Protein AF-A0ABD3ND05-F1 (afdb_monomer_lite)

pLDDT: mean 70.82, std 23.34, range [28.52, 98.19]

Structure (mmCIF, N/CA/C/O backbone):
data_AF-A0ABD3ND05-F1
#
_entry.id   AF-A0ABD3ND05-F1
#
loop_
_atom_site.group_PDB
_atom_site.id
_atom_site.type_symbol
_atom_site.label_atom_id
_atom_site.label_alt_id
_atom_site.label_comp_id
_atom_site.label_asym_id
_atom_site.label_entity_id
_atom_site.label_seq_id
_atom_site.pdbx_PDB_ins_code
_atom_site.Cartn_x
_atom_site.Cartn_y
_atom_site.Cartn_z
_atom_site.occupancy
_atom_site.B_iso_or_equiv
_atom_site.auth_seq_id
_atom_site.auth_comp_id
_atom_site.auth_asym_id
_atom_site.auth_atom_id
_atom_site.pdbx_PDB_model_num
ATOM 1 N N . MET A 1 1 ? 11.259 -32.484 13.845 1.00 37.22 1 MET A N 1
ATOM 2 C CA . MET A 1 1 ? 11.989 -33.750 14.080 1.00 37.22 1 MET A CA 1
ATOM 3 C C . MET A 1 1 ? 11.094 -34.958 14.433 1.00 37.22 1 MET A C 1
ATOM 5 O O . MET A 1 1 ? 11.629 -35.969 14.845 1.00 37.22 1 MET A O 1
ATOM 9 N N . LEU A 1 2 ? 9.765 -34.931 14.213 1.00 30.34 2 LEU A N 1
ATOM 10 C CA . LEU A 1 2 ? 8.849 -36.066 14.495 1.00 30.34 2 LEU A CA 1
ATOM 11 C C . LEU A 1 2 ? 8.024 -36.511 13.265 1.00 30.34 2 LEU A C 1
ATOM 13 O O . LEU A 1 2 ? 6.936 -37.055 13.414 1.00 30.34 2 LEU A O 1
ATOM 17 N N . ARG A 1 3 ? 8.498 -36.229 12.044 1.00 38.88 3 ARG A N 1
ATOM 18 C CA . ARG A 1 3 ? 7.790 -36.603 10.802 1.00 38.88 3 ARG A CA 1
ATOM 19 C C . ARG A 1 3 ? 8.541 -37.573 9.887 1.00 38.88 3 ARG A C 1
ATOM 21 O O . ARG A 1 3 ? 7.907 -38.083 8.978 1.00 38.88 3 ARG A O 1
ATOM 28 N N . ASP A 1 4 ? 9.799 -37.896 10.188 1.00 43.75 4 ASP A N 1
ATOM 29 C CA . ASP A 1 4 ? 10.605 -38.836 9.399 1.00 43.75 4 ASP A CA 1
ATOM 30 C C . ASP A 1 4 ? 11.118 -39.975 10.288 1.00 43.75 4 ASP A C 1
ATOM 32 O O . ASP A 1 4 ? 12.278 -40.006 10.694 1.00 43.75 4 ASP A O 1
ATOM 36 N N . MET A 1 5 ? 10.222 -40.897 10.636 1.00 35.19 5 MET A N 1
ATOM 37 C CA . MET A 1 5 ? 10.569 -42.195 11.217 1.00 35.19 5 MET A CA 1
ATOM 38 C C . MET A 1 5 ? 9.890 -43.304 10.398 1.00 35.19 5 MET A C 1
ATOM 40 O O . MET A 1 5 ? 8.773 -43.081 9.930 1.00 35.19 5 MET A O 1
ATOM 44 N N . PRO A 1 6 ? 10.552 -44.459 10.196 1.00 45.88 6 PRO A N 1
ATOM 45 C CA . PRO A 1 6 ? 10.036 -45.554 9.373 1.00 45.88 6 PRO A CA 1
ATOM 46 C C . PRO A 1 6 ? 8.774 -46.183 9.979 1.00 45.88 6 PRO A C 1
ATOM 48 O O . PRO A 1 6 ? 8.530 -46.033 11.177 1.00 45.88 6 PRO A O 1
ATOM 51 N N . ASP A 1 7 ? 8.001 -46.863 9.123 1.00 46.38 7 ASP A N 1
ATOM 52 C CA . ASP A 1 7 ? 6.688 -47.466 9.392 1.00 46.38 7 ASP A CA 1
ATOM 53 C C . ASP A 1 7 ? 6.584 -48.064 10.807 1.00 46.38 7 ASP A C 1
ATOM 55 O O . ASP A 1 7 ? 7.233 -49.057 11.139 1.00 46.38 7 ASP A O 1
ATOM 59 N N . GLU A 1 8 ? 5.777 -47.421 11.658 1.00 61.94 8 GLU A N 1
ATOM 60 C CA . GLU A 1 8 ? 5.478 -47.914 13.002 1.00 61.94 8 GLU A CA 1
ATOM 61 C C . GLU A 1 8 ? 4.631 -49.187 12.911 1.00 61.94 8 GLU A C 1
ATOM 63 O O . GLU A 1 8 ? 3.675 -49.253 12.138 1.00 61.94 8 GLU A O 1
ATOM 68 N N . ASP A 1 9 ? 4.960 -50.186 13.731 1.00 81.06 9 ASP A N 1
ATOM 69 C CA . ASP A 1 9 ? 4.140 -51.384 13.869 1.00 81.06 9 ASP A CA 1
ATOM 70 C C . ASP A 1 9 ? 2.709 -51.032 14.336 1.00 81.06 9 ASP A C 1
ATOM 72 O O . ASP A 1 9 ? 2.467 -50.065 15.070 1.00 81.06 9 ASP A O 1
ATOM 76 N N . ASP A 1 10 ? 1.723 -51.831 13.913 1.00 82.62 10 ASP A N 1
ATOM 77 C CA . ASP A 1 10 ? 0.303 -51.613 14.242 1.00 82.62 10 ASP A CA 1
ATOM 78 C C . ASP A 1 10 ? 0.060 -51.511 15.764 1.00 82.62 10 ASP A C 1
ATOM 80 O O . ASP A 1 10 ? -0.873 -50.847 16.227 1.00 82.62 10 ASP A O 1
ATOM 84 N N . ILE A 1 11 ? 0.946 -52.121 16.558 1.00 83.75 11 ILE A N 1
ATOM 85 C CA . ILE A 1 11 ? 0.936 -52.097 18.022 1.00 83.75 11 ILE A CA 1
ATOM 86 C C . ILE A 1 11 ? 1.265 -50.696 18.553 1.00 83.75 11 ILE A C 1
ATOM 88 O O . ILE A 1 11 ? 0.578 -50.205 19.456 1.00 83.75 11 ILE A O 1
ATOM 92 N N . THR A 1 12 ? 2.275 -50.018 18.007 1.00 84.19 12 THR A N 1
ATOM 93 C CA . THR A 1 12 ? 2.640 -48.655 18.418 1.00 84.19 12 THR A CA 1
ATOM 94 C C . THR A 1 12 ? 1.541 -47.659 18.053 1.00 84.19 12 THR A C 1
ATOM 96 O O . THR A 1 12 ? 1.185 -46.796 18.869 1.00 84.19 12 THR A O 1
ATOM 99 N N . LEU A 1 13 ? 0.911 -47.828 16.886 1.00 86.88 13 LEU A N 1
ATOM 100 C CA . LEU A 1 13 ? -0.228 -47.005 16.481 1.00 86.88 13 LEU A CA 1
ATOM 101 C C . LEU A 1 13 ? -1.441 -47.210 17.406 1.00 86.88 13 LEU A C 1
ATOM 103 O O . LEU A 1 13 ? -2.086 -46.236 17.816 1.00 86.88 13 LEU A O 1
ATOM 107 N N . ALA A 1 14 ? -1.732 -48.458 17.785 1.00 89.25 14 ALA A N 1
ATOM 108 C CA . ALA A 1 14 ? -2.805 -48.790 18.719 1.00 89.25 14 ALA A CA 1
ATOM 109 C C . ALA A 1 14 ? -2.555 -48.203 20.122 1.00 89.25 14 ALA A C 1
ATOM 111 O O . ALA A 1 14 ? -3.456 -47.584 20.698 1.00 89.25 14 ALA A O 1
ATOM 112 N N . LYS A 1 15 ? -1.319 -48.287 20.638 1.00 93.56 15 LYS A N 1
ATOM 113 C CA . LYS A 1 15 ? -0.925 -47.668 21.918 1.00 93.56 15 LYS A CA 1
ATOM 114 C C . LYS A 1 15 ? -1.118 -46.151 21.907 1.00 93.56 15 LYS A C 1
ATOM 116 O O . LYS A 1 15 ? -1.681 -45.599 22.851 1.00 93.56 15 LYS A O 1
ATOM 121 N N . ARG A 1 16 ? -0.735 -45.462 20.825 1.00 89.88 16 ARG A N 1
ATOM 122 C CA . ARG A 1 16 ? -0.946 -44.006 20.691 1.00 89.88 16 ARG A CA 1
ATOM 123 C C . ARG A 1 16 ? -2.420 -43.617 20.679 1.00 89.88 16 ARG A C 1
ATOM 125 O O . ARG A 1 16 ? -2.787 -42.627 21.315 1.00 89.88 16 ARG A O 1
ATOM 132 N N . LYS A 1 17 ? -3.268 -44.377 19.977 1.00 93.56 17 LYS A N 1
ATOM 133 C CA . LYS A 1 17 ? -4.723 -44.145 19.977 1.00 93.56 17 LYS A CA 1
ATOM 134 C C . LYS A 1 17 ? -5.311 -44.321 21.380 1.00 93.56 17 LYS A C 1
ATOM 136 O O . LYS A 1 17 ? -6.064 -43.455 21.821 1.00 93.56 17 LYS A O 1
ATOM 141 N N . ALA A 1 18 ? -4.907 -45.367 22.101 1.00 94.25 18 ALA A N 1
ATOM 142 C CA . ALA A 1 18 ? -5.357 -45.618 23.470 1.00 94.25 18 ALA A CA 1
ATOM 143 C C . ALA A 1 18 ? -4.933 -44.495 24.439 1.00 94.25 18 ALA A C 1
ATOM 145 O O . ALA A 1 18 ? -5.772 -43.964 25.165 1.00 94.25 18 ALA A O 1
ATOM 146 N N . VAL A 1 19 ? -3.671 -44.045 24.388 1.00 95.00 19 VAL A N 1
ATOM 147 C CA . VAL A 1 19 ? -3.182 -42.916 25.207 1.00 95.00 19 VAL A CA 1
ATOM 148 C C . VAL A 1 19 ? -3.951 -41.628 24.903 1.00 95.00 19 VAL A C 1
ATOM 150 O O . VAL A 1 19 ? -4.345 -40.907 25.821 1.00 95.00 19 VAL A O 1
ATOM 153 N N . ARG A 1 20 ? -4.222 -41.343 23.622 1.00 92.56 20 ARG A N 1
ATOM 154 C CA . ARG A 1 20 ? -4.994 -40.158 23.223 1.00 92.56 20 ARG A CA 1
ATOM 155 C C . ARG A 1 20 ? -6.427 -40.202 23.766 1.00 92.56 20 ARG A C 1
ATOM 157 O O . ARG A 1 20 ? -6.909 -39.173 24.229 1.00 92.56 20 ARG A O 1
ATOM 164 N N . SER A 1 21 ? -7.063 -41.376 23.768 1.00 94.94 21 SER A N 1
ATOM 165 C CA . SER A 1 21 ? -8.396 -41.568 24.353 1.00 94.94 21 SER A CA 1
ATOM 166 C C . SER A 1 21 ? -8.402 -41.293 25.860 1.00 94.94 21 SER A C 1
ATOM 168 O O . SER A 1 21 ? -9.274 -40.576 26.339 1.00 94.94 21 SER A O 1
ATOM 170 N N . VAL A 1 22 ? -7.401 -41.785 26.602 1.00 96.69 22 VAL A N 1
ATOM 171 C CA . VAL A 1 22 ? -7.275 -41.538 28.052 1.00 96.69 22 VAL A CA 1
ATOM 172 C C . VAL A 1 22 ? -7.043 -40.055 28.359 1.00 96.69 22 VAL A C 1
ATOM 174 O O . VAL A 1 22 ? -7.591 -39.533 29.325 1.00 96.69 22 VAL A O 1
ATOM 177 N N . MET A 1 23 ? -6.272 -39.337 27.534 1.00 89.25 23 MET A N 1
ATOM 178 C CA . MET A 1 23 ? -6.048 -37.899 27.736 1.00 89.25 23 MET A CA 1
ATOM 179 C C . MET A 1 23 ? -7.281 -37.031 27.451 1.00 89.25 23 MET A C 1
ATOM 181 O O . MET A 1 23 ? -7.388 -35.941 28.017 1.00 89.25 23 MET A O 1
ATOM 185 N N . GLN A 1 24 ? -8.176 -37.483 26.570 1.00 91.19 24 GLN A N 1
ATOM 186 C CA . GLN A 1 24 ? -9.400 -36.766 26.195 1.00 91.19 24 GLN A CA 1
ATOM 187 C C . GLN A 1 24 ? -10.581 -37.060 27.128 1.00 91.19 24 GLN A C 1
ATOM 189 O O . GLN A 1 24 ? -11.541 -36.288 27.146 1.00 91.19 24 GLN A O 1
ATOM 194 N N . ASP A 1 25 ? -10.504 -38.132 27.917 1.00 94.44 25 ASP A N 1
ATOM 195 C CA . ASP A 1 25 ? -11.531 -38.492 28.885 1.00 94.44 25 ASP A CA 1
ATOM 196 C C . ASP A 1 25 ? -11.537 -37.516 30.074 1.00 94.44 25 ASP A C 1
ATOM 198 O O . ASP A 1 25 ? -10.642 -37.505 30.924 1.00 94.44 25 ASP A O 1
ATOM 202 N N . ARG A 1 26 ? -12.567 -36.663 30.116 1.00 92.31 26 ARG A N 1
ATOM 203 C CA . ARG A 1 26 ? -12.765 -35.655 31.168 1.00 92.31 26 ARG A CA 1
ATOM 204 C C . ARG A 1 26 ? -13.332 -36.235 32.462 1.00 92.31 26 ARG A C 1
ATOM 206 O O . ARG A 1 26 ? -13.389 -35.511 33.451 1.00 92.31 26 ARG A O 1
ATOM 213 N N . THR A 1 27 ? -13.759 -37.497 32.455 1.00 92.25 27 THR A N 1
ATOM 214 C CA . THR A 1 27 ? -14.299 -38.165 33.647 1.00 92.25 27 THR A CA 1
ATOM 215 C C . THR A 1 27 ? -13.199 -38.677 34.576 1.00 92.25 27 THR A C 1
ATOM 217 O O . THR A 1 27 ? -13.462 -38.912 35.750 1.00 92.25 27 THR A O 1
ATOM 220 N N . LEU A 1 28 ? -11.960 -38.783 34.080 1.00 93.00 28 LEU A N 1
ATOM 221 C CA . LEU A 1 28 ? -10.804 -39.247 34.843 1.00 93.00 28 LEU A CA 1
ATOM 222 C C . LEU A 1 28 ? -10.051 -38.090 35.508 1.00 93.00 28 LEU A C 1
ATOM 224 O O . LEU A 1 28 ? -9.666 -37.097 34.868 1.00 93.00 28 LEU A O 1
ATOM 228 N N . SER A 1 29 ? -9.737 -38.263 36.790 1.00 95.56 29 SER A N 1
ATOM 229 C CA . SER A 1 29 ? -8.815 -37.384 37.502 1.00 95.56 29 SER A CA 1
ATOM 230 C C . SER A 1 29 ? -7.411 -37.423 36.877 1.00 95.56 29 SER A C 1
ATOM 232 O O . SER A 1 29 ? -7.057 -38.309 36.095 1.00 95.56 29 SER A O 1
ATOM 234 N N . ALA A 1 30 ? -6.578 -36.429 37.195 1.00 90.38 30 ALA A N 1
ATOM 235 C CA . ALA A 1 30 ? -5.214 -36.368 36.665 1.00 90.38 30 ALA A CA 1
ATOM 236 C C . ALA A 1 30 ? -4.358 -37.579 37.089 1.00 90.38 30 ALA A C 1
ATOM 238 O O . ALA A 1 30 ? -3.510 -38.025 36.317 1.00 90.38 30 ALA A O 1
ATOM 239 N N . LEU A 1 31 ? -4.600 -38.118 38.289 1.00 94.25 31 LEU A N 1
ATOM 240 C CA . LEU A 1 31 ? -3.883 -39.279 38.811 1.00 94.25 31 LEU A CA 1
ATOM 241 C C . LEU A 1 31 ? -4.284 -40.557 38.058 1.00 94.25 31 LEU A C 1
ATOM 243 O O . LEU A 1 31 ? -3.417 -41.254 37.540 1.00 94.25 31 LEU A O 1
ATOM 247 N N . GLU A 1 32 ? -5.587 -40.781 37.867 1.00 95.69 32 GLU A N 1
ATOM 248 C CA . GLU A 1 32 ? -6.120 -41.932 37.119 1.00 95.69 32 GLU A CA 1
ATOM 249 C C . GLU A 1 32 ? -5.713 -41.913 35.639 1.00 95.69 32 GLU A C 1
ATOM 251 O O . GLU A 1 32 ? -5.447 -42.959 35.044 1.00 95.69 32 GLU A O 1
ATOM 256 N N . ARG A 1 33 ? -5.622 -40.723 35.021 1.00 97.44 33 ARG A N 1
ATOM 257 C CA . ARG A 1 33 ? -5.098 -40.593 33.651 1.00 97.44 33 ARG A CA 1
ATOM 258 C C . ARG A 1 33 ? -3.643 -41.039 33.566 1.00 97.44 33 ARG A C 1
ATOM 260 O O . ARG A 1 33 ? -3.286 -41.740 32.622 1.00 97.44 33 ARG A O 1
ATOM 267 N N . ASN A 1 34 ? -2.817 -40.672 34.543 1.00 93.50 34 ASN A N 1
ATOM 268 C CA . ASN A 1 34 ? -1.413 -41.073 34.564 1.00 93.50 34 ASN A CA 1
ATOM 269 C C . ASN A 1 34 ? -1.247 -42.579 34.799 1.00 93.50 34 ASN A C 1
ATOM 271 O O . ASN A 1 34 ? -0.448 -43.202 34.100 1.00 93.50 34 ASN A O 1
ATOM 275 N N . GLU A 1 35 ? -2.021 -43.172 35.710 1.00 96.81 35 GLU A N 1
ATOM 276 C CA . GLU A 1 35 ? -2.005 -44.622 35.946 1.00 96.81 35 GLU A CA 1
ATOM 277 C C . GLU A 1 35 ? -2.401 -45.399 34.687 1.00 96.81 35 GLU A C 1
ATOM 279 O O . GLU A 1 35 ? -1.636 -46.244 34.224 1.00 96.81 35 GLU A O 1
ATOM 284 N N . LYS A 1 36 ? -3.514 -45.035 34.034 1.00 96.25 36 LYS A N 1
ATOM 285 C CA . LYS A 1 36 ? -3.951 -45.693 32.791 1.00 96.25 36 LYS A CA 1
ATOM 286 C C . LYS A 1 36 ? -2.951 -45.542 31.645 1.00 96.25 36 LYS A C 1
ATOM 288 O O . LYS A 1 36 ? -2.764 -46.470 30.860 1.00 96.25 36 LYS A O 1
ATOM 293 N N . ILE A 1 37 ? -2.280 -44.394 31.536 1.00 96.50 37 ILE A N 1
ATOM 294 C CA . ILE A 1 37 ? -1.209 -44.213 30.546 1.00 96.50 37 ILE A CA 1
ATOM 295 C C . ILE A 1 37 ? -0.036 -45.152 30.854 1.00 96.50 37 ILE A C 1
ATOM 297 O O . ILE A 1 37 ? 0.479 -45.791 29.936 1.00 96.50 37 ILE A O 1
ATOM 301 N N . GLN A 1 38 ? 0.368 -45.295 32.121 1.00 95.81 38 GLN A N 1
ATOM 302 C CA . GLN A 1 38 ? 1.427 -46.238 32.496 1.00 95.81 38 GLN A CA 1
ATOM 303 C C . GLN A 1 38 ? 1.033 -47.698 32.246 1.00 95.81 38 GLN A C 1
ATOM 305 O O . GLN A 1 38 ? 1.866 -48.489 31.799 1.00 95.81 38 GLN A O 1
ATOM 310 N N . GLU A 1 39 ? -0.226 -48.069 32.459 1.00 96.25 39 GLU A N 1
ATOM 311 C CA . GLU A 1 39 ? -0.727 -49.413 32.160 1.00 96.25 39 GLU A CA 1
ATOM 312 C C . GLU A 1 39 ? -0.713 -49.732 30.654 1.00 96.25 39 GLU A C 1
ATOM 314 O O . GLU A 1 39 ? -0.305 -50.827 30.257 1.00 96.25 39 GLU A O 1
ATOM 319 N N . ILE A 1 40 ? -1.070 -48.764 29.800 1.00 96.06 40 ILE A N 1
ATOM 320 C CA . ILE A 1 40 ? -0.987 -48.897 28.334 1.00 96.06 40 ILE A CA 1
ATOM 321 C C . ILE A 1 40 ? 0.475 -49.010 27.876 1.00 96.06 40 ILE A C 1
ATOM 323 O O . ILE A 1 40 ? 0.812 -49.849 27.036 1.00 96.06 40 ILE A O 1
ATOM 327 N N . MET A 1 41 ? 1.364 -48.187 28.438 1.00 92.81 41 MET A N 1
ATOM 328 C CA . MET A 1 41 ? 2.780 -48.160 28.055 1.00 92.81 41 MET A CA 1
ATOM 329 C C . MET A 1 41 ? 3.542 -49.403 28.531 1.00 92.81 41 MET A C 1
ATOM 331 O O . MET A 1 41 ? 4.380 -49.918 27.791 1.00 92.81 41 MET A O 1
ATOM 335 N N . SER A 1 42 ? 3.211 -49.927 29.715 1.00 93.94 42 SER A N 1
ATOM 336 C CA . SER A 1 42 ? 3.789 -51.164 30.265 1.00 93.94 42 SER A CA 1
ATOM 337 C C . SER A 1 42 ? 3.242 -52.445 29.624 1.00 93.94 42 SER A C 1
ATOM 339 O O . SER A 1 42 ? 3.739 -53.528 29.920 1.00 93.94 42 SER A O 1
ATOM 341 N N . GLY A 1 43 ? 2.238 -52.341 28.741 1.00 92.81 43 GLY A N 1
ATOM 342 C CA . GLY A 1 43 ? 1.623 -53.491 28.072 1.00 92.81 43 GLY A CA 1
ATOM 343 C C . GLY A 1 43 ? 0.728 -54.339 28.980 1.00 92.81 43 GLY A C 1
ATOM 344 O O . GLY A 1 43 ? 0.342 -55.434 28.583 1.00 92.81 43 GLY A O 1
ATOM 345 N N . LYS A 1 44 ? 0.384 -53.848 30.179 1.00 91.31 44 LYS A N 1
ATOM 346 C CA . LYS A 1 44 ? -0.544 -54.525 31.101 1.00 91.31 44 LYS A CA 1
ATOM 347 C C . LYS A 1 44 ? -1.984 -54.521 30.589 1.00 91.31 44 LYS A C 1
ATOM 349 O O . LYS A 1 44 ? -2.756 -55.407 30.938 1.00 91.31 44 LYS A O 1
ATOM 354 N N . VAL A 1 45 ? -2.336 -53.547 29.751 1.00 90.50 45 VAL A N 1
ATOM 355 C CA . VAL A 1 45 ? -3.639 -53.489 29.082 1.00 90.50 45 VAL A CA 1
ATOM 356 C C . VAL A 1 45 ? -3.533 -54.190 27.733 1.00 90.50 45 VAL A C 1
ATOM 358 O O . VAL A 1 45 ? -2.882 -53.695 26.812 1.00 90.50 45 VAL A O 1
ATOM 361 N N . THR A 1 46 ? -4.206 -55.333 27.600 1.00 84.25 46 THR A N 1
ATOM 362 C CA . THR A 1 46 ? -4.465 -55.970 26.304 1.00 84.25 46 THR A CA 1
ATOM 363 C C . THR A 1 46 ? -5.356 -55.057 25.473 1.00 84.25 46 THR A C 1
ATOM 365 O O . THR A 1 46 ? -6.561 -54.968 25.700 1.00 84.25 46 THR A O 1
ATOM 368 N N . ILE A 1 47 ? -4.756 -54.352 24.515 1.00 83.25 47 ILE A N 1
ATOM 369 C CA . ILE A 1 47 ? -5.496 -53.567 23.530 1.00 83.25 47 ILE A CA 1
ATOM 370 C C . ILE A 1 47 ? -6.109 -54.569 22.544 1.00 83.25 47 ILE A C 1
ATOM 372 O O . ILE A 1 47 ? -5.351 -55.311 21.914 1.00 83.25 47 ILE A O 1
ATOM 376 N N . PRO A 1 48 ? -7.444 -54.640 22.407 1.00 66.62 48 PRO A N 1
ATOM 377 C CA . PRO A 1 48 ? -8.063 -55.535 21.444 1.00 66.62 48 PRO A CA 1
ATOM 378 C C . PRO A 1 48 ? -7.629 -55.119 20.038 1.00 66.62 48 PRO A C 1
ATOM 380 O O . PRO A 1 48 ? -8.009 -54.060 19.538 1.00 66.62 48 PRO A O 1
ATOM 383 N N . VAL A 1 49 ? -6.802 -55.951 19.405 1.00 60.94 49 VAL A N 1
ATOM 384 C CA . VAL A 1 49 ? -6.492 -55.831 17.981 1.00 60.94 49 VAL A CA 1
ATOM 385 C C . VAL A 1 49 ? -7.736 -56.318 17.252 1.00 60.94 49 VAL A C 1
ATOM 387 O O . VAL A 1 49 ? -7.957 -57.517 17.102 1.00 60.94 49 VAL A O 1
ATOM 390 N N . THR A 1 50 ? -8.617 -55.394 16.877 1.00 48.22 50 THR A N 1
ATOM 391 C CA . THR A 1 50 ? -9.765 -55.723 16.030 1.00 48.22 50 THR A CA 1
ATOM 392 C C . THR A 1 50 ? -9.254 -56.304 14.719 1.00 48.22 50 THR A C 1
ATOM 394 O O . THR A 1 50 ? -8.481 -55.649 14.018 1.00 48.22 50 THR A O 1
ATOM 397 N N . ALA A 1 51 ? -9.685 -57.529 14.407 1.00 40.53 51 ALA A N 1
ATOM 398 C CA . ALA A 1 51 ? -9.469 -58.157 13.111 1.00 40.53 51 ALA A CA 1
ATOM 399 C C . ALA A 1 51 ? -9.912 -57.203 11.985 1.00 40.53 51 ALA A C 1
ATOM 401 O O . ALA A 1 51 ? -10.883 -56.462 12.176 1.00 40.53 51 ALA A O 1
ATOM 402 N N . PRO A 1 52 ? -9.220 -57.197 10.831 1.00 36.47 52 PRO A N 1
ATOM 403 C CA . PRO A 1 52 ? -9.549 -56.307 9.730 1.00 36.47 52 PRO A CA 1
ATOM 404 C C . PRO A 1 52 ? -10.941 -56.670 9.209 1.00 36.47 52 PRO A C 1
ATOM 406 O O . PRO A 1 52 ? -11.118 -57.654 8.496 1.00 36.47 52 PRO A O 1
ATOM 409 N N . SER A 1 53 ? -11.942 -55.890 9.605 1.00 38.34 53 SER A N 1
ATOM 410 C CA . SER A 1 53 ? -13.233 -55.879 8.932 1.00 38.34 53 SER A CA 1
ATOM 411 C C . SER A 1 53 ? -13.041 -55.210 7.573 1.00 38.34 53 SER A C 1
ATOM 413 O O . SER A 1 53 ? -12.260 -54.263 7.443 1.00 38.34 53 SER A O 1
ATOM 415 N N . GLU A 1 54 ? -13.697 -55.750 6.544 1.00 41.62 54 GLU A N 1
ATOM 416 C CA . GLU A 1 54 ? -13.779 -55.149 5.212 1.00 41.62 54 GLU A CA 1
ATOM 417 C C . GLU A 1 54 ? -14.490 -53.798 5.312 1.00 41.62 54 GLU A C 1
ATOM 419 O O . GLU A 1 54 ? -15.704 -53.674 5.156 1.00 41.62 54 GLU A O 1
ATOM 424 N N . ASP A 1 55 ? -13.709 -52.777 5.635 1.00 36.16 55 ASP A N 1
ATOM 425 C CA . ASP A 1 55 ? -14.194 -51.423 5.778 1.00 36.16 55 ASP A CA 1
ATOM 426 C C . ASP A 1 55 ? -14.361 -50.825 4.382 1.00 36.16 55 ASP A C 1
ATOM 428 O O . ASP A 1 55 ? -13.396 -50.661 3.621 1.00 36.16 55 ASP A O 1
ATOM 432 N N . LYS A 1 56 ? -15.612 -50.494 4.049 1.00 41.34 56 LYS A N 1
ATOM 433 C CA . LYS A 1 56 ? -15.964 -49.583 2.961 1.00 41.34 56 LYS A CA 1
ATOM 434 C C . LYS A 1 56 ? -15.337 -48.230 3.283 1.00 41.34 56 LYS A C 1
ATOM 436 O O . LYS A 1 56 ? -15.968 -47.375 3.891 1.00 41.34 56 LYS A O 1
ATOM 441 N N . ARG A 1 57 ? -14.071 -48.050 2.912 1.00 41.50 57 ARG A N 1
ATOM 442 C CA . ARG A 1 57 ? -13.404 -46.758 3.037 1.00 41.50 57 ARG A CA 1
ATOM 443 C C . ARG A 1 57 ? -14.103 -45.784 2.104 1.00 41.50 57 ARG A C 1
ATOM 445 O O . ARG A 1 57 ? -14.116 -45.989 0.889 1.00 41.50 57 ARG A O 1
ATOM 452 N N . ASP A 1 58 ? -14.659 -44.732 2.687 1.00 44.09 58 ASP A N 1
ATOM 453 C CA . ASP A 1 58 ? -15.022 -43.545 1.933 1.00 44.09 58 ASP A CA 1
ATOM 454 C C . ASP A 1 58 ? -13.783 -43.062 1.161 1.00 44.09 58 ASP A C 1
ATOM 456 O O . ASP A 1 58 ? -12.674 -43.055 1.716 1.00 44.09 58 ASP A O 1
ATOM 460 N N . PRO A 1 59 ? -13.931 -42.727 -0.134 1.00 41.03 59 PRO A N 1
ATOM 461 C CA . PRO A 1 59 ? -12.809 -42.355 -0.977 1.00 41.03 59 PRO A CA 1
ATOM 462 C C . PRO A 1 59 ? -12.049 -41.195 -0.341 1.00 41.03 59 PRO A C 1
ATOM 464 O O . PRO A 1 59 ? -12.627 -40.182 0.058 1.00 41.03 59 PRO A O 1
ATOM 467 N N . THR A 1 60 ? -10.729 -41.343 -0.258 1.00 55.53 60 THR A N 1
ATOM 468 C CA . THR A 1 60 ? -9.843 -40.244 0.143 1.00 55.53 60 THR A CA 1
ATOM 469 C C . THR A 1 60 ? -10.095 -39.030 -0.757 1.00 55.53 60 THR A C 1
ATOM 471 O O . THR A 1 60 ? -10.473 -39.188 -1.916 1.00 55.53 60 THR A O 1
ATOM 474 N N . GLY A 1 61 ? -9.894 -37.806 -0.256 1.00 48.41 61 GLY A N 1
ATOM 475 C CA . GLY A 1 61 ? -10.259 -36.570 -0.973 1.00 48.41 61 GLY A CA 1
ATOM 476 C C . GLY A 1 61 ? -9.742 -36.463 -2.420 1.00 48.41 61 GLY A C 1
ATOM 477 O O . GLY A 1 61 ? -10.378 -35.808 -3.237 1.00 48.41 61 GLY A O 1
ATOM 478 N N . GLY A 1 62 ? -8.658 -37.165 -2.778 1.00 52.28 62 GLY A N 1
ATOM 479 C CA . GLY A 1 62 ? -8.182 -37.266 -4.164 1.00 52.28 62 GLY A CA 1
ATOM 480 C C . GLY A 1 62 ? -9.025 -38.170 -5.080 1.00 52.28 62 GLY A C 1
ATOM 481 O O . GLY A 1 62 ? -9.126 -37.909 -6.273 1.00 52.28 62 GLY A O 1
ATOM 482 N N . GLU A 1 63 ? -9.671 -39.211 -4.551 1.00 52.28 63 GLU A N 1
ATOM 483 C CA . GLU A 1 63 ? -10.563 -40.102 -5.308 1.00 52.28 63 GLU A CA 1
ATOM 484 C C . GLU A 1 63 ? -11.953 -39.496 -5.541 1.00 52.28 63 GLU A C 1
ATOM 486 O O . GLU A 1 63 ? -12.568 -39.777 -6.572 1.00 52.28 63 GLU A O 1
ATOM 491 N N . ALA A 1 64 ? -12.431 -38.647 -4.625 1.00 55.75 64 ALA A N 1
ATOM 492 C CA . ALA A 1 64 ? -13.698 -37.929 -4.771 1.00 55.75 64 ALA A CA 1
ATOM 493 C C . ALA A 1 64 ? -13.624 -36.843 -5.862 1.00 55.75 64 ALA A C 1
ATOM 495 O O . ALA A 1 64 ? -14.538 -36.729 -6.675 1.00 55.75 64 ALA A O 1
ATOM 496 N N . MET A 1 65 ? -12.500 -36.122 -5.968 1.00 46.66 65 MET A N 1
ATOM 497 C CA . MET A 1 65 ? -12.310 -35.081 -6.992 1.00 46.66 65 MET A CA 1
ATOM 498 C C . MET A 1 65 ? -12.222 -35.623 -8.429 1.00 46.66 65 MET A C 1
ATOM 500 O O . MET A 1 65 ? -12.431 -34.877 -9.380 1.00 46.66 65 MET A O 1
ATOM 504 N N . LEU A 1 66 ? -11.949 -36.919 -8.609 1.00 54.00 66 LEU A N 1
ATOM 505 C CA . LEU A 1 66 ? -11.838 -37.553 -9.929 1.00 54.00 66 LEU A CA 1
ATOM 506 C C . LEU A 1 66 ? -13.175 -38.079 -10.482 1.00 54.00 66 LEU A C 1
ATOM 508 O O . LEU A 1 66 ? -13.190 -38.574 -11.610 1.00 54.00 66 LEU A O 1
ATOM 512 N N . ARG A 1 67 ? -14.268 -38.025 -9.702 1.00 51.12 67 ARG A N 1
ATOM 513 C CA . ARG A 1 67 ? -15.609 -38.475 -10.126 1.00 51.12 67 ARG A CA 1
ATOM 514 C C . ARG A 1 67 ? -16.498 -37.354 -10.681 1.00 51.12 67 ARG A C 1
ATOM 516 O O . ARG A 1 67 ? -17.416 -37.674 -11.423 1.00 51.12 67 ARG A O 1
ATOM 523 N N . ASP A 1 68 ? -16.192 -36.089 -10.386 1.00 46.44 68 ASP A N 1
ATOM 524 C CA . ASP A 1 68 ? -17.080 -34.937 -10.638 1.00 46.44 68 ASP A CA 1
ATOM 525 C C . ASP A 1 68 ? -16.598 -33.970 -11.743 1.00 46.44 68 ASP A C 1
ATOM 527 O O . ASP A 1 68 ? -16.989 -32.804 -11.773 1.00 46.44 68 ASP A O 1
ATOM 531 N N . MET A 1 69 ? -15.766 -34.425 -12.686 1.00 39.00 69 MET A N 1
ATOM 532 C CA . MET A 1 69 ? -15.419 -33.618 -13.868 1.00 39.00 69 MET A CA 1
ATOM 533 C C . MET A 1 69 ? -16.256 -34.030 -15.090 1.00 39.00 69 MET A C 1
ATOM 535 O O . MET A 1 69 ? -16.191 -35.199 -15.477 1.00 39.00 69 MET A O 1
ATOM 539 N N . PRO A 1 70 ? -17.026 -33.112 -15.708 1.00 46.38 70 PRO A N 1
ATOM 540 C CA . PRO A 1 70 ? -17.790 -33.406 -16.916 1.00 46.38 70 PRO A CA 1
ATOM 541 C C . PRO A 1 70 ? -16.894 -33.422 -18.170 1.00 46.38 70 PRO A C 1
ATOM 543 O O . PRO A 1 70 ? -15.979 -32.611 -18.294 1.00 46.38 70 PRO A O 1
ATOM 546 N N . ASP A 1 71 ? -17.210 -34.362 -19.067 1.00 51.50 71 ASP A N 1
ATOM 547 C CA . ASP A 1 71 ? -16.754 -34.562 -20.453 1.00 51.50 71 ASP A CA 1
ATOM 548 C C . ASP A 1 71 ? -15.234 -34.498 -20.713 1.00 51.50 71 ASP A C 1
ATOM 550 O O . ASP A 1 71 ? -14.713 -33.565 -21.323 1.00 51.50 71 ASP A O 1
ATOM 554 N N . GLU A 1 72 ? -14.515 -35.549 -20.301 1.00 59.09 72 GLU A N 1
ATOM 555 C CA . GLU A 1 72 ? -13.149 -35.828 -20.769 1.00 59.09 72 GLU A CA 1
ATOM 556 C C . GLU A 1 72 ? -13.159 -36.783 -21.977 1.00 59.09 72 GLU A C 1
ATOM 558 O O . GLU A 1 72 ? -13.864 -37.792 -21.963 1.00 59.09 72 GLU A O 1
ATOM 563 N N . ASP A 1 73 ? -12.324 -36.508 -22.987 1.00 79.38 73 ASP A N 1
ATOM 564 C CA . ASP A 1 73 ? -12.085 -37.409 -24.123 1.00 79.38 73 ASP A CA 1
ATOM 565 C C . ASP A 1 73 ? -11.686 -38.825 -23.653 1.00 79.38 73 ASP A C 1
ATOM 567 O O . ASP A 1 73 ? -10.897 -38.983 -22.715 1.00 79.38 73 ASP A O 1
ATOM 571 N N . ASP A 1 74 ? -12.146 -39.870 -24.354 1.00 81.12 74 ASP A N 1
ATOM 572 C CA . ASP A 1 74 ? -11.899 -41.287 -24.015 1.00 81.12 74 ASP A CA 1
ATOM 573 C C . ASP A 1 74 ? -10.409 -41.629 -23.812 1.00 81.12 74 ASP A C 1
ATOM 575 O O . ASP A 1 74 ? -10.053 -42.506 -23.017 1.00 81.12 74 ASP A O 1
ATOM 579 N N . ILE A 1 75 ? -9.515 -40.900 -24.488 1.00 82.81 75 ILE A N 1
ATOM 580 C CA . ILE A 1 75 ? -8.056 -41.032 -24.357 1.00 82.81 75 ILE A CA 1
ATOM 581 C C . ILE A 1 75 ? -7.595 -40.644 -22.947 1.00 82.81 75 ILE A C 1
ATOM 583 O O . ILE A 1 75 ? -6.742 -41.313 -22.357 1.00 82.81 75 ILE A O 1
ATOM 587 N N . THR A 1 76 ? -8.163 -39.583 -22.382 1.00 82.00 76 THR A N 1
ATOM 588 C CA . THR A 1 76 ? -7.839 -39.091 -21.039 1.00 82.00 76 THR A CA 1
ATOM 589 C C . THR A 1 76 ? -8.337 -40.072 -19.981 1.00 82.00 76 THR A C 1
ATOM 591 O O . THR A 1 76 ? -7.592 -40.423 -19.058 1.00 82.00 76 THR A O 1
ATOM 594 N N . LEU A 1 77 ? -9.537 -40.629 -20.178 1.00 86.62 77 LEU A N 1
ATOM 595 C CA . LEU A 1 77 ? -10.081 -41.681 -19.320 1.00 86.62 77 LEU A CA 1
ATOM 596 C C . LEU A 1 77 ? -9.203 -42.945 -19.350 1.00 86.62 77 LEU A C 1
ATOM 598 O O . LEU A 1 77 ? -8.930 -43.549 -18.307 1.00 86.62 77 LEU A O 1
ATOM 602 N N . ALA A 1 78 ? -8.721 -43.332 -20.534 1.00 88.19 78 ALA A N 1
ATOM 603 C CA . ALA A 1 78 ? -7.840 -44.480 -20.719 1.00 88.19 78 ALA A CA 1
ATOM 604 C C . ALA A 1 78 ? -6.467 -44.271 -20.052 1.00 88.19 78 ALA A C 1
ATOM 606 O O . ALA A 1 78 ? -6.005 -45.149 -19.317 1.00 88.19 78 ALA A O 1
ATOM 607 N N . LYS A 1 79 ? -5.856 -43.085 -20.205 1.00 91.50 79 LYS A N 1
ATOM 608 C CA . LYS A 1 79 ? -4.610 -42.714 -19.507 1.00 91.50 79 LYS A CA 1
ATOM 609 C C . LYS A 1 79 ? -4.778 -42.763 -17.988 1.00 91.50 79 LYS A C 1
ATOM 611 O O . LYS A 1 79 ? -3.936 -43.332 -17.296 1.00 91.50 79 LYS A O 1
ATOM 616 N N . ARG A 1 80 ? -5.891 -42.249 -17.458 1.00 87.75 80 ARG A N 1
ATOM 617 C CA . ARG A 1 80 ? -6.187 -42.275 -16.015 1.00 87.75 80 ARG A CA 1
ATOM 618 C C . ARG A 1 80 ? -6.346 -43.701 -15.483 1.00 87.75 80 ARG A C 1
ATOM 620 O O . ARG A 1 80 ? -5.815 -44.015 -14.418 1.00 87.75 80 ARG A O 1
ATOM 627 N N . LYS A 1 81 ? -7.036 -44.579 -16.222 1.00 92.94 81 LYS A N 1
ATOM 628 C CA . LYS A 1 81 ? -7.156 -46.006 -15.872 1.00 92.94 81 LYS A CA 1
ATOM 629 C C . LYS A 1 81 ? -5.790 -46.701 -15.864 1.00 92.94 81 LYS A C 1
ATOM 631 O O . LYS A 1 81 ? -5.502 -47.433 -14.920 1.00 92.94 81 LYS A O 1
ATOM 636 N N . ALA A 1 82 ? -4.938 -46.422 -16.851 1.00 93.25 82 ALA A N 1
ATOM 637 C CA . ALA A 1 82 ? -3.589 -46.981 -16.923 1.00 93.25 82 ALA A CA 1
ATOM 638 C C . ALA A 1 82 ? -2.701 -46.510 -15.754 1.00 93.25 82 ALA A C 1
ATOM 640 O O . ALA A 1 82 ? -2.083 -47.338 -15.087 1.00 93.25 82 ALA A O 1
ATOM 641 N N . VAL A 1 83 ? -2.709 -45.211 -15.424 1.00 93.25 83 VAL A N 1
ATOM 642 C CA . VAL A 1 83 ? -1.978 -44.669 -14.260 1.00 93.25 83 VAL A CA 1
ATOM 643 C C . VAL A 1 83 ? -2.468 -45.300 -12.955 1.00 93.25 83 VAL A C 1
ATOM 645 O O . VAL A 1 83 ? -1.657 -45.707 -12.125 1.00 93.25 83 VAL A O 1
ATOM 648 N N . ARG A 1 84 ? -3.789 -45.452 -12.783 1.00 92.62 84 ARG A N 1
ATOM 649 C CA . ARG A 1 84 ? -4.364 -46.101 -11.595 1.00 92.62 84 ARG A CA 1
ATOM 650 C C . ARG A 1 84 ? -3.906 -47.559 -11.468 1.00 92.62 84 ARG A C 1
ATOM 652 O O . ARG A 1 84 ? -3.577 -47.979 -10.363 1.00 92.62 84 ARG A O 1
ATOM 659 N N . SER A 1 85 ? -3.819 -48.291 -12.580 1.00 94.00 85 SER A N 1
ATOM 660 C CA . SER A 1 85 ? -3.294 -49.663 -12.597 1.00 94.00 85 SER A CA 1
ATOM 661 C C . SER A 1 85 ? -1.823 -49.722 -12.174 1.00 94.00 85 SER A C 1
ATOM 663 O O . SER A 1 85 ? -1.465 -50.584 -11.379 1.00 94.00 85 SER A O 1
ATOM 665 N N . VAL A 1 86 ? -0.981 -48.790 -12.641 1.00 95.56 86 VAL A N 1
ATOM 666 C CA . VAL A 1 86 ? 0.441 -48.719 -12.247 1.00 95.56 86 VAL A CA 1
ATOM 667 C C . VAL A 1 86 ? 0.600 -48.375 -10.764 1.00 95.56 86 VAL A C 1
ATOM 669 O O . VAL A 1 86 ? 1.466 -48.928 -10.095 1.00 95.56 86 VAL A O 1
ATOM 672 N N . MET A 1 87 ? -0.245 -47.497 -10.215 1.00 88.62 87 MET A N 1
ATOM 673 C CA . MET A 1 87 ? -0.189 -47.150 -8.789 1.00 88.62 87 MET A CA 1
ATOM 674 C C . MET A 1 87 ? -0.628 -48.293 -7.865 1.00 88.62 87 MET A C 1
ATOM 676 O O . MET A 1 87 ? -0.150 -48.363 -6.732 1.00 88.62 87 MET A O 1
ATOM 680 N N . GLN A 1 88 ? -1.534 -49.158 -8.330 1.00 93.06 88 GLN A N 1
ATOM 681 C CA . GLN A 1 88 ? -2.035 -50.311 -7.574 1.00 93.06 88 GLN A CA 1
ATOM 682 C C . GLN A 1 88 ? -1.119 -51.541 -7.667 1.00 93.06 88 GLN A C 1
ATOM 684 O O . GLN A 1 88 ? -1.223 -52.435 -6.824 1.00 93.06 88 GLN A O 1
ATOM 689 N N . ASP A 1 89 ? -0.214 -51.583 -8.646 1.00 93.56 89 ASP A N 1
ATOM 690 C CA . ASP A 1 89 ? 0.739 -52.674 -8.819 1.00 93.56 89 ASP A CA 1
ATOM 691 C C . ASP A 1 89 ? 1.832 -52.631 -7.737 1.00 93.56 89 ASP A C 1
ATOM 693 O O . ASP A 1 89 ? 2.745 -51.801 -7.753 1.00 93.56 89 ASP A O 1
ATOM 697 N N . ARG A 1 90 ? 1.721 -53.548 -6.769 1.00 94.50 90 ARG A N 1
ATOM 698 C CA . ARG A 1 90 ? 2.668 -53.691 -5.653 1.00 94.50 90 ARG A CA 1
ATOM 699 C C . ARG A 1 90 ? 3.972 -54.381 -6.047 1.00 94.50 90 ARG A C 1
ATOM 701 O O . ARG A 1 90 ? 4.888 -54.411 -5.232 1.00 94.50 90 ARG A O 1
ATOM 708 N N . THR A 1 91 ? 4.054 -54.944 -7.251 1.00 92.25 91 THR A N 1
ATOM 709 C CA . THR A 1 91 ? 5.271 -55.618 -7.726 1.00 92.25 91 THR A CA 1
ATOM 710 C C . THR A 1 91 ? 6.326 -54.637 -8.234 1.00 92.25 91 THR A C 1
ATOM 712 O O . THR A 1 91 ? 7.490 -55.004 -8.343 1.00 92.25 91 THR A O 1
ATOM 715 N N . LEU A 1 92 ? 5.937 -53.383 -8.487 1.00 91.69 92 LEU A N 1
ATOM 716 C CA . LEU A 1 92 ? 6.816 -52.328 -8.981 1.00 91.69 92 LEU A CA 1
ATOM 717 C C . LEU A 1 92 ? 7.393 -51.486 -7.838 1.00 91.69 92 LEU A C 1
ATOM 719 O O . LEU A 1 92 ? 6.672 -50.994 -6.957 1.00 91.69 92 LEU A O 1
ATOM 723 N N . SER A 1 93 ? 8.696 -51.222 -7.905 1.00 94.56 93 SER A N 1
ATOM 724 C CA . SER A 1 93 ? 9.348 -50.244 -7.037 1.00 94.56 93 SER A CA 1
ATOM 725 C C . SER A 1 93 ? 8.792 -48.831 -7.272 1.00 94.56 93 SER A C 1
ATOM 727 O O . SER A 1 93 ? 8.135 -48.536 -8.273 1.00 94.56 93 SER A O 1
ATOM 729 N N . ALA A 1 94 ? 9.036 -47.917 -6.328 1.00 88.00 94 ALA A N 1
ATOM 730 C CA . ALA A 1 94 ? 8.578 -46.531 -6.456 1.00 88.00 94 ALA A CA 1
ATOM 731 C C . ALA A 1 94 ? 9.170 -45.824 -7.693 1.00 88.00 94 ALA A C 1
ATOM 733 O O . ALA A 1 94 ? 8.487 -45.019 -8.325 1.00 88.00 94 ALA A O 1
ATOM 734 N N . LEU A 1 95 ? 10.416 -46.153 -8.053 1.00 88.38 95 LEU A N 1
ATOM 735 C CA . LEU A 1 95 ? 11.094 -45.586 -9.216 1.00 88.38 95 LEU A CA 1
ATOM 736 C C . LEU A 1 95 ? 10.458 -46.086 -10.524 1.00 88.38 95 LEU A C 1
ATOM 738 O O . LEU A 1 95 ? 10.086 -45.274 -11.366 1.00 88.38 95 LEU A O 1
ATOM 742 N N . GLU A 1 96 ? 10.217 -47.395 -10.638 1.00 93.81 96 GLU A N 1
ATOM 743 C CA . GLU A 1 96 ? 9.565 -48.011 -11.807 1.00 93.81 96 GLU A CA 1
ATOM 744 C C . GLU A 1 96 ? 8.112 -47.549 -11.982 1.00 93.81 96 GLU A C 1
ATOM 746 O O . GLU A 1 96 ? 7.643 -47.366 -13.107 1.00 93.81 96 GLU A O 1
ATOM 751 N N . ARG A 1 97 ? 7.382 -47.320 -10.878 1.00 96.62 97 ARG A N 1
ATOM 752 C CA . ARG A 1 97 ? 6.032 -46.735 -10.940 1.00 96.62 97 ARG A CA 1
ATOM 753 C C . ARG A 1 97 ? 6.062 -45.330 -11.526 1.00 96.62 97 ARG A C 1
ATOM 755 O O . ARG A 1 97 ? 5.242 -45.024 -12.389 1.00 96.62 97 ARG A O 1
ATOM 762 N N . ASN A 1 98 ? 7.006 -44.493 -11.102 1.00 89.56 98 ASN A N 1
ATOM 763 C CA . ASN A 1 98 ? 7.145 -43.141 -11.641 1.00 89.56 98 ASN A CA 1
ATOM 764 C C . ASN A 1 98 ? 7.531 -43.151 -13.124 1.00 89.56 98 ASN A C 1
ATOM 766 O O . ASN A 1 98 ? 6.948 -42.396 -13.901 1.00 89.56 98 ASN A O 1
ATOM 770 N N . GLU A 1 99 ? 8.454 -44.024 -13.526 1.00 95.56 99 GLU A N 1
ATOM 771 C CA . GLU A 1 99 ? 8.872 -44.161 -14.923 1.00 95.56 99 GLU A CA 1
ATOM 772 C C . GLU A 1 99 ? 7.698 -44.590 -15.817 1.00 95.56 99 GLU A C 1
ATOM 774 O O . GLU A 1 99 ? 7.364 -43.888 -16.773 1.00 95.56 99 GLU A O 1
ATOM 779 N N . LYS A 1 100 ? 6.951 -45.636 -15.437 1.00 95.12 100 LYS A N 1
ATOM 780 C CA . LYS A 1 100 ? 5.758 -46.076 -16.185 1.00 95.12 100 LYS A CA 1
ATOM 781 C C . LYS A 1 100 ? 4.657 -45.017 -16.250 1.00 95.12 100 LYS A C 1
ATOM 783 O O . LYS A 1 100 ? 3.984 -44.889 -17.272 1.00 95.12 100 LYS A O 1
ATOM 788 N N . ILE A 1 101 ? 4.456 -44.236 -15.186 1.00 95.00 101 ILE A N 1
ATOM 789 C CA . ILE A 1 101 ? 3.499 -43.118 -15.210 1.00 95.00 101 ILE A CA 1
ATOM 790 C C . ILE A 1 101 ? 3.942 -42.064 -16.234 1.00 95.00 101 ILE A C 1
ATOM 792 O O . ILE A 1 101 ? 3.112 -41.589 -17.012 1.00 95.00 101 ILE A O 1
ATOM 796 N N . GLN A 1 102 ? 5.234 -41.729 -16.296 1.00 93.12 102 GLN A N 1
ATOM 797 C CA . GLN A 1 102 ? 5.758 -40.794 -17.297 1.00 93.12 102 GLN A CA 1
ATOM 798 C C . GLN A 1 102 ? 5.624 -41.332 -18.728 1.00 93.12 102 GLN A C 1
ATOM 800 O O . GLN A 1 102 ? 5.279 -40.573 -19.639 1.00 93.12 102 GLN A O 1
ATOM 805 N N . GLU A 1 103 ? 5.822 -42.632 -18.947 1.00 95.44 103 GLU A N 1
ATOM 806 C CA . GLU A 1 103 ? 5.615 -43.259 -20.257 1.00 95.44 103 GLU A CA 1
ATOM 807 C C . GLU A 1 103 ? 4.143 -43.211 -20.709 1.00 95.44 103 GLU A C 1
ATOM 809 O O . GLU A 1 103 ? 3.864 -42.899 -21.870 1.00 95.44 103 GLU A O 1
ATOM 814 N N . ILE A 1 104 ? 3.186 -43.444 -19.799 1.00 94.38 104 ILE A N 1
ATOM 815 C CA . ILE A 1 104 ? 1.742 -43.328 -20.087 1.00 94.38 104 ILE A CA 1
ATOM 816 C C . ILE A 1 104 ? 1.369 -41.875 -20.413 1.00 94.38 104 ILE A C 1
ATOM 818 O O . ILE A 1 104 ? 0.647 -41.608 -21.379 1.00 94.38 104 ILE A O 1
ATOM 822 N N . MET A 1 105 ? 1.874 -40.917 -19.631 1.00 87.81 105 MET A N 1
ATOM 823 C CA . MET A 1 105 ? 1.560 -39.498 -19.816 1.00 87.81 105 MET A CA 1
ATOM 824 C C . MET A 1 105 ? 2.146 -38.946 -21.120 1.00 87.81 105 MET A C 1
ATOM 826 O O . MET A 1 105 ? 1.439 -38.246 -21.852 1.00 87.81 105 MET A O 1
ATOM 830 N N . SER A 1 106 ? 3.380 -39.336 -21.456 1.00 91.00 106 SER A N 1
ATOM 831 C CA . SER A 1 106 ? 4.058 -38.975 -22.711 1.00 91.00 106 SER A CA 1
ATOM 832 C C . SER A 1 106 ? 3.520 -39.704 -23.950 1.00 91.00 106 SER A C 1
ATOM 834 O O . SER A 1 106 ? 3.915 -39.369 -25.063 1.00 91.00 106 SER A O 1
ATOM 836 N N . GLY A 1 107 ? 2.601 -40.666 -23.783 1.00 91.00 107 GLY A N 1
ATOM 837 C CA . GLY A 1 107 ? 1.996 -41.417 -24.888 1.00 91.00 107 GLY A CA 1
ATOM 838 C C . GLY A 1 107 ? 2.916 -42.468 -25.513 1.00 91.00 107 GLY A C 1
ATOM 839 O O . GLY A 1 107 ? 2.634 -42.935 -26.612 1.00 91.00 107 GLY A O 1
ATOM 840 N N . LYS A 1 108 ? 4.008 -42.841 -24.832 1.00 89.81 108 LYS A N 1
ATOM 841 C CA . LYS A 1 108 ? 4.945 -43.879 -25.289 1.00 89.81 108 LYS A CA 1
ATOM 842 C C . LYS A 1 108 ? 4.399 -45.295 -25.097 1.00 89.81 108 LYS A C 1
ATOM 844 O O . LYS A 1 108 ? 4.795 -46.198 -25.827 1.00 89.81 108 LYS A O 1
ATOM 849 N N . VAL A 1 109 ? 3.480 -45.487 -24.148 1.00 87.56 109 VAL A N 1
ATOM 850 C CA . VAL A 1 109 ? 2.796 -46.772 -23.940 1.00 87.56 109 VAL A CA 1
ATOM 851 C C . VAL A 1 109 ? 1.573 -46.860 -24.846 1.00 87.56 109 VAL A C 1
ATOM 853 O O . VAL A 1 109 ? 0.660 -46.036 -24.760 1.00 87.56 109 VAL A O 1
ATOM 856 N N . THR A 1 110 ? 1.528 -47.895 -25.682 1.00 73.88 110 THR A N 1
ATOM 857 C CA . THR A 1 110 ? 0.340 -48.265 -26.453 1.00 73.88 110 THR A CA 1
ATOM 858 C C . THR A 1 110 ? -0.736 -48.792 -25.507 1.00 73.88 110 THR A C 1
ATOM 860 O O . THR A 1 110 ? -0.709 -49.937 -25.061 1.00 73.88 110 THR A O 1
ATOM 863 N N . ILE A 1 111 ? -1.702 -47.940 -25.167 1.00 78.62 111 ILE A N 1
ATOM 864 C CA . ILE A 1 111 ? -2.877 -48.365 -24.401 1.00 78.62 111 ILE A CA 1
ATOM 865 C C . ILE A 1 111 ? -3.716 -49.279 -25.316 1.00 78.62 111 ILE A C 1
ATOM 867 O O . ILE A 1 111 ? -3.971 -48.886 -26.459 1.00 78.62 111 ILE A O 1
ATOM 871 N N . PRO A 1 112 ? -4.131 -50.485 -24.870 1.00 63.28 112 PRO A N 1
ATOM 872 C CA . PRO A 1 112 ? -4.949 -51.388 -25.672 1.00 63.28 112 PRO A CA 1
ATOM 873 C C . PRO A 1 112 ? -6.167 -50.653 -26.226 1.00 63.28 112 PRO A C 1
ATOM 875 O O . PRO A 1 112 ? -6.954 -50.076 -25.474 1.00 63.28 112 PRO A O 1
ATOM 878 N N . ASN A 1 113 ? -6.280 -50.642 -27.552 1.00 52.91 113 ASN A N 1
ATOM 879 C CA . ASN A 1 113 ? -7.306 -49.892 -28.255 1.00 52.91 113 ASN A CA 1
ATOM 880 C C . ASN A 1 113 ? -8.672 -50.490 -27.893 1.00 52.91 113 ASN A C 1
ATOM 882 O O . ASN A 1 113 ? -8.946 -51.650 -28.211 1.00 52.91 113 ASN A O 1
ATOM 886 N N . VAL A 1 114 ? -9.512 -49.734 -27.184 1.00 45.47 114 VAL A N 1
ATOM 887 C CA . VAL A 1 114 ? -10.874 -50.171 -26.866 1.00 45.47 114 VAL A CA 1
ATOM 888 C C . VAL A 1 114 ? -11.623 -50.242 -28.193 1.00 45.47 114 VAL A C 1
ATOM 890 O O . VAL A 1 114 ? -11.812 -49.226 -28.858 1.00 45.47 114 VAL A O 1
ATOM 893 N N . ALA A 1 115 ? -11.977 -51.453 -28.625 1.00 35.78 115 ALA A N 1
ATOM 894 C CA . ALA A 1 115 ? -12.659 -51.674 -29.892 1.00 35.78 115 ALA A CA 1
ATOM 895 C C . ALA A 1 115 ? -13.997 -50.918 -29.901 1.00 35.78 115 ALA A C 1
ATOM 897 O O . ALA A 1 115 ? -14.954 -51.300 -29.228 1.00 35.78 115 ALA A O 1
ATOM 898 N N . PHE A 1 116 ? -14.055 -49.832 -30.668 1.00 37.28 116 PHE A N 1
ATOM 899 C CA . PHE A 1 116 ? -15.282 -49.090 -30.910 1.00 37.28 116 PHE A CA 1
ATOM 900 C C . PHE A 1 116 ? -16.233 -49.927 -31.768 1.00 37.28 116 PHE A C 1
ATOM 902 O O . PHE A 1 116 ? -15.960 -50.199 -32.940 1.00 37.28 116 PHE A O 1
ATOM 909 N N . VAL A 1 117 ? -17.399 -50.262 -31.217 1.00 35.81 117 VAL A N 1
ATOM 910 C CA . VAL A 1 117 ? -18.578 -50.604 -32.019 1.00 35.81 117 VAL A CA 1
ATOM 911 C C . VAL A 1 117 ? -19.047 -49.308 -32.686 1.00 35.81 117 VAL A C 1
ATOM 913 O O . VAL A 1 117 ? -19.762 -48.505 -32.089 1.00 35.81 117 VAL A O 1
ATOM 916 N N . LYS A 1 118 ? -18.592 -49.064 -33.920 1.00 32.59 118 LYS A N 1
ATOM 917 C CA . LYS A 1 118 ? -19.051 -47.941 -34.749 1.00 32.59 118 LYS A CA 1
ATOM 918 C C . LYS A 1 118 ? -20.531 -48.123 -35.104 1.00 32.59 118 LYS A C 1
ATOM 920 O O . LYS A 1 118 ? -20.873 -49.023 -35.868 1.00 32.59 118 LYS A O 1
ATOM 925 N N . ARG A 1 119 ? -21.392 -47.211 -34.637 1.00 35.91 119 ARG A N 1
ATOM 926 C CA . ARG A 1 119 ? -22.538 -46.762 -35.442 1.00 35.91 119 ARG A CA 1
ATOM 927 C C . ARG A 1 119 ? -21.986 -45.827 -36.512 1.00 35.91 119 ARG A C 1
ATOM 929 O O . ARG A 1 119 ? -21.177 -44.953 -36.206 1.00 35.91 119 ARG A O 1
ATOM 936 N N . GLY A 1 120 ? -22.334 -46.114 -37.760 1.00 31.61 120 GLY A N 1
ATOM 937 C CA . GLY A 1 120 ? -21.866 -45.362 -38.913 1.00 31.61 120 GLY A CA 1
ATOM 938 C C . GLY A 1 120 ? -22.382 -43.931 -38.890 1.00 31.61 120 GLY A C 1
ATOM 939 O O . GLY A 1 120 ? -23.512 -43.697 -38.485 1.00 31.61 120 GLY A O 1
ATOM 940 N N . ASP A 1 121 ? -21.534 -43.009 -39.328 1.00 31.00 121 ASP A N 1
ATOM 941 C CA . ASP A 1 121 ? -21.891 -42.115 -40.418 1.00 31.00 121 ASP A CA 1
ATOM 942 C C . ASP A 1 121 ? -20.629 -41.552 -41.079 1.00 31.00 121 ASP A C 1
ATOM 944 O O . ASP A 1 121 ? -19.552 -41.420 -40.494 1.00 31.00 121 ASP A O 1
ATOM 948 N N . SER A 1 122 ? -20.778 -41.355 -42.378 1.00 36.53 122 SER A N 1
ATOM 949 C CA . SER A 1 122 ? -19.794 -40.974 -43.379 1.00 36.53 122 SER A CA 1
ATOM 950 C C . SER A 1 122 ? -19.563 -39.464 -43.432 1.00 36.53 122 SER A C 1
ATOM 952 O O . SER A 1 122 ? -20.545 -38.738 -43.509 1.00 36.53 122 SER A O 1
ATOM 954 N N . SER A 1 123 ? -18.304 -39.017 -43.560 1.00 33.09 123 SER A N 1
ATOM 955 C CA . SER A 1 123 ? -17.854 -38.118 -44.651 1.00 33.09 123 SER A CA 1
ATOM 956 C C . SER A 1 123 ? -16.420 -37.584 -44.448 1.00 33.09 123 SER A C 1
ATOM 958 O O . SER A 1 123 ? -16.162 -36.758 -43.582 1.00 33.09 123 SER A O 1
ATOM 960 N N . SER A 1 124 ? -15.517 -38.080 -45.300 1.00 33.00 124 SER A N 1
ATOM 961 C CA . SER A 1 124 ? -14.465 -37.389 -46.080 1.00 33.00 124 SER A CA 1
ATOM 962 C C . SER A 1 124 ? -13.547 -36.283 -45.503 1.00 33.00 124 SER A C 1
ATOM 964 O O . SER A 1 124 ? -13.995 -35.169 -45.264 1.00 33.00 124 SER A O 1
ATOM 966 N N . ALA A 1 125 ? -12.235 -36.571 -45.636 1.00 33.00 125 ALA A N 1
ATOM 967 C CA . ALA A 1 125 ? -11.139 -35.733 -46.183 1.00 33.00 125 ALA A CA 1
ATOM 968 C C . ALA A 1 125 ? -10.654 -34.510 -45.357 1.00 33.00 125 ALA A C 1
ATOM 970 O O . ALA A 1 125 ? -11.451 -33.755 -44.834 1.00 33.00 125 ALA A O 1
ATOM 971 N N . ARG A 1 126 ? -9.360 -34.164 -45.244 1.00 34.28 126 ARG A N 1
ATOM 972 C CA . ARG A 1 126 ? -8.152 -34.474 -46.033 1.00 34.28 126 ARG A CA 1
ATOM 973 C C . ARG A 1 126 ? -6.907 -34.056 -45.221 1.00 34.28 126 ARG A C 1
ATOM 975 O O . ARG A 1 126 ? -6.891 -32.963 -44.662 1.00 34.28 126 ARG A O 1
ATOM 982 N N . GLU A 1 127 ? -5.863 -34.882 -45.219 1.00 31.67 127 GLU A N 1
ATOM 983 C CA . GLU A 1 127 ? -4.511 -34.560 -44.734 1.00 31.67 127 GLU A CA 1
ATOM 984 C C . GLU A 1 127 ? -3.777 -33.561 -45.646 1.00 31.67 127 GLU A C 1
ATOM 986 O O . GLU A 1 127 ? -3.893 -33.620 -46.874 1.00 31.67 127 GLU A O 1
ATOM 991 N N . ARG A 1 128 ? -2.927 -32.718 -45.043 1.00 33.62 128 ARG A N 1
ATOM 992 C CA . ARG A 1 128 ? -1.703 -32.181 -45.659 1.00 33.62 128 ARG A CA 1
ATOM 993 C C . ARG A 1 128 ? -0.589 -32.113 -44.614 1.00 33.62 128 ARG A C 1
ATOM 995 O O . ARG A 1 128 ? -0.527 -31.181 -43.821 1.00 33.62 128 ARG A O 1
ATOM 1002 N N . THR A 1 129 ? 0.310 -33.087 -44.655 1.00 31.77 129 THR A N 1
ATOM 1003 C CA . THR A 1 129 ? 1.671 -32.995 -44.117 1.00 31.77 129 THR A CA 1
ATOM 1004 C C . THR A 1 129 ? 2.590 -32.437 -45.199 1.00 31.77 129 THR A C 1
ATOM 1006 O O . THR A 1 129 ? 2.551 -32.925 -46.325 1.00 31.77 129 THR A O 1
ATOM 1009 N N . ASN A 1 130 ? 3.453 -31.479 -44.859 1.00 37.00 130 ASN A N 1
ATOM 1010 C CA . ASN A 1 130 ? 4.678 -31.228 -45.615 1.00 37.00 130 ASN A CA 1
ATOM 1011 C C . ASN A 1 130 ? 5.849 -31.093 -44.644 1.00 37.00 130 ASN A C 1
ATOM 1013 O O . ASN A 1 130 ? 5.855 -30.243 -43.756 1.00 37.00 130 ASN A O 1
ATOM 1017 N N . ALA A 1 131 ? 6.814 -31.982 -44.845 1.00 30.77 131 ALA A N 1
ATOM 1018 C CA . ALA A 1 131 ? 8.128 -31.988 -44.242 1.00 30.77 131 ALA A CA 1
ATOM 1019 C C . ALA A 1 131 ? 9.048 -30.986 -44.960 1.00 30.77 131 ALA A C 1
ATOM 1021 O O . ALA A 1 131 ? 8.961 -30.827 -46.177 1.00 30.77 131 ALA A O 1
ATOM 1022 N N . MET A 1 132 ? 9.990 -30.392 -44.227 1.00 31.08 132 MET A N 1
ATOM 1023 C CA . MET A 1 132 ? 11.255 -29.930 -44.797 1.00 31.08 132 MET A CA 1
ATOM 1024 C C . MET A 1 132 ? 12.398 -30.308 -43.853 1.00 31.08 132 MET A C 1
ATOM 1026 O O . MET A 1 132 ? 12.425 -29.920 -42.687 1.00 31.08 132 MET A O 1
ATOM 1030 N N . GLN A 1 133 ? 13.297 -31.130 -44.390 1.00 32.06 133 GLN A N 1
ATOM 1031 C CA . GLN A 1 133 ? 14.609 -31.504 -43.865 1.00 32.06 133 GLN A CA 1
ATOM 1032 C C . GLN A 1 133 ? 15.677 -30.497 -44.335 1.00 32.06 133 GLN A C 1
ATOM 1034 O O . GLN A 1 133 ? 15.489 -29.831 -45.352 1.00 32.06 133 GLN A O 1
ATOM 1039 N N . GLY A 1 134 ? 16.825 -30.476 -43.645 1.00 30.66 134 GLY A N 1
ATOM 1040 C CA . GLY A 1 134 ? 18.087 -29.839 -44.071 1.00 30.66 134 GLY A CA 1
ATOM 1041 C C . GLY A 1 134 ? 18.809 -29.182 -42.885 1.00 30.66 134 GLY A C 1
ATOM 1042 O O . GLY A 1 134 ? 18.424 -28.086 -42.507 1.00 30.66 134 GLY A O 1
ATOM 1043 N N . ILE A 1 135 ? 19.674 -29.866 -42.111 1.00 31.44 135 ILE A N 1
ATOM 1044 C CA . ILE A 1 135 ? 21.119 -30.140 -42.358 1.00 31.44 135 ILE A CA 1
ATOM 1045 C C . ILE A 1 135 ? 21.866 -28.805 -42.626 1.00 31.44 135 ILE A C 1
ATOM 1047 O O . ILE A 1 135 ? 21.516 -28.108 -43.566 1.00 31.44 135 ILE A O 1
ATOM 1051 N N . VAL A 1 136 ? 22.817 -28.323 -41.810 1.00 33.72 136 VAL A N 1
ATOM 1052 C CA . VAL A 1 136 ? 24.236 -28.742 -41.728 1.00 33.72 136 VAL A CA 1
ATOM 1053 C C . VAL A 1 136 ? 24.888 -28.166 -40.454 1.00 33.72 136 VAL A C 1
ATOM 1055 O O . VAL A 1 136 ? 24.680 -27.008 -40.099 1.00 33.72 136 VAL A O 1
ATOM 1058 N N . ALA A 1 137 ? 25.700 -29.004 -39.807 1.00 31.22 137 ALA A N 1
ATOM 1059 C CA . ALA A 1 137 ? 26.572 -28.724 -38.670 1.00 31.22 137 ALA A CA 1
ATOM 1060 C C . ALA A 1 137 ? 27.871 -27.993 -39.069 1.00 31.22 137 ALA A C 1
ATOM 1062 O O . ALA A 1 137 ? 28.356 -28.137 -40.188 1.00 31.22 137 ALA A O 1
ATOM 1063 N N . GLY A 1 138 ? 28.486 -27.288 -38.118 1.00 32.34 138 GLY A N 1
ATOM 1064 C CA . GLY A 1 138 ? 29.824 -26.717 -38.273 1.00 32.34 138 GLY A CA 1
ATOM 1065 C C . GLY A 1 138 ? 30.382 -26.205 -36.950 1.00 32.34 138 GLY A C 1
ATOM 1066 O O . GLY A 1 138 ? 30.312 -25.016 -36.661 1.00 32.34 138 GLY A O 1
ATOM 1067 N N . GLU A 1 139 ? 30.908 -27.122 -36.139 1.00 32.69 139 GLU A N 1
ATOM 1068 C CA . GLU A 1 139 ? 31.755 -26.826 -34.983 1.00 32.69 139 GLU A CA 1
ATOM 1069 C C . GLU A 1 139 ? 33.118 -26.285 -35.434 1.00 32.69 139 GLU A C 1
ATOM 1071 O O . GLU A 1 139 ? 33.706 -26.786 -36.386 1.00 32.69 139 GLU A O 1
ATOM 1076 N N . THR A 1 140 ? 33.679 -25.329 -34.694 1.00 32.97 140 THR A N 1
ATOM 1077 C CA . THR A 1 140 ? 35.098 -25.351 -34.300 1.00 32.97 140 THR A CA 1
ATOM 1078 C C . THR A 1 140 ? 35.294 -24.465 -33.071 1.00 32.97 140 THR A C 1
ATOM 1080 O O . THR A 1 140 ? 34.698 -23.401 -32.921 1.00 32.97 140 THR A O 1
ATOM 1083 N N . ARG A 1 141 ? 36.103 -24.978 -32.148 1.00 33.50 141 ARG A N 1
ATOM 1084 C CA . ARG A 1 141 ? 36.405 -24.469 -30.805 1.00 33.50 141 ARG A CA 1
ATOM 1085 C C . ARG A 1 141 ? 37.944 -24.233 -30.725 1.00 33.50 141 ARG A C 1
ATOM 1087 O O . ARG A 1 141 ? 38.612 -24.392 -31.741 1.00 33.50 141 ARG A O 1
ATOM 1094 N N . PRO A 1 142 ? 38.537 -23.848 -29.580 1.00 52.94 142 PRO A N 1
ATOM 1095 C CA . PRO A 1 142 ? 39.086 -22.512 -29.308 1.00 52.94 142 PRO A CA 1
ATOM 1096 C C . PRO A 1 142 ? 40.612 -22.507 -29.061 1.00 52.94 142 PRO A C 1
ATOM 1098 O O . PRO A 1 142 ? 41.176 -23.572 -28.853 1.00 52.94 142 PRO A O 1
ATOM 1101 N N . LEU A 1 143 ? 41.257 -21.336 -28.919 1.00 35.31 143 LEU A N 1
ATOM 1102 C CA . LEU A 1 143 ? 42.504 -21.181 -28.135 1.00 35.31 143 LEU A CA 1
ATOM 1103 C C . LEU A 1 143 ? 42.658 -19.754 -27.532 1.00 35.31 143 LEU A C 1
ATOM 1105 O O . LEU A 1 143 ? 41.985 -18.840 -28.009 1.00 35.31 143 LEU A O 1
ATOM 1109 N N . PRO A 1 144 ? 43.470 -19.573 -26.458 1.00 49.06 144 PRO A N 1
ATOM 1110 C CA . PRO A 1 144 ? 43.232 -18.584 -25.397 1.00 49.06 144 PRO A CA 1
ATOM 1111 C C . PRO A 1 144 ? 44.397 -17.541 -25.275 1.00 49.06 144 PRO A C 1
ATOM 1113 O O . PRO A 1 144 ? 45.021 -17.267 -26.298 1.00 49.06 144 PRO A O 1
ATOM 1116 N N . PRO A 1 145 ? 44.660 -16.849 -24.135 1.00 48.06 145 PRO A N 1
ATOM 1117 C CA . PRO A 1 145 ? 44.826 -15.388 -24.080 1.00 48.06 145 PRO A CA 1
ATOM 1118 C C . PRO A 1 145 ? 46.282 -14.925 -23.829 1.00 48.06 145 PRO A C 1
ATOM 1120 O O . PRO A 1 145 ? 47.177 -15.751 -23.645 1.00 48.06 145 PRO A O 1
ATOM 1123 N N . PRO A 1 146 ? 46.518 -13.603 -23.712 1.00 39.69 146 PRO A N 1
ATOM 1124 C CA . PRO A 1 146 ? 47.559 -13.147 -22.790 1.00 39.69 146 PRO A CA 1
ATOM 1125 C C . PRO A 1 146 ? 47.144 -11.969 -21.882 1.00 39.69 146 PRO A C 1
ATOM 1127 O O . PRO A 1 146 ? 46.476 -11.022 -22.293 1.00 39.69 146 PRO A O 1
ATOM 1130 N N . THR A 1 147 ? 47.630 -12.026 -20.644 1.00 36.12 147 THR A N 1
ATOM 1131 C CA . THR A 1 147 ? 47.792 -10.952 -19.639 1.00 36.12 147 THR A CA 1
ATOM 1132 C C . THR A 1 147 ? 49.274 -10.928 -19.218 1.00 36.12 147 THR A C 1
ATOM 1134 O O . THR A 1 147 ? 49.971 -11.908 -19.480 1.00 36.12 147 THR A O 1
ATOM 1137 N N . PRO A 1 148 ? 49.754 -9.965 -18.405 1.00 51.66 148 PRO A N 1
ATOM 1138 C CA . PRO A 1 148 ? 49.628 -8.500 -18.418 1.00 51.66 148 PRO A CA 1
ATOM 1139 C C . PRO A 1 148 ? 51.049 -7.853 -18.430 1.00 51.66 148 PRO A C 1
ATOM 1141 O O . PRO A 1 148 ? 52.031 -8.544 -18.706 1.00 51.66 148 PRO A O 1
ATOM 1144 N N . PRO A 1 149 ? 51.208 -6.558 -18.087 1.00 43.69 149 PRO A N 1
ATOM 1145 C CA . PRO A 1 149 ? 52.101 -6.333 -16.944 1.00 43.69 149 PRO A CA 1
ATOM 1146 C C . PRO A 1 149 ? 51.633 -5.270 -15.939 1.00 43.69 149 PRO A C 1
ATOM 1148 O O . PRO A 1 149 ? 51.003 -4.270 -16.279 1.00 43.69 149 PRO A O 1
ATOM 1151 N N . ASP A 1 150 ? 52.020 -5.537 -14.690 1.00 32.50 150 ASP A N 1
ATOM 1152 C CA . ASP A 1 150 ? 52.102 -4.630 -13.545 1.00 32.50 150 ASP A CA 1
ATOM 1153 C C . ASP A 1 150 ? 52.980 -3.404 -13.825 1.00 32.50 150 ASP A C 1
ATOM 1155 O O . ASP A 1 150 ? 53.839 -3.465 -14.703 1.00 32.50 150 ASP A O 1
ATOM 1159 N N . ILE A 1 151 ? 52.817 -2.346 -13.009 1.00 32.03 151 ILE A N 1
ATOM 1160 C CA . ILE A 1 151 ? 53.885 -1.552 -12.354 1.00 32.03 151 ILE A CA 1
ATOM 1161 C C . ILE A 1 151 ? 53.324 -0.174 -11.899 1.00 32.03 151 ILE A C 1
ATOM 1163 O O . ILE A 1 151 ? 53.016 0.685 -12.715 1.00 32.03 151 ILE A O 1
ATOM 1167 N N . PHE A 1 152 ? 53.153 0.036 -10.585 1.00 32.69 152 PHE A N 1
ATOM 1168 C CA . PHE A 1 152 ? 53.961 0.934 -9.725 1.00 32.69 152 PHE A CA 1
ATOM 1169 C C . PHE A 1 152 ? 53.249 1.216 -8.389 1.00 32.69 152 PHE A C 1
ATOM 1171 O O . PHE A 1 152 ? 52.180 1.817 -8.324 1.00 32.69 152 PHE A O 1
ATOM 1178 N N . LYS A 1 153 ? 53.917 0.821 -7.300 1.00 31.78 153 LYS A N 1
ATOM 1179 C CA . LYS A 1 153 ? 53.737 1.380 -5.958 1.00 31.78 153 LYS A CA 1
ATOM 1180 C C . LYS A 1 153 ? 54.404 2.755 -5.913 1.00 31.78 153 LYS A C 1
ATOM 1182 O O . LYS A 1 153 ? 55.561 2.865 -6.313 1.00 31.78 153 LYS A O 1
ATOM 1187 N N . SER A 1 154 ? 53.764 3.740 -5.294 1.00 32.06 154 SER A N 1
ATOM 1188 C CA . SER A 1 154 ? 54.496 4.806 -4.613 1.00 32.06 154 SER A CA 1
ATOM 1189 C C . SER A 1 154 ? 53.851 5.140 -3.271 1.00 32.06 154 SER A C 1
ATOM 1191 O O . SER A 1 154 ? 52.639 5.152 -3.074 1.00 32.06 154 SER A O 1
ATOM 1193 N N . SER A 1 155 ? 54.760 5.274 -2.323 1.00 30.03 155 SER A N 1
ATOM 1194 C CA . SER A 1 155 ? 54.645 5.508 -0.895 1.00 30.03 155 SER A CA 1
ATOM 1195 C C . SER A 1 155 ? 54.670 6.996 -0.555 1.00 30.03 155 SER A C 1
ATOM 1197 O O . SER A 1 155 ? 55.288 7.740 -1.305 1.00 30.03 155 SER A O 1
ATOM 1199 N N . SER A 1 156 ? 54.189 7.330 0.653 1.00 33.12 156 SER A N 1
ATOM 1200 C CA . SER A 1 156 ? 54.669 8.358 1.617 1.00 33.12 156 SER A CA 1
ATOM 1201 C C . SER A 1 156 ? 53.493 9.204 2.125 1.00 33.12 156 SER A C 1
ATOM 1203 O O . SER A 1 156 ? 52.829 9.842 1.321 1.00 33.12 156 SER A O 1
ATOM 1205 N N . LYS A 1 157 ? 53.042 9.040 3.375 1.00 31.52 157 LYS A N 1
ATOM 1206 C CA . LYS A 1 157 ? 53.587 9.512 4.674 1.00 31.52 157 LYS A CA 1
ATOM 1207 C C . LYS A 1 157 ? 53.120 10.931 5.046 1.00 31.52 157 LYS A C 1
ATOM 1209 O O . LYS A 1 157 ? 53.373 11.862 4.297 1.00 31.52 157 LYS A O 1
ATOM 1214 N N . ASN A 1 158 ? 52.622 11.001 6.288 1.00 30.06 158 ASN A N 1
ATOM 1215 C CA . ASN A 1 158 ? 52.510 12.139 7.215 1.00 30.06 158 ASN A CA 1
ATOM 1216 C C . ASN A 1 158 ? 51.451 13.205 6.845 1.00 30.06 158 ASN A C 1
ATOM 1218 O O . ASN A 1 158 ? 51.206 13.456 5.679 1.00 30.06 158 ASN A O 1
ATOM 1222 N N . GLU A 1 159 ? 50.731 13.836 7.773 1.00 31.36 159 GLU A N 1
ATOM 1223 C CA . GLU A 1 159 ? 51.099 14.195 9.142 1.00 31.36 159 GLU A CA 1
ATOM 1224 C C . GLU A 1 159 ? 49.851 14.534 9.981 1.00 31.36 159 GLU A C 1
ATOM 1226 O O . GLU A 1 159 ? 48.829 14.983 9.459 1.00 31.36 159 GLU A O 1
ATOM 1231 N N . ASP A 1 160 ? 49.966 14.301 11.287 1.00 33.66 160 ASP A N 1
ATOM 1232 C CA . ASP A 1 160 ? 49.028 14.681 12.338 1.00 33.66 160 ASP A CA 1
ATOM 1233 C C . ASP A 1 160 ? 48.859 16.202 12.462 1.00 33.66 160 ASP A C 1
ATOM 1235 O O . ASP A 1 160 ? 49.845 16.939 12.455 1.00 33.66 160 ASP A O 1
ATOM 1239 N N . GLN A 1 161 ? 47.632 16.653 12.749 1.00 31.59 161 GLN A N 1
ATOM 1240 C CA . GLN A 1 161 ? 47.396 17.725 13.723 1.00 31.59 161 GLN A CA 1
ATOM 1241 C C . GLN A 1 161 ? 45.934 17.754 14.193 1.00 31.59 161 GLN A C 1
ATOM 1243 O O . GLN A 1 161 ? 44.985 17.766 13.411 1.00 31.59 161 GLN A O 1
ATOM 1248 N N . ARG A 1 162 ? 45.786 17.736 15.519 1.00 33.81 162 ARG A N 1
ATOM 1249 C CA . ARG A 1 162 ? 44.548 17.846 16.305 1.00 33.81 162 ARG A CA 1
ATOM 1250 C C . ARG A 1 162 ? 44.554 19.224 17.032 1.00 33.81 162 ARG A C 1
ATOM 1252 O O . ARG A 1 162 ? 45.515 19.968 16.864 1.00 33.81 162 ARG A O 1
ATOM 1259 N N . PRO A 1 163 ? 43.514 19.610 17.793 1.00 47.25 163 PRO A N 1
ATOM 1260 C CA . PRO A 1 163 ? 42.592 20.698 17.469 1.00 47.25 163 PRO A CA 1
ATOM 1261 C C . PRO A 1 163 ? 42.779 21.964 18.334 1.00 47.25 163 PRO A C 1
ATOM 1263 O O . PRO A 1 163 ? 43.477 21.942 19.345 1.00 47.25 163 PRO A O 1
ATOM 1266 N N . ILE A 1 164 ? 42.086 23.049 17.972 1.00 35.72 164 ILE A N 1
ATOM 1267 C CA . ILE A 1 164 ? 41.926 24.248 18.809 1.00 35.72 164 ILE A CA 1
ATOM 1268 C C . ILE A 1 164 ? 40.439 24.435 19.122 1.00 35.72 164 ILE A C 1
ATOM 1270 O O . ILE A 1 164 ? 39.635 24.689 18.227 1.00 35.72 164 ILE A O 1
ATOM 1274 N N . ASP A 1 165 ? 40.109 24.322 20.408 1.00 31.92 165 ASP A N 1
ATOM 1275 C CA . ASP A 1 165 ? 38.846 24.747 21.007 1.00 31.92 165 ASP A CA 1
ATOM 1276 C C . ASP A 1 165 ? 38.827 26.270 21.185 1.00 31.92 165 ASP A C 1
ATOM 1278 O O . ASP A 1 165 ? 39.809 26.880 21.612 1.00 31.92 165 ASP A O 1
ATOM 1282 N N . THR A 1 166 ? 37.684 26.901 20.924 1.00 33.47 166 THR A N 1
ATOM 1283 C CA . THR A 1 166 ? 37.396 28.250 21.431 1.00 33.47 166 THR A CA 1
ATOM 1284 C C . THR A 1 166 ? 35.943 28.334 21.878 1.00 33.47 166 THR A C 1
ATOM 1286 O O . THR A 1 166 ? 35.007 28.394 21.086 1.00 33.47 166 THR A O 1
ATOM 1289 N N . THR A 1 167 ? 35.766 28.324 23.195 1.00 33.88 167 THR A N 1
ATOM 1290 C CA . THR A 1 167 ? 34.519 28.604 23.904 1.00 33.88 167 THR A CA 1
ATOM 1291 C C . THR A 1 167 ? 34.322 30.109 24.055 1.00 33.88 167 THR A C 1
ATOM 1293 O O . THR A 1 167 ? 35.163 30.772 24.660 1.00 33.88 167 THR A O 1
ATOM 1296 N N . THR A 1 168 ? 33.190 30.649 23.602 1.00 33.03 168 THR A N 1
ATOM 1297 C CA . THR A 1 168 ? 32.503 31.795 24.234 1.00 33.03 168 THR A CA 1
ATOM 1298 C C . THR A 1 168 ? 31.169 32.052 23.536 1.00 33.03 168 THR A C 1
ATOM 1300 O O . THR A 1 168 ? 31.147 32.191 22.321 1.00 33.03 168 THR A O 1
ATOM 1303 N N . SER A 1 169 ? 30.067 32.162 24.292 1.00 31.45 169 SER A N 1
ATOM 1304 C CA . SER A 1 169 ? 29.112 33.282 24.166 1.00 31.45 169 SER A CA 1
ATOM 1305 C C . SER A 1 169 ? 27.821 33.068 24.975 1.00 31.45 169 SER A C 1
ATOM 1307 O O . SER A 1 169 ? 26.978 32.237 24.663 1.00 31.45 169 SER A O 1
ATOM 1309 N N . THR A 1 170 ? 27.729 33.883 26.024 1.00 33.34 170 THR A N 1
ATOM 1310 C CA . THR A 1 170 ? 26.602 34.680 26.541 1.00 33.34 170 THR A CA 1
ATOM 1311 C C . THR A 1 170 ? 25.138 34.210 26.443 1.00 33.34 170 THR A C 1
ATOM 1313 O O . THR A 1 170 ? 24.525 34.111 25.386 1.00 33.34 170 THR A O 1
ATOM 1316 N N . ASN A 1 171 ? 24.542 34.122 27.639 1.00 38.19 171 ASN A N 1
ATOM 1317 C CA . ASN A 1 171 ? 23.111 34.171 27.938 1.00 38.19 171 ASN A CA 1
ATOM 1318 C C . ASN A 1 171 ? 22.432 35.428 27.363 1.00 38.19 171 ASN A C 1
ATOM 1320 O O . ASN A 1 171 ? 22.807 36.545 27.731 1.00 38.19 171 ASN A O 1
ATOM 1324 N N . LYS A 1 172 ? 21.347 35.254 26.596 1.00 35.25 172 LYS A N 1
ATOM 1325 C CA . LYS A 1 172 ? 20.291 36.267 26.446 1.00 35.25 172 LYS A CA 1
ATOM 1326 C C . LYS A 1 172 ? 18.896 35.644 26.522 1.00 35.25 172 LYS A C 1
ATOM 1328 O O . LYS A 1 172 ? 18.623 34.577 25.988 1.00 35.25 172 LYS A O 1
ATOM 1333 N N . SER A 1 173 ? 18.055 36.361 27.254 1.00 30.41 173 SER A N 1
ATOM 1334 C CA . SER A 1 173 ? 16.684 36.096 27.679 1.00 30.41 173 SER A CA 1
ATOM 1335 C C . SER A 1 173 ? 15.667 35.946 26.543 1.00 30.41 173 SER A C 1
ATOM 1337 O O . SER A 1 173 ? 15.700 36.681 25.558 1.00 30.41 173 SER A O 1
ATOM 1339 N N . PHE A 1 174 ? 14.711 35.042 26.762 1.00 32.47 174 PHE A N 1
ATOM 1340 C CA . PHE A 1 174 ? 13.572 34.722 25.904 1.00 32.47 174 PHE A CA 1
ATOM 1341 C C . PHE A 1 174 ? 12.568 35.879 25.761 1.00 32.47 174 PHE A C 1
ATOM 1343 O O . PHE A 1 174 ? 11.927 36.275 26.733 1.00 32.47 174 PHE A O 1
ATOM 1350 N N . ALA A 1 175 ? 12.338 36.319 24.522 1.00 33.03 175 ALA A N 1
ATOM 1351 C CA . ALA A 1 175 ? 11.102 36.969 24.092 1.00 33.03 175 ALA A CA 1
ATOM 1352 C C . ALA A 1 175 ? 10.463 36.091 23.002 1.00 33.03 175 ALA A C 1
ATOM 1354 O O . ALA A 1 175 ? 11.052 35.849 21.951 1.00 33.03 175 ALA A O 1
ATOM 1355 N N . ARG A 1 176 ? 9.280 35.543 23.296 1.00 33.50 176 ARG A N 1
ATOM 1356 C CA . ARG A 1 176 ? 8.575 34.551 22.473 1.00 33.50 176 ARG A CA 1
ATOM 1357 C C . ARG A 1 176 ? 7.870 35.248 21.303 1.00 33.50 176 ARG A C 1
ATOM 1359 O O . ARG A 1 176 ? 6.757 35.738 21.462 1.00 33.50 176 ARG A O 1
ATOM 1366 N N . GLN A 1 177 ? 8.516 35.293 20.138 1.00 33.28 177 GLN A N 1
ATOM 1367 C CA . GLN A 1 177 ? 7.848 35.607 18.871 1.00 33.28 177 GLN A CA 1
ATOM 1368 C C . GLN A 1 177 ? 6.934 34.438 18.472 1.00 33.28 177 GLN A C 1
ATOM 1370 O O . GLN A 1 177 ? 7.335 33.276 18.521 1.00 33.28 177 GLN A O 1
ATOM 1375 N N . GLN A 1 178 ? 5.688 34.744 18.105 1.00 37.03 178 GLN A N 1
ATOM 1376 C CA . GLN A 1 178 ? 4.773 33.792 17.473 1.00 37.03 178 GLN A CA 1
ATOM 1377 C C . GLN A 1 178 ? 5.329 33.444 16.084 1.00 37.03 178 GLN A C 1
ATOM 1379 O O . GLN A 1 178 ? 5.445 34.330 15.238 1.00 37.03 178 GLN A O 1
ATOM 1384 N N . SER A 1 179 ? 5.725 32.186 15.858 1.00 38.22 179 SER A N 1
ATOM 1385 C CA . SER A 1 179 ? 6.258 31.756 14.564 1.00 38.22 179 SER A CA 1
ATOM 1386 C C . SER A 1 179 ? 5.126 31.488 13.567 1.00 38.22 179 SER A C 1
ATOM 1388 O O . SER A 1 179 ? 4.180 30.748 13.837 1.00 38.22 179 SER A O 1
ATOM 1390 N N . ASN A 1 180 ? 5.249 32.082 12.378 1.00 40.53 180 ASN A N 1
ATOM 1391 C CA . ASN A 1 180 ? 4.408 31.850 11.199 1.00 40.53 180 ASN A CA 1
ATOM 1392 C C . ASN A 1 180 ? 4.718 30.493 10.511 1.00 40.53 180 ASN A C 1
ATOM 1394 O O . ASN A 1 180 ? 4.601 30.359 9.294 1.00 40.53 180 ASN A O 1
ATOM 1398 N N . ASP A 1 181 ? 5.088 29.457 11.276 1.00 45.22 181 ASP A N 1
ATOM 1399 C CA . ASP A 1 181 ? 5.570 28.149 10.777 1.00 45.22 181 ASP A CA 1
ATOM 1400 C C . ASP A 1 181 ? 4.506 27.282 10.079 1.00 45.22 181 ASP A C 1
ATOM 1402 O O . ASP A 1 181 ? 4.781 26.164 9.633 1.00 45.22 181 ASP A O 1
ATOM 1406 N N . GLY A 1 182 ? 3.280 27.790 9.930 1.00 36.56 182 GLY A N 1
ATOM 1407 C CA . GLY A 1 182 ? 2.242 27.144 9.128 1.00 36.56 182 GLY A CA 1
ATOM 1408 C C . GLY A 1 182 ? 2.583 27.048 7.633 1.00 36.56 182 GLY A C 1
ATOM 1409 O O . GLY A 1 182 ? 2.049 26.173 6.955 1.00 36.56 182 GLY A O 1
ATOM 1410 N N . GLY A 1 183 ? 3.484 27.898 7.117 1.00 35.28 183 GLY A N 1
ATOM 1411 C CA . GLY A 1 183 ? 3.843 27.936 5.691 1.00 35.28 183 GLY A CA 1
ATOM 1412 C C . GLY A 1 183 ? 4.832 26.852 5.239 1.00 35.28 183 GLY A C 1
ATOM 1413 O O . GLY A 1 183 ? 4.722 26.334 4.130 1.00 35.28 183 GLY A O 1
ATOM 1414 N N . MET A 1 184 ? 5.769 26.447 6.100 1.00 33.56 184 MET A N 1
ATOM 1415 C CA . MET A 1 184 ? 6.892 25.583 5.700 1.00 33.56 184 MET A CA 1
ATOM 1416 C C . MET A 1 184 ? 6.496 24.103 5.550 1.00 33.56 184 MET A C 1
ATOM 1418 O O . MET A 1 184 ? 7.059 23.380 4.733 1.00 33.56 184 MET A O 1
ATOM 1422 N N . ARG A 1 185 ? 5.458 23.653 6.269 1.00 40.69 185 ARG A N 1
ATOM 1423 C CA . ARG A 1 185 ? 4.960 22.263 6.198 1.00 40.69 185 ARG A CA 1
ATOM 1424 C C . ARG A 1 185 ? 4.107 21.983 4.957 1.00 40.69 185 ARG A C 1
ATOM 1426 O O . ARG A 1 185 ? 4.103 20.857 4.466 1.00 40.69 185 ARG A O 1
ATOM 1433 N N . ILE A 1 186 ? 3.414 23.000 4.434 1.00 44.72 186 ILE A N 1
ATOM 1434 C CA . ILE A 1 186 ? 2.733 22.923 3.132 1.00 44.72 186 ILE A CA 1
ATOM 1435 C C . ILE A 1 186 ? 3.787 22.809 2.023 1.00 44.72 186 ILE A C 1
ATOM 1437 O O . ILE A 1 186 ? 3.661 21.948 1.159 1.00 44.72 186 ILE A O 1
ATOM 1441 N N . ALA A 1 187 ? 4.883 23.567 2.131 1.00 42.50 187 ALA A N 1
ATOM 1442 C CA . ALA A 1 187 ? 5.950 23.590 1.136 1.00 42.50 187 ALA A CA 1
ATOM 1443 C C . ALA A 1 187 ? 6.652 22.237 0.928 1.00 42.50 187 ALA A C 1
ATOM 1445 O O . ALA A 1 187 ? 7.040 21.953 -0.195 1.00 42.50 187 ALA A O 1
ATOM 1446 N N . ILE A 1 188 ? 6.791 21.379 1.946 1.00 39.12 188 ILE A N 1
ATOM 1447 C CA . ILE A 1 188 ? 7.505 20.090 1.822 1.00 39.12 188 ILE A CA 1
ATOM 1448 C C . ILE A 1 188 ? 6.611 18.982 1.263 1.00 39.12 188 ILE A C 1
ATOM 1450 O O . ILE A 1 188 ? 7.036 18.227 0.386 1.00 39.12 188 ILE A O 1
ATOM 1454 N N . ALA A 1 189 ? 5.357 18.897 1.722 1.00 41.84 189 ALA A N 1
ATOM 1455 C CA . ALA A 1 189 ? 4.370 18.033 1.081 1.00 41.84 189 ALA A CA 1
ATOM 1456 C C . ALA A 1 189 ? 4.184 18.455 -0.380 1.00 41.84 189 ALA A C 1
ATOM 1458 O O . ALA A 1 189 ? 4.144 17.588 -1.246 1.00 41.84 189 ALA A O 1
ATOM 1459 N N . ASP A 1 190 ? 4.174 19.761 -0.661 1.00 46.31 190 ASP A N 1
ATOM 1460 C CA . ASP A 1 190 ? 4.171 20.291 -2.020 1.00 46.31 190 ASP A CA 1
ATOM 1461 C C . ASP A 1 190 ? 5.487 20.042 -2.759 1.00 46.31 190 ASP A C 1
ATOM 1463 O O . ASP A 1 190 ? 5.427 19.764 -3.943 1.00 46.31 190 ASP A O 1
ATOM 1467 N N . GLN A 1 191 ? 6.657 20.033 -2.117 1.00 45.84 191 GLN A N 1
ATOM 1468 C CA . GLN A 1 191 ? 7.945 19.746 -2.766 1.00 45.84 191 GLN A CA 1
ATOM 1469 C C . GLN A 1 191 ? 8.092 18.258 -3.117 1.00 45.84 191 GLN A C 1
ATOM 1471 O O . GLN A 1 191 ? 8.589 17.913 -4.188 1.00 45.84 191 GLN A O 1
ATOM 1476 N N . TRP A 1 192 ? 7.624 17.356 -2.251 1.00 47.12 192 TRP A N 1
ATOM 1477 C CA . TRP A 1 192 ? 7.538 15.923 -2.541 1.00 47.12 192 TRP A CA 1
ATOM 1478 C C . TRP A 1 192 ? 6.459 15.623 -3.574 1.00 47.12 192 TRP A C 1
ATOM 1480 O O . TRP A 1 192 ? 6.702 14.868 -4.510 1.00 47.12 192 TRP A O 1
ATOM 1490 N N . LYS A 1 193 ? 5.293 16.262 -3.457 1.00 51.97 193 LYS A N 1
ATOM 1491 C CA . LYS A 1 193 ? 4.239 16.219 -4.469 1.00 51.97 193 LYS A CA 1
ATOM 1492 C C . LYS A 1 193 ? 4.765 16.762 -5.798 1.00 51.97 193 LYS A C 1
ATOM 1494 O O . LYS A 1 193 ? 4.586 16.096 -6.796 1.00 51.97 193 LYS A O 1
ATOM 1499 N N . GLN A 1 194 ? 5.527 17.852 -5.825 1.00 53.62 194 GLN A N 1
ATOM 1500 C CA . GLN A 1 194 ? 6.197 18.380 -7.020 1.00 53.62 194 GLN A CA 1
ATOM 1501 C C . GLN A 1 194 ? 7.271 17.427 -7.560 1.00 53.62 194 GLN A C 1
ATOM 1503 O O . GLN A 1 194 ? 7.425 17.342 -8.770 1.00 53.62 194 GLN A O 1
ATOM 1508 N N . ARG A 1 195 ? 7.984 16.680 -6.701 1.00 53.09 195 ARG A N 1
ATOM 1509 C CA . ARG A 1 195 ? 8.979 15.666 -7.108 1.00 53.09 195 ARG A CA 1
ATOM 1510 C C . ARG A 1 195 ? 8.370 14.353 -7.616 1.00 53.09 195 ARG A C 1
ATOM 1512 O O . ARG A 1 195 ? 9.004 13.674 -8.416 1.00 53.09 195 ARG A O 1
ATOM 1519 N N . MET A 1 196 ? 7.176 13.978 -7.159 1.00 47.06 196 MET A N 1
ATOM 1520 C CA . MET A 1 196 ? 6.429 12.817 -7.674 1.00 47.06 196 MET A CA 1
ATOM 1521 C C . MET A 1 196 ? 5.534 13.195 -8.867 1.00 47.06 196 MET A C 1
ATOM 1523 O O . MET A 1 196 ? 5.264 12.377 -9.732 1.00 47.06 196 MET A O 1
ATOM 1527 N N . ILE A 1 197 ? 5.138 14.462 -8.962 1.00 52.94 197 ILE A N 1
ATOM 1528 C CA . ILE A 1 197 ? 4.382 15.073 -10.065 1.00 52.94 197 ILE A CA 1
ATOM 1529 C C . ILE A 1 197 ? 5.365 15.870 -10.949 1.00 52.94 197 ILE A C 1
ATOM 1531 O O . ILE A 1 197 ? 5.037 16.932 -11.470 1.00 52.94 197 ILE A O 1
ATOM 1535 N N . VAL A 1 198 ? 6.609 15.396 -11.106 1.00 56.28 198 VAL A N 1
ATOM 1536 C CA . VAL A 1 198 ? 7.504 15.991 -12.107 1.00 56.28 198 VAL A CA 1
ATOM 1537 C C . VAL A 1 198 ? 6.929 15.628 -13.460 1.00 56.28 198 VAL A C 1
ATOM 1539 O O . VAL A 1 198 ? 6.850 14.455 -13.817 1.00 56.28 198 VAL A O 1
ATOM 1542 N N . VAL A 1 199 ? 6.512 16.653 -14.195 1.00 53.88 199 VAL A N 1
ATOM 1543 C CA . VAL A 1 199 ? 6.041 16.521 -15.567 1.00 53.88 199 VAL A CA 1
ATOM 1544 C C . VAL A 1 199 ? 7.194 15.976 -16.394 1.00 53.88 199 VAL A C 1
ATOM 1546 O O . VAL A 1 199 ? 8.145 16.691 -16.715 1.00 53.88 199 VAL A O 1
ATOM 1549 N N . HIS A 1 200 ? 7.129 14.691 -16.720 1.00 58.62 200 HIS A N 1
ATOM 1550 C CA . HIS A 1 200 ? 8.073 14.118 -17.662 1.00 58.62 200 HIS A CA 1
ATOM 1551 C C . HIS A 1 200 ? 7.670 14.529 -19.086 1.00 58.62 200 HIS A C 1
ATOM 1553 O O . HIS A 1 200 ? 6.476 14.504 -19.414 1.00 58.62 200 HIS A O 1
ATOM 1559 N N . PRO A 1 201 ? 8.634 14.913 -19.950 1.00 57.09 201 PRO A N 1
ATOM 1560 C CA . PRO A 1 201 ? 8.351 15.139 -21.361 1.00 57.09 201 PRO A CA 1
ATOM 1561 C C . PRO A 1 201 ? 7.663 13.899 -21.943 1.00 57.09 201 PRO A C 1
ATOM 1563 O O . PRO A 1 201 ? 7.959 12.774 -21.547 1.00 57.09 201 PRO A O 1
ATOM 1566 N N . ARG A 1 202 ? 6.724 14.116 -22.872 1.00 56.12 202 ARG A N 1
ATOM 1567 C CA . ARG A 1 202 ? 5.766 13.126 -23.410 1.00 56.12 202 ARG A CA 1
ATOM 1568 C C . ARG A 1 202 ? 6.354 11.832 -23.991 1.00 56.12 202 ARG A C 1
ATOM 1570 O O . ARG A 1 202 ? 5.589 11.020 -24.508 1.00 56.12 202 ARG A O 1
ATOM 1577 N N . SER A 1 203 ? 7.667 11.615 -23.975 1.00 60.81 203 SER A N 1
ATOM 1578 C CA . SER A 1 203 ? 8.220 10.364 -24.473 1.00 60.81 203 SER A CA 1
ATOM 1579 C C . SER A 1 203 ? 7.651 9.203 -23.655 1.00 60.81 203 SER A C 1
ATOM 1581 O O . SER A 1 203 ? 7.966 9.031 -22.478 1.00 60.81 203 SER A O 1
ATOM 1583 N N . HIS A 1 204 ? 6.832 8.374 -24.301 1.00 70.81 204 HIS A N 1
ATOM 1584 C CA . HIS A 1 204 ? 6.445 7.048 -23.819 1.00 70.81 204 HIS A CA 1
ATOM 1585 C C . HIS A 1 204 ? 7.608 6.054 -23.955 1.00 70.81 204 HIS A C 1
ATOM 1587 O O . HIS A 1 204 ? 7.374 4.869 -24.186 1.00 70.81 204 HIS A O 1
ATOM 1593 N N . ASP A 1 205 ? 8.842 6.538 -23.836 1.00 87.50 205 ASP A N 1
ATOM 1594 C CA . ASP A 1 205 ? 10.048 5.758 -24.029 1.00 87.50 205 ASP A CA 1
ATOM 1595 C C . ASP A 1 205 ? 10.241 4.829 -22.830 1.00 87.50 205 ASP A C 1
ATOM 1597 O O . ASP A 1 205 ? 10.536 5.259 -21.713 1.00 87.50 205 ASP A O 1
ATOM 1601 N N . ASP A 1 206 ? 10.030 3.540 -23.081 1.00 90.19 206 ASP A N 1
ATOM 1602 C CA . ASP A 1 206 ? 10.158 2.485 -22.083 1.00 90.19 206 ASP A CA 1
ATOM 1603 C C . ASP A 1 206 ? 11.565 2.459 -21.470 1.00 90.19 206 ASP A C 1
ATOM 1605 O O . ASP A 1 206 ? 11.714 2.151 -20.289 1.00 90.19 206 ASP A O 1
ATOM 1609 N N . GLN A 1 207 ? 12.593 2.828 -22.237 1.00 83.81 207 GLN A N 1
ATOM 1610 C CA . GLN A 1 207 ? 13.972 2.820 -21.770 1.00 83.81 207 GLN A CA 1
ATOM 1611 C C . GLN A 1 207 ? 14.230 3.924 -20.744 1.00 83.81 207 GLN A C 1
ATOM 1613 O O . GLN A 1 207 ? 14.809 3.658 -19.690 1.00 83.81 207 GLN A O 1
ATOM 1618 N N . LEU A 1 208 ? 13.764 5.146 -21.012 1.00 84.69 208 LEU A N 1
ATOM 1619 C CA . LEU A 1 208 ? 13.880 6.251 -20.056 1.00 84.69 208 LEU A CA 1
ATOM 1620 C C . LEU A 1 208 ? 13.099 5.961 -18.772 1.00 84.69 208 LEU A C 1
ATOM 1622 O O . LEU A 1 208 ? 13.592 6.238 -17.677 1.00 84.69 208 LEU A O 1
ATOM 1626 N N . ASP A 1 209 ? 11.920 5.348 -18.892 1.00 90.94 209 ASP A N 1
ATOM 1627 C CA . ASP A 1 209 ? 11.110 4.990 -17.730 1.00 90.94 209 ASP A CA 1
ATOM 1628 C C . ASP A 1 209 ? 11.770 3.897 -16.870 1.00 90.94 209 ASP A C 1
ATOM 1630 O O . ASP A 1 209 ? 11.726 3.970 -15.641 1.00 90.94 209 ASP A O 1
ATOM 1634 N N . ILE A 1 210 ? 12.412 2.898 -17.491 1.00 90.50 210 ILE A N 1
ATOM 1635 C CA . ILE A 1 210 ? 13.200 1.874 -16.783 1.00 90.50 210 ILE A CA 1
ATOM 1636 C C . ILE A 1 210 ? 14.380 2.511 -16.050 1.00 90.50 210 ILE A C 1
ATOM 1638 O O . ILE A 1 210 ? 14.642 2.178 -14.893 1.00 90.50 210 ILE A O 1
ATOM 1642 N N . LEU A 1 211 ? 15.092 3.434 -16.699 1.00 84.31 211 LEU A N 1
ATOM 1643 C CA . LEU A 1 211 ? 16.241 4.113 -16.100 1.00 84.31 211 LEU A CA 1
ATOM 1644 C C . LEU A 1 211 ? 15.813 4.957 -14.896 1.00 84.31 211 LEU A C 1
ATOM 1646 O O . LEU A 1 211 ? 16.445 4.882 -13.840 1.00 84.31 211 LEU A O 1
ATOM 1650 N N . LEU A 1 212 ? 14.686 5.666 -15.006 1.00 87.25 212 LEU A N 1
ATOM 1651 C CA . LEU A 1 212 ? 14.069 6.366 -13.880 1.00 87.25 212 LEU A CA 1
ATOM 1652 C C . LEU A 1 212 ? 13.697 5.395 -12.748 1.00 87.25 212 LEU A C 1
ATOM 1654 O O . LEU A 1 212 ? 14.015 5.644 -11.584 1.00 87.25 212 LEU A O 1
ATOM 1658 N N . ALA A 1 213 ? 13.061 4.265 -13.066 1.00 92.38 213 ALA A N 1
ATOM 1659 C CA . ALA A 1 213 ? 12.681 3.267 -12.068 1.00 92.38 213 ALA A CA 1
ATOM 1660 C C . ALA A 1 213 ? 13.911 2.705 -11.337 1.00 92.38 213 ALA A C 1
ATOM 1662 O O . ALA A 1 213 ? 13.913 2.552 -10.112 1.00 92.38 213 ALA A O 1
ATOM 1663 N N . HIS A 1 214 ? 14.997 2.444 -12.065 1.00 89.44 214 HIS A N 1
ATOM 1664 C CA . HIS A 1 214 ? 16.242 1.994 -11.465 1.00 89.44 214 HIS A CA 1
ATOM 1665 C C . HIS A 1 214 ? 16.938 3.073 -10.640 1.00 89.44 214 HIS A C 1
ATOM 1667 O O . HIS A 1 214 ? 17.521 2.726 -9.615 1.00 89.44 214 HIS A O 1
ATOM 1673 N N . GLN A 1 215 ? 16.854 4.349 -11.019 1.00 83.75 215 GLN A N 1
ATOM 1674 C CA . GLN A 1 215 ? 17.350 5.449 -10.193 1.00 83.75 215 GLN A CA 1
ATOM 1675 C C . GLN A 1 215 ? 16.678 5.431 -8.812 1.00 83.75 215 GLN A C 1
ATOM 1677 O O . GLN A 1 215 ? 17.366 5.516 -7.792 1.00 83.75 215 GLN A O 1
ATOM 1682 N N . TYR A 1 216 ? 15.355 5.231 -8.757 1.00 87.75 216 TYR A N 1
ATOM 1683 C CA . TYR A 1 216 ? 14.647 5.049 -7.487 1.00 87.75 216 TYR A CA 1
ATOM 1684 C C . TYR A 1 216 ? 15.117 3.798 -6.742 1.00 87.75 216 TYR A C 1
ATOM 1686 O O . TYR A 1 216 ? 15.452 3.892 -5.563 1.00 87.75 216 TYR A O 1
ATOM 1694 N N . ARG A 1 217 ? 15.217 2.644 -7.412 1.00 91.12 217 ARG A N 1
ATOM 1695 C CA . ARG A 1 217 ? 15.690 1.394 -6.786 1.00 91.12 217 ARG A CA 1
ATOM 1696 C C . ARG A 1 217 ? 17.084 1.544 -6.177 1.00 91.12 217 ARG A C 1
ATOM 1698 O O . ARG A 1 217 ? 17.304 1.123 -5.046 1.00 91.12 217 ARG A O 1
ATOM 1705 N N . LEU A 1 218 ? 18.018 2.151 -6.906 1.00 83.62 218 LEU A N 1
ATOM 1706 C CA . LEU A 1 218 ? 19.393 2.357 -6.450 1.00 83.62 218 LEU A CA 1
ATOM 1707 C C . LEU A 1 218 ? 19.493 3.412 -5.340 1.00 83.62 218 LEU A C 1
ATOM 1709 O O . LEU A 1 218 ? 20.436 3.370 -4.555 1.00 83.62 218 LEU A O 1
ATOM 1713 N N . SER A 1 219 ? 18.512 4.314 -5.226 1.00 78.50 219 SER A N 1
ATOM 1714 C CA . SER A 1 219 ? 18.420 5.253 -4.101 1.00 78.50 219 SER A CA 1
ATOM 1715 C C . SER A 1 219 ? 18.002 4.591 -2.778 1.00 78.50 219 SER A C 1
ATOM 1717 O O . SER A 1 219 ? 18.218 5.165 -1.708 1.00 78.50 219 SER A O 1
ATOM 1719 N N . LEU A 1 220 ? 17.435 3.376 -2.822 1.00 80.00 220 LEU A N 1
ATOM 1720 C CA . LEU A 1 220 ? 17.085 2.613 -1.625 1.00 80.00 220 LEU A CA 1
ATOM 1721 C C . LEU A 1 220 ? 18.360 2.087 -0.955 1.00 80.00 220 LEU A C 1
ATOM 1723 O O . LEU A 1 220 ? 19.051 1.215 -1.493 1.00 80.00 220 LEU A O 1
ATOM 1727 N N . LYS A 1 221 ? 18.643 2.604 0.247 1.00 80.56 221 LYS A N 1
ATOM 1728 C CA . LYS A 1 221 ? 19.849 2.281 1.030 1.00 80.56 221 LYS A CA 1
ATOM 1729 C C . LYS A 1 221 ? 19.936 0.811 1.433 1.00 80.56 221 LYS A C 1
ATOM 1731 O O . LYS A 1 221 ? 21.031 0.270 1.525 1.00 80.56 221 LYS A O 1
ATOM 1736 N N . THR A 1 222 ? 18.797 0.181 1.701 1.00 79.62 222 THR A N 1
ATOM 1737 C CA . THR A 1 222 ? 18.719 -1.192 2.202 1.00 79.62 222 THR A CA 1
ATOM 1738 C C . THR A 1 222 ? 17.602 -1.937 1.497 1.00 79.62 222 THR A C 1
ATOM 1740 O O . THR A 1 222 ? 16.512 -1.391 1.322 1.00 79.62 222 THR A O 1
ATOM 1743 N N . ALA A 1 223 ? 17.866 -3.185 1.121 1.00 86.62 223 ALA A N 1
ATOM 1744 C CA . ALA A 1 223 ? 16.825 -4.096 0.675 1.00 86.62 223 ALA A CA 1
ATOM 1745 C C . ALA A 1 223 ? 15.946 -4.554 1.857 1.00 86.62 223 ALA A C 1
ATOM 1747 O O . ALA A 1 223 ? 16.393 -4.483 3.010 1.00 86.62 223 ALA A O 1
ATOM 1748 N N . PRO A 1 224 ? 14.718 -5.035 1.597 1.00 88.25 224 PRO A N 1
ATOM 1749 C CA . PRO A 1 224 ? 13.904 -5.704 2.607 1.00 88.25 224 PRO A CA 1
ATOM 1750 C C . PRO A 1 224 ? 14.644 -6.874 3.262 1.00 88.25 224 PRO A C 1
ATOM 1752 O O . PRO A 1 224 ? 15.467 -7.541 2.637 1.00 88.25 224 PRO A O 1
ATOM 1755 N N . ARG A 1 225 ? 14.382 -7.096 4.554 1.00 82.44 225 ARG A N 1
ATOM 1756 C CA . ARG A 1 225 ? 15.215 -7.970 5.396 1.00 82.44 225 ARG A CA 1
ATOM 1757 C C . ARG A 1 225 ? 15.050 -9.464 5.131 1.00 82.44 225 ARG A C 1
ATOM 1759 O O . ARG A 1 225 ? 15.949 -10.204 5.512 1.00 82.44 225 ARG A O 1
ATOM 1766 N N . GLN A 1 226 ? 13.926 -9.923 4.576 1.00 87.44 226 GLN A N 1
ATOM 1767 C CA . GLN A 1 226 ? 13.731 -11.363 4.374 1.00 87.44 226 GLN A CA 1
ATOM 1768 C C . GLN A 1 226 ? 14.283 -11.813 3.032 1.00 87.44 226 GLN A C 1
ATOM 1770 O O . GLN A 1 226 ? 15.029 -12.785 2.968 1.00 87.44 226 GLN A O 1
ATOM 1775 N N . SER A 1 227 ? 13.925 -11.100 1.968 1.00 92.19 227 SER A N 1
ATOM 1776 C CA . SER A 1 227 ? 14.343 -11.429 0.611 1.00 92.19 227 SER A CA 1
ATOM 1777 C C . SER A 1 227 ? 15.730 -10.901 0.262 1.00 92.19 227 SER A C 1
ATOM 1779 O O . SER A 1 227 ? 16.356 -11.433 -0.650 1.00 92.19 227 SER A O 1
ATOM 1781 N N . PHE A 1 228 ? 16.207 -9.856 0.953 1.00 89.75 228 PHE A N 1
ATOM 1782 C CA . PHE A 1 228 ? 17.382 -9.073 0.552 1.00 89.75 228 PHE A CA 1
ATOM 1783 C C . PHE A 1 228 ? 17.283 -8.570 -0.894 1.00 89.75 228 PHE A C 1
ATOM 1785 O O . PHE A 1 228 ? 18.287 -8.425 -1.589 1.00 89.75 228 PHE A O 1
ATOM 1792 N N . PHE A 1 229 ? 16.056 -8.288 -1.339 1.00 91.25 229 PHE A N 1
ATOM 1793 C CA . PHE A 1 229 ? 15.742 -8.094 -2.742 1.00 91.25 229 PHE A CA 1
ATOM 1794 C C . PHE A 1 229 ? 14.878 -6.854 -2.969 1.00 91.25 229 PHE A C 1
ATOM 1796 O O . PHE A 1 229 ? 13.732 -6.794 -2.522 1.00 91.25 229 PHE A O 1
ATOM 1803 N N . ARG A 1 230 ? 15.407 -5.842 -3.666 1.00 93.06 230 ARG A N 1
ATOM 1804 C CA . ARG A 1 230 ? 14.650 -4.621 -3.980 1.00 93.06 230 ARG A CA 1
ATOM 1805 C C . ARG A 1 230 ? 13.859 -4.785 -5.265 1.00 93.06 230 ARG A C 1
ATOM 1807 O O . ARG A 1 230 ? 14.384 -5.173 -6.310 1.00 93.06 230 ARG A O 1
ATOM 1814 N N . VAL A 1 231 ? 12.608 -4.365 -5.199 1.00 96.25 231 VAL A N 1
ATOM 1815 C CA . VAL A 1 231 ? 11.707 -4.203 -6.333 1.00 96.25 231 VAL A CA 1
ATOM 1816 C C . VAL A 1 231 ? 11.142 -2.795 -6.262 1.00 96.25 231 VAL A C 1
ATOM 1818 O O . VAL A 1 231 ? 10.677 -2.364 -5.210 1.00 96.25 231 VAL A O 1
ATOM 1821 N N . VAL A 1 232 ? 11.168 -2.080 -7.383 1.00 96.69 232 VAL A N 1
ATOM 1822 C CA . VAL A 1 232 ? 10.520 -0.773 -7.525 1.00 96.69 232 VAL A CA 1
ATOM 1823 C C . VAL A 1 232 ? 9.512 -0.835 -8.657 1.00 96.69 232 VAL A C 1
ATOM 1825 O O . VAL A 1 232 ? 9.808 -1.358 -9.729 1.00 96.69 232 VAL A O 1
ATOM 1828 N N . ALA A 1 233 ? 8.334 -0.269 -8.415 1.00 97.94 233 ALA A N 1
ATOM 1829 C CA . ALA A 1 233 ? 7.295 -0.087 -9.412 1.00 97.94 233 ALA A CA 1
ATOM 1830 C C . ALA A 1 233 ? 7.006 1.407 -9.599 1.00 97.94 233 ALA A C 1
ATOM 1832 O O . ALA A 1 233 ? 6.685 2.108 -8.638 1.00 97.94 233 ALA A O 1
ATOM 1833 N N . LEU A 1 234 ? 7.089 1.886 -10.837 1.00 96.69 234 LEU A N 1
ATOM 1834 C CA . LEU A 1 234 ? 6.561 3.181 -11.251 1.00 96.69 234 LEU A CA 1
ATOM 1835 C C . LEU A 1 234 ? 5.200 2.985 -11.895 1.00 96.69 234 LEU A C 1
ATOM 1837 O O . LEU A 1 234 ? 5.051 2.188 -12.819 1.00 96.69 234 LEU A O 1
ATOM 1841 N N . VAL A 1 235 ? 4.214 3.742 -11.437 1.00 96.94 235 VAL A N 1
ATOM 1842 C CA . VAL A 1 235 ? 2.871 3.719 -12.012 1.00 96.94 235 VAL A CA 1
ATOM 1843 C C . VAL A 1 235 ? 2.576 5.091 -12.580 1.00 96.94 235 VAL A C 1
ATOM 1845 O O . VAL A 1 235 ? 2.442 6.057 -11.831 1.00 96.94 235 VAL A O 1
ATOM 1848 N N . PHE A 1 236 ? 2.500 5.166 -13.904 1.00 95.81 236 PHE A N 1
ATOM 1849 C CA . PHE A 1 236 ? 2.198 6.383 -14.639 1.00 95.81 236 PHE A CA 1
ATOM 1850 C C . PHE A 1 236 ? 0.700 6.519 -14.868 1.00 95.81 236 PHE A C 1
ATOM 1852 O O . PHE A 1 236 ? 0.023 5.537 -15.166 1.00 95.81 236 PHE A O 1
ATOM 1859 N N . PHE A 1 237 ? 0.183 7.737 -14.769 1.00 95.06 237 PHE A N 1
ATOM 1860 C CA . PHE A 1 237 ? -1.249 7.999 -14.862 1.00 95.06 237 PHE A CA 1
ATOM 1861 C C . PHE A 1 237 ? -1.543 9.371 -15.472 1.00 95.06 237 PHE A C 1
ATOM 1863 O O . PHE A 1 237 ? -0.672 10.243 -15.535 1.00 95.06 237 PHE A O 1
ATOM 1870 N N . SER A 1 238 ? -2.783 9.550 -15.926 1.00 93.94 238 SER A N 1
ATOM 1871 C CA . SER A 1 238 ? -3.320 10.835 -16.376 1.00 93.94 238 SER A CA 1
ATOM 1872 C C . SER A 1 238 ? -4.331 11.390 -15.369 1.00 93.94 238 SER A C 1
ATOM 1874 O O . SER A 1 238 ? -4.923 10.651 -14.572 1.00 93.94 238 SER A O 1
ATOM 1876 N N . ARG A 1 239 ? -4.504 12.715 -15.378 1.00 93.62 239 ARG A N 1
ATOM 1877 C CA . ARG A 1 239 ? -5.399 13.442 -14.467 1.00 93.62 239 ARG A CA 1
ATOM 1878 C C . ARG A 1 239 ? -6.428 14.262 -15.240 1.00 93.62 239 ARG A C 1
ATOM 1880 O O . ARG A 1 239 ? -6.155 14.672 -16.369 1.00 93.62 239 ARG A O 1
ATOM 1887 N N . VAL A 1 240 ? -7.579 14.528 -14.625 1.00 93.12 240 VAL A N 1
ATOM 1888 C CA . VAL A 1 240 ? -8.591 15.468 -15.137 1.00 93.12 240 VAL A CA 1
ATOM 1889 C C . VAL A 1 240 ? -8.688 16.673 -14.208 1.00 93.12 240 VAL A C 1
ATOM 1891 O O . VAL A 1 240 ? -9.314 16.596 -13.158 1.00 93.12 240 VAL A O 1
ATOM 1894 N N . VAL A 1 241 ? -8.113 17.802 -14.612 1.00 91.38 241 VAL A N 1
ATOM 1895 C CA . VAL A 1 241 ? -8.201 19.058 -13.852 1.00 91.38 241 VAL A CA 1
ATOM 1896 C C . VAL A 1 241 ? -9.186 19.967 -14.576 1.00 91.38 241 VAL A C 1
ATOM 1898 O O . VAL A 1 241 ? -9.041 20.184 -15.777 1.00 91.38 241 VAL A O 1
ATOM 1901 N N . ASP A 1 242 ? -10.215 20.435 -13.869 1.00 92.62 242 ASP A N 1
ATOM 1902 C CA . ASP A 1 242 ? -11.282 21.293 -14.410 1.00 92.62 242 ASP A CA 1
ATOM 1903 C C . ASP A 1 242 ? -11.989 20.702 -15.645 1.00 92.62 242 ASP A C 1
ATOM 1905 O O . ASP A 1 242 ? -12.327 21.393 -16.603 1.00 92.62 242 ASP A O 1
ATOM 1909 N N . GLY A 1 243 ? -12.184 19.378 -15.647 1.00 92.12 243 GLY A N 1
ATOM 1910 C CA . GLY A 1 243 ? -12.809 18.651 -16.759 1.00 92.12 243 GLY A CA 1
ATOM 1911 C C . GLY A 1 243 ? -11.898 18.438 -17.974 1.00 92.12 243 GLY A C 1
ATOM 1912 O O . GLY A 1 243 ? -12.299 17.760 -18.920 1.00 92.12 243 GLY A O 1
ATOM 1913 N N . ILE A 1 244 ? -10.666 18.953 -17.950 1.00 93.69 244 ILE A N 1
ATOM 1914 C CA . ILE A 1 244 ? -9.695 18.822 -19.036 1.00 93.69 244 ILE A CA 1
ATOM 1915 C C . ILE A 1 244 ? -8.671 17.748 -18.673 1.00 93.69 244 ILE A C 1
ATOM 1917 O O . ILE A 1 244 ? -8.053 17.769 -17.606 1.00 93.69 244 ILE A O 1
ATOM 1921 N N . ILE A 1 245 ? -8.475 16.796 -19.588 1.00 91.75 245 ILE A N 1
ATOM 1922 C CA . ILE A 1 245 ? -7.428 15.783 -19.454 1.00 91.75 245 ILE A CA 1
ATOM 1923 C C . ILE A 1 245 ? -6.084 16.489 -19.575 1.00 91.75 245 ILE A C 1
ATOM 1925 O O . ILE A 1 245 ? -5.746 17.034 -20.629 1.00 91.75 245 ILE A O 1
ATOM 1929 N N . GLN A 1 246 ? -5.314 16.457 -18.497 1.00 89.12 246 GLN A N 1
ATOM 1930 C CA . GLN A 1 246 ? -3.971 17.002 -18.504 1.00 89.12 246 GLN A CA 1
ATOM 1931 C C . GLN A 1 246 ? -3.088 16.133 -19.390 1.00 89.12 246 GLN A C 1
ATOM 1933 O O . GLN A 1 246 ? -3.071 14.907 -19.279 1.00 89.12 246 GLN A O 1
ATOM 1938 N N . SER A 1 247 ? -2.365 16.783 -20.299 1.00 80.06 247 SER A N 1
ATOM 1939 C CA . SER A 1 247 ? -1.485 16.082 -21.237 1.00 80.06 247 SER A CA 1
ATOM 1940 C C . SER A 1 247 ? -0.100 15.770 -20.666 1.00 80.06 247 SER A C 1
ATOM 1942 O O . SER A 1 247 ? 0.739 15.171 -21.342 1.00 80.06 247 SER A O 1
ATOM 1944 N N . GLU A 1 248 ? 0.129 16.217 -19.434 1.00 84.88 248 GLU A N 1
ATOM 1945 C CA . GLU A 1 248 ? 1.302 15.930 -18.628 1.00 84.88 248 GLU A CA 1
ATOM 1946 C C . GLU A 1 248 ? 1.269 14.488 -18.123 1.00 84.88 248 GLU A C 1
ATOM 1948 O O . GLU A 1 248 ? 0.210 13.916 -17.854 1.00 84.88 248 GLU A O 1
ATOM 1953 N N . ARG A 1 249 ? 2.457 13.901 -17.987 1.00 84.19 249 ARG A N 1
ATOM 1954 C CA . ARG A 1 249 ? 2.626 12.545 -17.483 1.00 84.19 249 ARG A CA 1
ATOM 1955 C C . ARG A 1 249 ? 3.040 12.606 -16.019 1.00 84.19 249 ARG A C 1
ATOM 1957 O O . ARG A 1 249 ? 4.082 13.175 -15.703 1.00 84.19 249 ARG A O 1
ATOM 1964 N N . TYR A 1 250 ? 2.238 11.993 -15.158 1.00 92.00 250 TYR A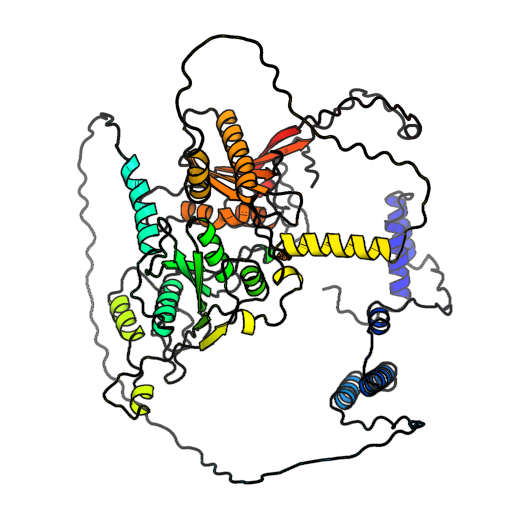 N 1
ATOM 1965 C CA . TYR A 1 250 ? 2.492 11.903 -13.723 1.00 92.00 250 TYR A CA 1
ATOM 1966 C C . TYR A 1 250 ? 2.827 10.465 -13.333 1.00 92.00 250 TYR A C 1
ATOM 1968 O O . TYR A 1 250 ? 2.388 9.533 -14.014 1.00 92.00 250 TYR A O 1
ATOM 1976 N N . HIS A 1 251 ? 3.567 10.265 -12.239 1.00 94.56 251 HIS A N 1
ATOM 1977 C CA . HIS A 1 251 ? 3.847 8.930 -11.709 1.00 94.56 251 HIS A CA 1
ATOM 1978 C C . HIS A 1 251 ? 3.831 8.862 -10.185 1.00 94.56 251 HIS A C 1
ATOM 1980 O O . HIS A 1 251 ? 4.011 9.846 -9.478 1.00 94.56 251 HIS A O 1
ATOM 1986 N N . VAL A 1 252 ? 3.612 7.661 -9.664 1.00 93.94 252 VAL A N 1
ATOM 1987 C CA . VAL A 1 252 ? 3.872 7.315 -8.262 1.00 93.94 252 VAL A CA 1
ATOM 1988 C C . VAL A 1 252 ? 4.884 6.179 -8.201 1.00 93.94 252 VAL A C 1
ATOM 1990 O O . VAL A 1 252 ? 5.022 5.409 -9.153 1.00 93.94 252 VAL A O 1
ATOM 1993 N N . VAL A 1 253 ? 5.603 6.085 -7.085 1.00 94.75 253 VAL A N 1
ATOM 1994 C CA . VAL A 1 253 ? 6.716 5.145 -6.893 1.00 94.75 253 VAL A CA 1
ATOM 1995 C C . VAL A 1 253 ? 6.391 4.226 -5.729 1.00 94.75 253 VAL A C 1
ATOM 1997 O O . VAL A 1 253 ? 6.196 4.710 -4.620 1.00 94.75 253 VAL A O 1
ATOM 2000 N N . GLY A 1 254 ? 6.380 2.917 -5.940 1.00 95.06 254 GLY A N 1
ATOM 2001 C CA . GLY A 1 254 ? 6.273 1.919 -4.877 1.00 95.06 254 GLY A CA 1
ATOM 2002 C C . GLY A 1 254 ? 7.530 1.068 -4.769 1.00 95.06 254 GLY A C 1
ATOM 2003 O O . GLY A 1 254 ? 8.218 0.842 -5.761 1.00 95.06 254 GLY A O 1
ATOM 2004 N N . THR A 1 255 ? 7.815 0.582 -3.564 1.00 95.62 255 THR A N 1
ATOM 2005 C CA . THR A 1 255 ? 8.878 -0.390 -3.272 1.00 95.62 255 THR A CA 1
ATOM 2006 C C . THR A 1 255 ? 8.290 -1.557 -2.491 1.00 95.62 255 THR A C 1
ATOM 2008 O O . THR A 1 255 ? 7.297 -1.367 -1.784 1.00 95.62 255 THR A O 1
ATOM 2011 N N . ASN A 1 256 ? 8.858 -2.756 -2.631 1.00 95.38 256 ASN A N 1
ATOM 2012 C CA . ASN A 1 256 ? 8.458 -3.879 -1.786 1.00 95.38 256 ASN A CA 1
ATOM 2013 C C . ASN A 1 256 ? 8.901 -3.657 -0.335 1.00 95.38 256 ASN A C 1
ATOM 2015 O O . ASN A 1 256 ? 9.923 -3.014 -0.081 1.00 95.38 256 ASN A O 1
ATOM 2019 N N . ASP A 1 257 ? 8.118 -4.194 0.598 1.00 91.38 257 ASP A N 1
ATOM 2020 C CA . ASP A 1 257 ? 8.425 -4.189 2.023 1.00 91.38 257 ASP A CA 1
ATOM 2021 C C . ASP A 1 257 ? 7.925 -5.474 2.700 1.00 91.38 257 ASP A C 1
ATOM 2023 O O . ASP A 1 257 ? 6.882 -6.024 2.335 1.00 91.38 257 ASP A O 1
ATOM 2027 N N . GLU A 1 258 ? 8.693 -5.965 3.671 1.00 90.88 258 GLU A N 1
ATOM 2028 C CA . GLU A 1 258 ? 8.556 -7.309 4.244 1.00 90.88 258 GLU A CA 1
ATOM 2029 C C . GLU A 1 258 ? 8.664 -7.251 5.779 1.00 90.88 258 GLU A C 1
ATOM 2031 O O . GLU A 1 258 ? 9.774 -7.237 6.327 1.00 90.88 258 GLU A O 1
ATOM 2036 N N . PRO A 1 259 ? 7.535 -7.198 6.512 1.00 82.50 259 PRO A N 1
ATOM 2037 C CA . PRO A 1 259 ? 7.526 -7.476 7.948 1.00 82.50 259 PRO A CA 1
ATOM 2038 C C . PRO A 1 259 ? 7.774 -8.974 8.183 1.00 82.50 259 PRO A C 1
ATOM 2040 O O . PRO A 1 259 ? 7.535 -9.770 7.283 1.00 82.50 259 PRO A O 1
ATOM 2043 N N . HIS A 1 260 ? 8.228 -9.387 9.371 1.00 76.06 260 HIS A N 1
ATOM 2044 C CA . HIS A 1 260 ? 8.579 -10.780 9.716 1.00 76.06 260 HIS A CA 1
ATOM 2045 C C . HIS A 1 260 ? 7.442 -11.764 9.406 1.00 76.06 260 HIS A C 1
ATOM 2047 O O . HIS A 1 260 ? 7.690 -12.886 8.966 1.00 76.06 260 HIS A O 1
ATOM 2053 N N . SER A 1 261 ? 6.186 -11.340 9.563 1.00 77.81 261 SER A N 1
ATOM 2054 C CA . SER A 1 261 ? 5.043 -12.086 9.038 1.00 77.81 261 SER A CA 1
ATOM 2055 C C . SER A 1 261 ? 4.894 -11.882 7.529 1.00 77.81 261 SER A C 1
ATOM 2057 O O . SER A 1 261 ? 4.461 -10.821 7.078 1.00 77.81 261 SER A O 1
ATOM 2059 N N . ILE A 1 262 ? 5.158 -12.932 6.741 1.00 79.69 262 ILE A N 1
ATOM 2060 C CA . ILE A 1 262 ? 5.057 -12.888 5.271 1.00 79.69 262 ILE A CA 1
ATOM 2061 C C . ILE A 1 262 ? 3.685 -12.402 4.781 1.00 79.69 262 ILE A C 1
ATOM 2063 O O . ILE A 1 262 ? 3.596 -11.713 3.769 1.00 79.69 262 ILE A O 1
ATOM 2067 N N . GLY A 1 263 ? 2.618 -12.680 5.538 1.00 77.69 263 GLY A N 1
ATOM 2068 C CA . GLY A 1 263 ? 1.269 -12.218 5.217 1.00 77.69 263 GLY A CA 1
ATOM 2069 C C . GLY A 1 263 ? 1.122 -10.695 5.223 1.00 77.69 263 GLY A C 1
ATOM 2070 O O . GLY A 1 263 ? 0.248 -10.185 4.537 1.00 77.69 263 GLY A O 1
ATOM 2071 N N . GLY A 1 264 ? 1.965 -9.968 5.962 1.00 78.69 264 GLY A N 1
ATOM 2072 C CA . GLY A 1 264 ? 2.006 -8.503 5.957 1.00 78.69 264 GLY A CA 1
ATOM 2073 C C . GLY A 1 264 ? 2.910 -7.910 4.875 1.00 78.69 264 GLY A C 1
ATOM 2074 O O . GLY A 1 264 ? 3.053 -6.692 4.815 1.00 78.69 264 GLY A O 1
ATOM 2075 N N . SER A 1 265 ? 3.546 -8.739 4.041 1.00 89.12 265 SER A N 1
ATOM 2076 C CA . SER A 1 265 ? 4.432 -8.250 2.984 1.00 89.12 265 SER A CA 1
ATOM 2077 C C . SER A 1 265 ? 3.640 -7.579 1.869 1.00 89.12 265 SER A C 1
ATOM 2079 O O . SER A 1 265 ? 2.608 -8.078 1.398 1.00 89.12 265 SER A O 1
ATOM 2081 N N . ILE A 1 266 ? 4.162 -6.451 1.400 1.00 91.38 266 ILE A N 1
ATOM 2082 C CA . ILE A 1 266 ? 3.596 -5.685 0.300 1.00 91.38 266 ILE A CA 1
ATOM 2083 C C . ILE A 1 266 ? 4.581 -5.645 -0.863 1.00 91.38 266 ILE A C 1
ATOM 2085 O O . ILE A 1 266 ? 5.771 -5.389 -0.707 1.00 91.38 266 ILE A O 1
ATOM 2089 N N . CYS A 1 267 ? 4.071 -5.918 -2.058 1.00 96.19 267 CYS A N 1
ATOM 2090 C CA . CYS A 1 267 ? 4.859 -5.860 -3.282 1.00 96.19 267 CYS A CA 1
ATOM 2091 C C . CYS A 1 267 ? 4.939 -4.411 -3.783 1.00 96.19 267 CYS A C 1
ATOM 2093 O O . CYS A 1 267 ? 4.054 -3.600 -3.489 1.00 96.19 267 CYS A O 1
ATOM 2095 N N . ALA A 1 268 ? 5.960 -4.091 -4.576 1.00 96.50 268 ALA A N 1
ATOM 2096 C CA . ALA A 1 268 ? 6.205 -2.732 -5.055 1.00 96.50 268 ALA A CA 1
ATOM 2097 C C . ALA A 1 268 ? 5.018 -2.146 -5.836 1.00 96.50 268 ALA A C 1
ATOM 2099 O O . ALA A 1 268 ? 4.670 -0.980 -5.668 1.00 96.50 268 ALA A O 1
ATOM 2100 N N . GLU A 1 269 ? 4.351 -2.969 -6.638 1.00 97.44 269 GLU A N 1
ATOM 2101 C CA . GLU A 1 269 ? 3.196 -2.613 -7.459 1.00 97.44 269 GLU A CA 1
ATOM 2102 C C . GLU A 1 269 ? 2.015 -2.200 -6.580 1.00 97.44 269 GLU A C 1
ATOM 2104 O O . GLU A 1 269 ? 1.439 -1.130 -6.770 1.00 97.44 269 GLU A O 1
ATOM 2109 N N . ARG A 1 270 ? 1.694 -3.008 -5.559 1.00 94.06 270 ARG A N 1
ATOM 2110 C CA . ARG A 1 270 ? 0.629 -2.691 -4.596 1.00 94.06 270 ARG A CA 1
ATOM 2111 C C . ARG A 1 270 ? 0.968 -1.419 -3.818 1.00 94.06 270 ARG A C 1
ATOM 2113 O O . ARG A 1 270 ? 0.111 -0.548 -3.691 1.00 94.06 270 ARG A O 1
ATOM 2120 N N . ALA A 1 271 ? 2.218 -1.261 -3.381 1.00 92.94 271 ALA A N 1
ATOM 2121 C CA . ALA A 1 271 ? 2.675 -0.057 -2.688 1.00 92.94 271 ALA A CA 1
ATOM 2122 C C . ALA A 1 271 ? 2.567 1.215 -3.557 1.00 92.94 271 ALA A C 1
ATOM 2124 O O . ALA A 1 271 ? 2.214 2.280 -3.045 1.00 92.94 271 ALA A O 1
ATOM 2125 N N . ALA A 1 272 ? 2.830 1.118 -4.865 1.00 94.81 272 ALA A N 1
ATOM 2126 C CA . ALA A 1 272 ? 2.669 2.226 -5.807 1.00 94.81 272 ALA A CA 1
ATOM 2127 C C . ALA A 1 272 ? 1.186 2.564 -6.008 1.00 94.81 272 ALA A C 1
ATOM 2129 O O . ALA A 1 272 ? 0.766 3.703 -5.815 1.00 94.81 272 ALA A O 1
ATOM 2130 N N . LEU A 1 273 ? 0.367 1.557 -6.321 1.00 93.12 273 LEU A N 1
ATOM 2131 C CA . LEU A 1 273 ? -1.067 1.721 -6.572 1.00 93.12 273 LEU A CA 1
ATOM 2132 C C . LEU A 1 273 ? -1.811 2.289 -5.362 1.00 93.12 273 LEU A C 1
ATOM 2134 O O . LEU A 1 273 ? -2.720 3.101 -5.515 1.00 93.12 273 LEU A O 1
ATOM 2138 N N . MET A 1 274 ? -1.402 1.925 -4.145 1.00 87.81 274 MET A N 1
ATOM 2139 C CA . MET A 1 274 ? -1.976 2.481 -2.921 1.00 87.81 274 MET A CA 1
ATOM 2140 C C . MET A 1 274 ? -1.823 3.999 -2.819 1.00 87.81 274 MET A C 1
ATOM 2142 O O . MET A 1 274 ? -2.682 4.637 -2.211 1.00 87.81 274 MET A O 1
ATOM 2146 N N . GLN A 1 275 ? -0.778 4.590 -3.397 1.00 85.62 275 GLN A N 1
ATOM 2147 C CA . GLN A 1 275 ? -0.553 6.037 -3.337 1.00 85.62 275 GLN A CA 1
ATOM 2148 C C . GLN A 1 275 ? -1.512 6.818 -4.232 1.00 85.62 275 GLN A C 1
ATOM 2150 O O . GLN A 1 275 ? -1.829 7.966 -3.927 1.00 85.62 275 GLN A O 1
ATOM 2155 N N . LEU A 1 276 ? -2.043 6.188 -5.282 1.00 88.06 276 LEU A N 1
ATOM 2156 C CA . LEU A 1 276 ? -2.988 6.823 -6.200 1.00 88.06 276 LEU A CA 1
ATOM 2157 C C . LEU A 1 276 ? -4.289 7.256 -5.519 1.00 88.06 276 LEU A C 1
ATOM 2159 O O . LEU A 1 276 ? -4.960 8.156 -6.010 1.00 88.06 276 LEU A O 1
ATOM 2163 N N . ARG A 1 277 ? -4.619 6.699 -4.344 1.00 79.69 277 ARG A N 1
ATOM 2164 C CA . ARG A 1 277 ? -5.784 7.129 -3.550 1.00 79.69 277 ARG A CA 1
ATOM 2165 C C . ARG A 1 277 ? -5.751 8.616 -3.195 1.00 79.69 277 ARG A C 1
ATOM 2167 O O . ARG A 1 277 ? -6.784 9.210 -2.918 1.00 79.69 277 ARG A O 1
ATOM 2174 N N . PHE A 1 278 ? -4.546 9.173 -3.103 1.00 78.56 278 PHE A N 1
ATOM 2175 C CA . PHE A 1 278 ? -4.315 10.547 -2.682 1.00 78.56 278 PHE A CA 1
ATOM 2176 C C . PHE A 1 278 ? -4.436 11.526 -3.857 1.00 78.56 278 PHE A C 1
ATOM 2178 O O . PHE A 1 278 ? -4.163 12.717 -3.700 1.00 78.56 278 PHE A O 1
ATOM 2185 N N . ILE A 1 279 ? -4.833 11.021 -5.030 1.00 85.06 279 ILE A N 1
ATOM 2186 C CA . ILE A 1 279 ? -4.941 11.745 -6.290 1.00 85.06 279 ILE A CA 1
ATOM 2187 C C . ILE A 1 279 ? -6.421 11.742 -6.700 1.00 85.06 279 ILE A C 1
ATOM 2189 O O . ILE A 1 279 ? -6.880 10.812 -7.362 1.00 85.06 279 ILE A O 1
ATOM 2193 N N . PRO A 1 280 ? -7.200 12.743 -6.261 1.00 81.31 280 PRO A N 1
ATOM 2194 C CA . PRO A 1 280 ? -8.659 12.746 -6.413 1.00 81.31 280 PRO A CA 1
ATOM 2195 C C . PRO A 1 280 ? -9.122 12.904 -7.863 1.00 81.31 280 PRO A C 1
ATOM 2197 O O . PRO A 1 280 ? -10.239 12.537 -8.199 1.00 81.31 280 PRO A O 1
ATOM 2200 N N . ASP A 1 281 ? -8.259 13.436 -8.718 1.00 89.31 281 ASP A N 1
ATOM 2201 C CA . ASP A 1 281 ? -8.482 13.688 -10.135 1.00 89.31 281 ASP A CA 1
ATOM 2202 C C . ASP A 1 281 ? -7.790 12.654 -11.038 1.00 89.31 281 ASP A C 1
ATOM 2204 O O . ASP A 1 281 ? -7.540 12.918 -12.214 1.00 89.31 281 ASP A O 1
ATOM 2208 N N . LEU A 1 282 ? -7.455 11.479 -10.497 1.00 92.81 282 LEU A N 1
ATOM 2209 C CA . LEU A 1 282 ? -6.950 10.343 -11.264 1.00 92.81 282 LEU A CA 1
ATOM 2210 C C . LEU A 1 282 ? -7.982 9.908 -12.313 1.00 92.81 282 LEU A C 1
ATOM 2212 O O . LEU A 1 282 ? -9.102 9.534 -11.966 1.00 92.81 282 LEU A O 1
ATOM 2216 N N . LYS A 1 283 ? -7.581 9.887 -13.587 1.00 93.44 283 LYS A N 1
ATOM 2217 C CA . LYS A 1 283 ? -8.418 9.370 -14.674 1.00 93.44 283 LYS A CA 1
ATOM 2218 C C . LYS A 1 283 ? -8.169 7.886 -14.919 1.00 93.44 283 LYS A C 1
ATOM 2220 O O . LYS A 1 283 ? -9.064 7.061 -14.778 1.00 93.44 283 LYS A O 1
ATOM 2225 N N . GLU A 1 284 ? -6.945 7.569 -15.321 1.00 94.19 284 GLU A N 1
ATOM 2226 C CA . GLU A 1 284 ? -6.536 6.242 -15.774 1.00 94.19 284 GLU A CA 1
ATOM 2227 C C . GLU A 1 284 ? -5.025 6.069 -15.601 1.00 94.19 284 GLU A C 1
ATOM 2229 O O . GLU A 1 284 ? -4.248 7.027 -15.676 1.00 94.19 284 GLU A O 1
ATOM 2234 N N . ILE A 1 285 ? -4.612 4.827 -15.386 1.00 95.56 285 ILE A N 1
ATOM 2235 C CA . ILE A 1 285 ? -3.220 4.397 -15.383 1.00 95.56 285 ILE A CA 1
ATOM 2236 C C . ILE A 1 285 ? -2.808 4.122 -16.826 1.00 95.56 285 ILE A C 1
ATOM 2238 O O . ILE A 1 285 ? -3.457 3.359 -17.536 1.00 95.56 285 ILE A O 1
ATOM 2242 N N . THR A 1 286 ? -1.711 4.737 -17.258 1.00 95.75 286 THR A N 1
ATOM 2243 C CA . THR A 1 286 ? -1.257 4.715 -18.655 1.00 95.75 286 THR A CA 1
ATOM 2244 C C . THR A 1 286 ? -0.065 3.793 -18.888 1.00 95.75 286 THR A C 1
ATOM 2246 O O . THR A 1 286 ? 0.158 3.372 -20.021 1.00 95.75 286 THR A O 1
ATOM 2249 N N . LYS A 1 287 ? 0.720 3.483 -17.848 1.00 96.69 287 LYS A N 1
ATOM 2250 C CA . LYS A 1 287 ? 1.854 2.547 -17.910 1.00 96.69 287 LYS A CA 1
ATOM 2251 C C . LYS A 1 287 ? 2.260 2.103 -16.505 1.00 96.69 287 LYS A C 1
ATOM 2253 O O . LYS A 1 287 ? 2.253 2.914 -15.582 1.00 96.69 287 LYS A O 1
ATOM 2258 N N . VAL A 1 288 ? 2.697 0.857 -16.357 1.00 97.38 288 VAL A N 1
ATOM 2259 C CA . VAL A 1 288 ? 3.382 0.367 -15.150 1.00 97.38 288 VAL A CA 1
ATOM 2260 C C . VAL A 1 288 ? 4.791 -0.069 -15.532 1.00 97.38 288 VAL A C 1
ATOM 2262 O O . VAL A 1 288 ? 4.973 -0.740 -16.542 1.00 97.38 288 VAL A O 1
ATOM 2265 N N . VAL A 1 289 ? 5.796 0.309 -14.750 1.00 97.44 289 VAL A N 1
ATOM 2266 C CA . VAL A 1 289 ? 7.195 -0.071 -14.977 1.00 97.44 289 VAL A CA 1
ATOM 2267 C C . VAL A 1 289 ? 7.734 -0.725 -13.722 1.00 97.44 289 VAL A C 1
ATOM 2269 O O . VAL A 1 289 ? 7.657 -0.133 -12.652 1.00 97.44 289 VAL A O 1
ATOM 2272 N N . ILE A 1 290 ? 8.263 -1.937 -13.840 1.00 97.88 290 ILE A N 1
ATOM 2273 C CA . ILE A 1 290 ? 8.760 -2.727 -12.712 1.00 97.88 290 ILE A CA 1
ATOM 2274 C C . ILE A 1 290 ? 10.231 -3.024 -12.953 1.00 97.88 290 ILE A C 1
ATOM 2276 O O . ILE A 1 290 ? 10.607 -3.523 -14.012 1.00 97.88 290 ILE A O 1
ATOM 2280 N N . VAL A 1 291 ? 11.060 -2.728 -11.960 1.00 96.25 291 VAL A N 1
ATOM 2281 C CA . VAL A 1 291 ? 12.490 -3.028 -11.976 1.00 96.25 291 VAL A CA 1
ATOM 2282 C C . VAL A 1 291 ? 12.915 -3.683 -10.677 1.00 96.25 291 VAL A C 1
ATOM 2284 O O . VAL A 1 291 ? 12.275 -3.527 -9.636 1.00 96.25 291 VAL A O 1
ATOM 2287 N N . THR A 1 292 ? 14.031 -4.395 -10.729 1.00 94.81 292 THR A N 1
ATOM 2288 C CA . THR A 1 292 ? 14.466 -5.242 -9.628 1.00 94.81 292 THR A CA 1
ATOM 2289 C C . THR A 1 292 ? 15.994 -5.317 -9.510 1.00 94.81 292 THR A C 1
ATOM 2291 O O . THR A 1 292 ? 16.714 -4.760 -10.344 1.00 94.81 292 THR A O 1
ATOM 2294 N N . ASP A 1 293 ? 16.481 -5.907 -8.416 1.00 87.88 293 ASP A N 1
ATOM 2295 C CA . ASP A 1 293 ? 17.877 -6.293 -8.216 1.00 87.88 293 ASP A CA 1
ATOM 2296 C C . ASP A 1 293 ? 18.301 -7.489 -9.082 1.00 87.88 293 ASP A C 1
ATOM 2298 O O . ASP A 1 293 ? 19.490 -7.606 -9.369 1.00 87.88 293 ASP A O 1
ATOM 2302 N N . GLU A 1 294 ? 17.364 -8.331 -9.531 1.00 87.38 294 GLU A N 1
ATOM 2303 C CA . GLU A 1 294 ? 17.680 -9.488 -10.381 1.00 87.38 294 GLU A CA 1
ATOM 2304 C C . GLU A 1 294 ? 18.207 -9.068 -11.758 1.00 87.38 294 GLU A C 1
ATOM 2306 O O . GLU A 1 294 ? 17.857 -8.005 -12.288 1.00 87.38 294 GLU A O 1
ATOM 2311 N N . VAL A 1 295 ? 19.075 -9.900 -12.342 1.00 81.31 295 VAL A N 1
ATOM 2312 C CA . VAL A 1 295 ? 19.613 -9.706 -13.698 1.00 81.31 295 VAL A CA 1
ATOM 2313 C C . VAL A 1 295 ? 18.472 -9.676 -14.708 1.00 81.31 295 VAL A C 1
ATOM 2315 O O . VAL A 1 295 ? 18.391 -8.775 -15.550 1.00 81.31 295 VAL A O 1
ATOM 2318 N N . ASP A 1 296 ? 17.567 -10.637 -14.567 1.00 85.44 296 ASP A N 1
ATOM 2319 C CA . ASP A 1 296 ? 16.386 -10.783 -15.390 1.00 85.44 296 ASP A CA 1
ATOM 2320 C C . ASP A 1 296 ? 15.195 -9.985 -14.866 1.00 85.44 296 ASP A C 1
ATOM 2322 O O . ASP A 1 296 ? 15.040 -9.688 -13.681 1.00 85.44 296 ASP A O 1
ATOM 2326 N N . ALA A 1 297 ? 14.319 -9.638 -15.802 1.00 91.00 297 ALA A N 1
ATOM 2327 C CA . ALA A 1 297 ? 13.084 -8.954 -15.493 1.00 91.00 297 ALA A CA 1
ATOM 2328 C C . ALA A 1 297 ? 12.114 -9.911 -14.785 1.00 91.00 297 ALA A C 1
ATOM 2330 O O . ALA A 1 297 ? 11.877 -11.028 -15.248 1.00 91.00 297 ALA A O 1
ATOM 2331 N N . ILE A 1 298 ? 11.508 -9.455 -13.689 1.00 94.31 298 ILE A N 1
ATOM 2332 C CA . ILE A 1 298 ? 10.545 -10.247 -12.919 1.00 94.31 298 ILE A CA 1
ATOM 2333 C C . ILE A 1 298 ? 9.128 -9.788 -13.228 1.00 94.31 298 ILE A C 1
ATOM 2335 O O . ILE A 1 298 ? 8.809 -8.602 -13.190 1.00 94.31 298 ILE A O 1
ATOM 2339 N N . SER A 1 299 ? 8.260 -10.756 -13.515 1.00 96.56 299 SER A N 1
ATOM 2340 C CA . SER A 1 299 ? 6.834 -10.503 -13.688 1.00 96.56 299 SER A CA 1
ATOM 2341 C C . SER A 1 299 ? 6.143 -10.266 -12.338 1.00 96.56 299 SER A C 1
ATOM 2343 O O . SER A 1 299 ? 6.483 -10.960 -11.376 1.00 96.56 299 SER A O 1
ATOM 2345 N N . PRO A 1 300 ? 5.124 -9.392 -12.265 1.00 97.12 300 PRO A N 1
ATOM 2346 C CA . PRO A 1 300 ? 4.379 -9.151 -11.032 1.00 97.12 300 PRO A CA 1
ATOM 2347 C C . PRO A 1 300 ? 3.789 -10.449 -10.469 1.00 97.12 300 PRO A C 1
ATOM 2349 O O . PRO A 1 300 ? 3.368 -11.331 -11.225 1.00 97.12 300 PRO A O 1
ATOM 2352 N N . GLY A 1 301 ? 3.728 -10.578 -9.143 1.00 95.06 301 GLY A N 1
ATOM 2353 C CA . GLY A 1 301 ? 3.116 -11.741 -8.489 1.00 95.06 301 GLY A CA 1
ATOM 2354 C C . GLY A 1 301 ? 1.614 -11.854 -8.784 1.00 95.06 301 GLY A C 1
ATOM 2355 O O . GLY A 1 301 ? 0.982 -10.875 -9.183 1.00 95.06 301 GLY A O 1
ATOM 2356 N N . VAL A 1 302 ? 1.012 -13.031 -8.568 1.00 91.44 302 VAL A N 1
ATOM 2357 C CA . VAL A 1 302 ? -0.426 -13.246 -8.844 1.00 91.44 302 VAL A CA 1
ATOM 2358 C C . VAL A 1 302 ? -1.317 -12.262 -8.075 1.00 91.44 302 VAL A C 1
ATOM 2360 O O . VAL A 1 302 ? -2.192 -11.649 -8.676 1.00 91.44 302 VAL A O 1
ATOM 2363 N N . LEU A 1 303 ? -1.002 -11.998 -6.800 1.00 89.50 303 LEU A N 1
ATOM 2364 C CA . LEU A 1 303 ? -1.730 -11.032 -5.967 1.00 89.50 303 LEU A CA 1
ATOM 2365 C C . LEU A 1 303 ? -1.638 -9.598 -6.518 1.00 89.50 303 LEU A C 1
ATOM 2367 O O . LEU A 1 303 ? -2.581 -8.823 -6.407 1.00 89.50 303 LEU A O 1
ATOM 2371 N N . CYS A 1 304 ? -0.511 -9.224 -7.136 1.00 94.69 304 CYS A N 1
ATOM 2372 C CA . CYS A 1 304 ? -0.369 -7.920 -7.787 1.00 94.69 304 CYS A CA 1
ATOM 2373 C C . CYS A 1 304 ? -1.207 -7.840 -9.061 1.00 94.69 304 CYS A C 1
ATOM 2375 O O . CYS A 1 304 ? -1.847 -6.821 -9.297 1.00 94.69 304 CYS A O 1
ATOM 2377 N N . ARG A 1 305 ? -1.204 -8.901 -9.881 1.00 94.12 305 ARG A N 1
ATOM 2378 C CA . ARG A 1 305 ? -2.006 -8.974 -11.115 1.00 94.12 305 ARG A CA 1
ATOM 2379 C C . ARG A 1 305 ? -3.488 -8.872 -10.811 1.00 94.12 305 ARG A C 1
ATOM 2381 O O . ARG A 1 305 ? -4.196 -8.120 -11.469 1.00 94.12 305 ARG A O 1
ATOM 2388 N N . GLU A 1 306 ? -3.929 -9.585 -9.790 1.00 87.94 306 GLU A N 1
ATOM 2389 C CA . GLU A 1 306 ? -5.316 -9.574 -9.364 1.00 87.94 306 GLU A CA 1
ATOM 2390 C C . GLU A 1 306 ? -5.719 -8.218 -8.770 1.00 87.94 306 GLU A C 1
ATOM 2392 O O . GLU A 1 306 ? -6.723 -7.641 -9.181 1.00 87.94 306 GLU A O 1
ATOM 2397 N N . TYR A 1 307 ? -4.886 -7.646 -7.892 1.00 88.69 307 TYR A N 1
ATOM 2398 C CA . TYR A 1 307 ? -5.120 -6.305 -7.358 1.00 88.69 307 TYR A CA 1
ATOM 2399 C C . TYR A 1 307 ? -5.138 -5.239 -8.462 1.00 88.69 307 TYR A C 1
ATOM 2401 O O . TYR A 1 307 ? -5.934 -4.311 -8.394 1.00 88.69 307 TYR A O 1
ATOM 2409 N N . MET A 1 308 ? -4.293 -5.359 -9.494 1.00 91.88 308 MET A N 1
ATOM 2410 C CA . MET A 1 308 ? -4.345 -4.480 -10.667 1.00 91.88 308 MET A CA 1
ATOM 2411 C C . MET A 1 308 ? -5.650 -4.665 -11.448 1.00 91.88 308 MET A C 1
ATOM 2413 O O . MET A 1 308 ? -6.299 -3.681 -11.789 1.00 91.88 308 MET A O 1
ATOM 2417 N N . ALA A 1 309 ? -6.060 -5.911 -11.686 1.00 88.56 309 ALA A N 1
ATOM 2418 C CA . ALA A 1 309 ? -7.296 -6.230 -12.393 1.00 88.56 309 ALA A CA 1
ATOM 2419 C C . ALA A 1 309 ? -8.554 -5.741 -11.658 1.00 88.56 309 ALA A C 1
ATOM 2421 O O . ALA A 1 309 ? -9.555 -5.439 -12.300 1.00 88.56 309 ALA A O 1
ATOM 2422 N N . SER A 1 310 ? -8.506 -5.613 -10.328 1.00 81.81 310 SER A N 1
ATOM 2423 C CA . SER A 1 310 ? -9.632 -5.105 -9.543 1.00 81.81 310 SER A CA 1
ATOM 2424 C C . SER A 1 310 ? -9.782 -3.576 -9.578 1.00 81.81 310 SER A C 1
ATOM 2426 O O . SER A 1 310 ? -10.737 -3.054 -9.002 1.00 81.81 310 SER A O 1
ATOM 2428 N N . GLN A 1 311 ? -8.841 -2.831 -10.172 1.00 83.62 311 GLN A N 1
ATOM 2429 C CA . GLN A 1 311 ? -8.896 -1.368 -10.240 1.00 83.62 311 GLN A CA 1
ATOM 2430 C C . GLN A 1 311 ? -9.500 -0.898 -11.565 1.00 83.62 311 GLN A C 1
ATOM 2432 O O . GLN A 1 311 ? -8.908 -1.059 -12.628 1.00 83.62 311 GLN A O 1
ATOM 2437 N N . ASN A 1 312 ? -10.632 -0.195 -11.498 1.00 83.44 312 ASN A N 1
ATOM 2438 C CA . ASN A 1 312 ? -11.311 0.339 -12.689 1.00 83.44 312 ASN A CA 1
ATOM 2439 C C . ASN A 1 312 ? -10.474 1.362 -13.475 1.00 83.44 312 ASN A C 1
ATOM 2441 O O . ASN A 1 312 ? -10.730 1.591 -14.652 1.00 83.44 312 ASN A O 1
ATOM 2445 N N . CYS A 1 313 ? -9.495 2.000 -12.830 1.00 89.19 313 CYS A N 1
ATOM 2446 C CA . CYS A 1 313 ? -8.603 2.955 -13.480 1.00 89.19 313 CYS A CA 1
ATOM 2447 C C . CYS A 1 313 ? -7.457 2.284 -14.254 1.00 89.19 313 CYS A C 1
ATOM 2449 O O . CYS A 1 313 ? -6.627 3.002 -14.803 1.00 89.19 313 CYS A O 1
ATOM 2451 N N . ILE A 1 314 ? -7.380 0.948 -14.299 1.00 92.88 314 ILE A N 1
ATOM 2452 C CA . ILE A 1 314 ? -6.322 0.201 -14.990 1.00 92.88 314 ILE A CA 1
ATOM 2453 C C . ILE A 1 314 ? -6.903 -0.494 -16.223 1.00 92.88 314 ILE A C 1
ATOM 2455 O O . ILE A 1 314 ? -7.586 -1.510 -16.091 1.00 92.88 314 ILE A O 1
ATOM 2459 N N . PRO A 1 315 ? -6.625 0.014 -17.436 1.00 92.88 315 PRO A N 1
ATOM 2460 C CA . PRO A 1 315 ? -6.998 -0.678 -18.661 1.00 92.88 315 PRO A CA 1
ATOM 2461 C C . PRO A 1 315 ? -6.324 -2.054 -18.758 1.00 92.88 315 PRO A C 1
ATOM 2463 O O . PRO A 1 315 ? -5.166 -2.225 -18.382 1.00 92.88 315 PRO A O 1
ATOM 2466 N N . TRP A 1 316 ? -7.015 -3.051 -19.311 1.00 91.56 316 TRP A N 1
ATOM 2467 C CA . TRP A 1 316 ? -6.450 -4.398 -19.501 1.00 91.56 316 TRP A CA 1
ATOM 2468 C C . TRP A 1 316 ? -5.260 -4.427 -20.466 1.00 91.56 316 TRP A C 1
ATOM 2470 O O . TRP A 1 316 ? -4.394 -5.295 -20.375 1.00 91.56 316 TRP A O 1
ATOM 2480 N N . ASP A 1 317 ? -5.240 -3.492 -21.404 1.00 95.75 317 ASP A N 1
ATOM 2481 C CA . ASP A 1 317 ? -4.190 -3.252 -22.386 1.00 95.75 317 ASP A CA 1
ATOM 2482 C C . ASP A 1 317 ? -3.117 -2.273 -21.885 1.00 95.75 317 ASP A C 1
ATOM 2484 O O . ASP A 1 317 ? -2.232 -1.896 -22.656 1.00 95.75 317 ASP A O 1
ATOM 2488 N N . VAL A 1 318 ? -3.149 -1.888 -20.598 1.00 95.69 318 VAL A N 1
ATOM 2489 C CA . VAL A 1 318 ? -2.112 -1.035 -20.013 1.00 95.69 318 VAL A CA 1
ATOM 2490 C C . VAL A 1 318 ? -0.735 -1.676 -20.235 1.00 95.69 318 VAL A C 1
ATOM 2492 O O . VAL A 1 318 ? -0.541 -2.850 -19.897 1.00 95.69 318 VAL A O 1
ATOM 2495 N N . PRO A 1 319 ? 0.240 -0.947 -20.803 1.00 97.31 319 PRO A N 1
ATOM 2496 C CA . PRO A 1 319 ? 1.588 -1.462 -20.958 1.00 97.31 319 PRO A CA 1
ATOM 2497 C C . PRO A 1 319 ? 2.249 -1.625 -19.586 1.00 97.31 319 PRO A C 1
ATOM 2499 O O . PRO A 1 319 ? 2.356 -0.677 -18.805 1.00 97.31 319 PRO A O 1
ATOM 2502 N N . ILE A 1 320 ? 2.722 -2.837 -19.324 1.00 97.62 320 ILE A N 1
ATOM 2503 C CA . ILE A 1 320 ? 3.539 -3.221 -18.181 1.00 97.62 320 ILE A CA 1
ATOM 2504 C C . ILE A 1 320 ? 4.939 -3.524 -18.714 1.00 97.62 320 ILE A C 1
ATOM 2506 O O . ILE A 1 320 ? 5.157 -4.482 -19.458 1.00 97.62 320 ILE A O 1
ATOM 2510 N N . VAL A 1 321 ? 5.889 -2.670 -18.356 1.00 97.19 321 VAL A N 1
ATOM 2511 C CA . VAL A 1 321 ? 7.283 -2.746 -18.788 1.00 97.19 321 VAL A CA 1
ATOM 2512 C C . VAL A 1 321 ? 8.111 -3.337 -17.657 1.00 97.19 321 VAL A C 1
ATOM 2514 O O . VAL A 1 321 ? 8.170 -2.782 -16.562 1.00 97.19 321 VAL A O 1
ATOM 2517 N N . LEU A 1 322 ? 8.763 -4.461 -17.918 1.00 96.69 322 LEU A N 1
ATOM 2518 C CA . LEU A 1 322 ? 9.619 -5.151 -16.963 1.00 96.69 322 LEU A CA 1
ATOM 2519 C C . LEU A 1 322 ? 11.079 -4.885 -17.350 1.00 96.69 322 LEU A C 1
ATOM 2521 O O . LEU A 1 322 ? 11.518 -5.310 -18.420 1.00 96.69 322 LEU A O 1
ATOM 2525 N N . GLY A 1 323 ? 11.812 -4.146 -16.519 1.00 93.69 323 GLY A N 1
ATOM 2526 C CA . GLY A 1 323 ? 13.211 -3.783 -16.759 1.00 93.69 323 GLY A CA 1
ATOM 2527 C C . GLY A 1 323 ? 14.199 -4.777 -16.146 1.00 93.69 323 GLY A C 1
ATOM 2528 O O . GLY A 1 323 ? 13.969 -5.301 -15.055 1.00 93.69 323 GLY A O 1
ATOM 2529 N N . ARG A 1 324 ? 15.306 -5.017 -16.857 1.00 89.06 324 ARG A N 1
ATOM 2530 C CA . ARG A 1 324 ? 16.452 -5.830 -16.417 1.00 89.06 324 ARG A CA 1
ATOM 2531 C C . ARG A 1 324 ? 17.486 -4.964 -15.712 1.00 89.06 324 ARG A C 1
ATOM 2533 O O . ARG A 1 324 ? 17.723 -3.837 -16.134 1.00 89.06 324 ARG A O 1
ATOM 2540 N N . SER A 1 325 ? 18.194 -5.513 -14.725 1.00 84.75 325 SER A N 1
ATOM 2541 C CA . SER A 1 325 ? 19.298 -4.789 -14.073 1.00 84.75 325 SER A CA 1
ATOM 2542 C C . SER A 1 325 ? 20.628 -4.852 -14.837 1.00 84.75 325 SER A C 1
ATOM 2544 O O . SER A 1 325 ? 21.575 -4.147 -14.471 1.00 84.75 325 SER A O 1
ATOM 2546 N N . VAL A 1 326 ? 20.708 -5.664 -15.900 1.00 77.25 326 VAL A N 1
ATOM 2547 C CA . VAL A 1 326 ? 21.912 -5.872 -16.716 1.00 77.25 326 VAL A CA 1
ATOM 2548 C C . VAL A 1 326 ? 21.594 -5.776 -18.204 1.00 77.25 326 VAL A C 1
ATOM 2550 O O . VAL A 1 326 ? 20.593 -6.304 -18.682 1.00 77.25 326 VAL A O 1
ATOM 2553 N N . CYS A 1 327 ? 22.486 -5.132 -18.955 1.00 72.81 327 CYS A N 1
ATOM 2554 C CA . CYS A 1 327 ? 22.422 -5.092 -20.408 1.00 72.81 327 CYS A CA 1
ATOM 2555 C C . CYS A 1 327 ? 22.799 -6.454 -21.007 1.00 72.81 327 CYS A C 1
ATOM 2557 O O . CYS A 1 327 ? 23.925 -6.927 -20.831 1.00 72.81 327 CYS A O 1
ATOM 2559 N N . SER A 1 328 ? 21.895 -7.036 -21.795 1.00 68.38 328 SER A N 1
ATOM 2560 C CA . SER A 1 328 ? 22.056 -8.362 -22.416 1.00 68.38 328 SER A CA 1
ATOM 2561 C C . SER A 1 328 ? 23.277 -8.483 -23.342 1.00 68.38 328 SER A C 1
ATOM 2563 O O . SER A 1 328 ? 23.866 -9.554 -23.461 1.00 68.38 328 SER A O 1
ATOM 2565 N N . LYS A 1 329 ? 23.690 -7.386 -23.990 1.00 69.44 329 LYS A N 1
ATOM 2566 C CA . LYS A 1 329 ? 24.761 -7.396 -25.002 1.00 69.44 329 LYS A CA 1
ATOM 2567 C C . LYS A 1 329 ? 26.172 -7.342 -24.419 1.00 69.44 329 LYS A C 1
ATOM 2569 O O . LYS A 1 329 ? 27.103 -7.987 -24.909 1.00 69.44 329 LYS A O 1
ATOM 2574 N N . CYS A 1 330 ? 26.366 -6.509 -23.403 1.00 69.69 330 CYS A N 1
ATOM 2575 C CA . CYS A 1 330 ? 27.695 -6.219 -22.860 1.00 69.69 330 CYS A CA 1
ATOM 2576 C C . CYS A 1 330 ? 27.860 -6.604 -21.389 1.00 69.69 330 CYS A C 1
ATOM 2578 O O . CYS A 1 330 ? 28.961 -6.454 -20.872 1.00 69.69 330 CYS A O 1
ATOM 2580 N N . GLY A 1 331 ? 26.802 -7.071 -20.716 1.00 68.38 331 GLY A N 1
ATOM 2581 C CA . GLY A 1 331 ? 26.848 -7.446 -19.302 1.00 68.38 331 GLY A CA 1
ATOM 2582 C C . GLY A 1 331 ? 26.991 -6.261 -18.342 1.00 68.38 331 GLY A C 1
ATOM 2583 O O . GLY A 1 331 ? 27.317 -6.462 -17.174 1.00 68.38 331 GLY A O 1
ATOM 2584 N N . LEU A 1 332 ? 26.780 -5.026 -18.816 1.00 68.88 332 LEU A N 1
ATOM 2585 C CA . LEU A 1 332 ? 26.875 -3.840 -17.965 1.00 68.88 332 LEU A CA 1
ATOM 2586 C C . LEU A 1 332 ? 25.674 -3.803 -17.024 1.00 68.88 332 LEU A C 1
ATOM 2588 O O . LEU A 1 332 ? 24.534 -3.833 -17.486 1.00 68.88 332 LEU A O 1
ATOM 2592 N N . THR A 1 333 ? 25.929 -3.718 -15.721 1.00 69.06 333 THR A N 1
ATOM 2593 C CA . THR A 1 333 ? 24.866 -3.532 -14.734 1.00 69.06 333 THR A CA 1
ATOM 2594 C C . THR A 1 333 ? 24.516 -2.052 -14.611 1.00 69.06 333 THR A C 1
ATOM 2596 O O . THR A 1 333 ? 25.362 -1.166 -14.742 1.00 69.06 333 THR A O 1
ATOM 2599 N N . VAL A 1 334 ? 23.263 -1.781 -14.272 1.00 67.75 334 VAL A N 1
ATOM 2600 C CA . VAL A 1 334 ? 22.751 -0.433 -14.003 1.00 67.75 334 VAL A CA 1
ATOM 2601 C C . VAL A 1 334 ? 23.442 0.208 -12.777 1.00 67.75 334 VAL A C 1
ATOM 2603 O O . VAL A 1 334 ? 23.438 1.418 -12.616 1.00 67.75 334 VAL A O 1
ATOM 2606 N N . SER A 1 335 ? 24.109 -0.556 -11.905 1.00 62.97 335 SER A N 1
ATOM 2607 C CA . SER A 1 335 ? 24.907 0.020 -10.806 1.00 62.97 335 SER A CA 1
ATOM 2608 C C . SER A 1 335 ? 26.318 0.457 -11.225 1.00 62.97 335 SER A C 1
ATOM 2610 O O . SER A 1 335 ? 27.069 0.954 -10.385 1.00 62.97 335 SER A O 1
ATOM 2612 N N . GLY A 1 336 ? 26.705 0.251 -12.490 1.00 55.03 336 GLY A N 1
ATOM 2613 C CA . GLY A 1 336 ? 28.056 0.519 -12.988 1.00 55.03 336 GLY A CA 1
ATOM 2614 C C . GLY A 1 336 ? 29.113 -0.489 -12.511 1.00 55.03 336 GLY A C 1
ATOM 2615 O O . GLY A 1 336 ? 30.296 -0.296 -12.777 1.00 55.03 336 GLY A O 1
ATOM 2616 N N . ARG A 1 337 ? 28.722 -1.569 -11.813 1.00 52.72 337 ARG A N 1
ATOM 2617 C CA . ARG A 1 337 ? 29.636 -2.643 -11.374 1.00 52.72 337 ARG A CA 1
ATOM 2618 C C . ARG A 1 337 ? 29.539 -3.874 -12.281 1.00 52.72 337 ARG A C 1
ATOM 2620 O O . ARG A 1 337 ? 28.530 -4.086 -12.947 1.00 52.72 337 ARG A O 1
ATOM 2627 N N . ALA A 1 338 ? 30.570 -4.713 -12.309 1.00 44.59 338 ALA A N 1
ATOM 2628 C CA . ALA A 1 338 ? 30.478 -6.025 -12.951 1.00 44.59 338 ALA A CA 1
ATOM 2629 C C . ALA A 1 338 ? 29.515 -6.942 -12.165 1.00 44.59 338 ALA A C 1
ATOM 2631 O O . ALA A 1 338 ? 29.440 -6.869 -10.937 1.00 44.59 338 ALA A O 1
ATOM 2632 N N . CYS A 1 339 ? 28.770 -7.791 -12.876 1.00 36.66 339 CYS A N 1
ATOM 2633 C CA . CYS A 1 339 ? 27.840 -8.778 -12.320 1.00 36.66 339 CYS A CA 1
ATOM 2634 C C . CYS A 1 339 ? 28.584 -9.835 -11.472 1.00 36.66 339 CYS A C 1
ATOM 2636 O O . CYS A 1 339 ? 28.934 -10.876 -12.014 1.00 36.66 339 CYS A O 1
ATOM 2638 N N . SER A 1 340 ? 28.860 -9.555 -10.185 1.00 38.03 340 SER A N 1
ATOM 2639 C CA . SER A 1 340 ? 29.310 -10.534 -9.159 1.00 38.03 340 SER A CA 1
ATOM 2640 C C . SER A 1 340 ? 29.754 -9.930 -7.807 1.00 38.03 340 SER A C 1
ATOM 2642 O O . SER A 1 340 ? 30.198 -10.674 -6.935 1.00 38.03 340 SER A O 1
ATOM 2644 N N . ASP A 1 341 ? 29.702 -8.610 -7.598 1.00 40.69 341 ASP A N 1
ATOM 2645 C CA . ASP A 1 341 ? 30.268 -7.999 -6.384 1.00 40.69 341 ASP A CA 1
ATOM 2646 C C . ASP A 1 341 ? 29.258 -7.942 -5.218 1.00 40.69 341 ASP A C 1
ATOM 2648 O O . ASP A 1 341 ? 28.304 -7.163 -5.226 1.00 40.69 341 ASP A O 1
ATOM 2652 N N . VAL A 1 342 ? 29.486 -8.780 -4.202 1.00 43.06 342 VAL A N 1
ATOM 2653 C CA . VAL A 1 342 ? 28.599 -9.031 -3.045 1.00 43.06 342 VAL A CA 1
ATOM 2654 C C . VAL A 1 342 ? 28.492 -7.832 -2.082 1.00 43.06 342 VAL A C 1
ATOM 2656 O O . VAL A 1 342 ? 27.624 -7.803 -1.216 1.00 43.06 342 VAL A O 1
ATOM 2659 N N . ASN A 1 343 ? 29.341 -6.811 -2.246 1.00 44.53 343 ASN A N 1
ATOM 2660 C CA . ASN A 1 343 ? 29.450 -5.647 -1.355 1.00 44.53 343 ASN A CA 1
ATOM 2661 C C . ASN A 1 343 ? 28.813 -4.367 -1.938 1.00 44.53 343 ASN A C 1
ATOM 2663 O O . ASN A 1 343 ? 29.326 -3.255 -1.773 1.00 44.53 343 ASN A O 1
ATOM 2667 N N . GLY A 1 344 ? 27.700 -4.505 -2.658 1.00 42.97 344 GLY A N 1
ATOM 2668 C CA . GLY A 1 344 ? 26.985 -3.413 -3.326 1.00 42.97 344 GLY A CA 1
ATOM 2669 C C . GLY A 1 344 ? 26.221 -2.458 -2.396 1.00 42.97 344 GLY A C 1
ATOM 2670 O O . GLY A 1 344 ? 25.037 -2.229 -2.617 1.00 42.97 344 GLY A O 1
ATOM 2671 N N . CYS A 1 345 ? 26.866 -1.879 -1.378 1.00 38.38 345 CYS A N 1
ATOM 2672 C CA . CYS A 1 345 ? 26.298 -0.782 -0.588 1.00 38.38 345 CYS A CA 1
ATOM 2673 C C . CYS A 1 345 ? 26.822 0.567 -1.111 1.00 38.38 345 CYS A C 1
ATOM 2675 O O . CYS A 1 345 ? 28.032 0.789 -1.185 1.00 38.38 345 CYS A O 1
ATOM 2677 N N . PHE A 1 346 ? 25.913 1.464 -1.506 1.00 45.53 346 PHE A N 1
ATOM 2678 C CA . PHE A 1 346 ? 26.242 2.829 -1.924 1.00 45.53 346 PHE A CA 1
ATOM 2679 C C . PHE A 1 346 ? 26.536 3.692 -0.691 1.00 45.53 346 PHE A C 1
ATOM 2681 O O . PHE A 1 346 ? 25.631 3.991 0.086 1.00 45.53 346 PHE A O 1
ATOM 2688 N N . ASP A 1 347 ? 27.782 4.143 -0.530 1.00 42.38 347 ASP A N 1
ATOM 2689 C CA . ASP A 1 347 ? 28.087 5.255 0.372 1.00 42.38 347 ASP A CA 1
ATOM 2690 C C . ASP A 1 347 ? 27.716 6.575 -0.321 1.00 42.38 347 ASP A C 1
ATOM 2692 O O . ASP A 1 347 ? 28.372 7.038 -1.260 1.00 42.38 347 ASP A O 1
ATOM 2696 N N . THR A 1 348 ? 26.609 7.165 0.127 1.00 41.47 348 THR A N 1
ATOM 2697 C CA . THR A 1 348 ? 26.051 8.413 -0.405 1.00 41.47 348 THR A CA 1
ATOM 2698 C C . THR A 1 348 ? 26.836 9.659 0.002 1.00 41.47 348 THR A C 1
ATOM 2700 O O . THR A 1 348 ? 26.562 10.733 -0.522 1.00 41.47 348 THR A O 1
ATOM 2703 N N . THR A 1 349 ? 27.798 9.565 0.924 1.00 43.25 349 THR A N 1
ATOM 2704 C CA . THR A 1 349 ? 28.404 10.764 1.529 1.00 43.25 349 THR A CA 1
ATOM 2705 C C . THR A 1 349 ? 29.610 11.345 0.777 1.00 43.25 349 THR A C 1
ATOM 2707 O O . THR A 1 349 ? 30.122 12.379 1.196 1.00 43.25 349 THR A O 1
ATOM 2710 N N . L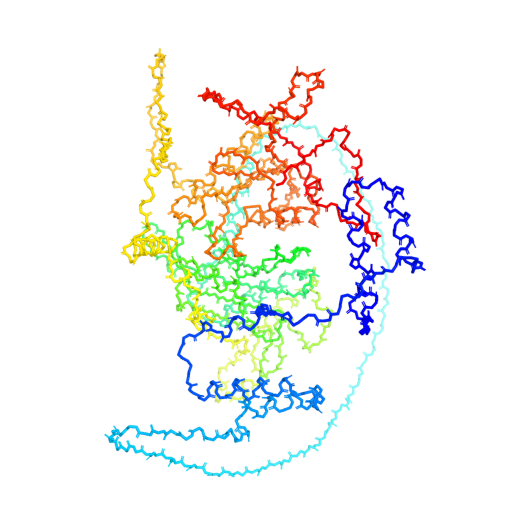YS A 1 350 ? 30.054 10.763 -0.355 1.00 46.06 350 LYS A N 1
ATOM 2711 C CA . LYS A 1 350 ? 31.308 11.195 -1.029 1.00 46.06 350 LYS A CA 1
ATOM 2712 C C . LYS A 1 350 ? 31.295 11.430 -2.552 1.00 46.06 350 LYS A C 1
ATOM 2714 O O . LYS A 1 350 ? 32.344 11.746 -3.105 1.00 46.06 350 LYS A O 1
ATOM 2719 N N . ASN A 1 351 ? 30.195 11.264 -3.286 1.00 50.16 351 ASN A N 1
ATOM 2720 C CA . ASN A 1 351 ? 30.357 10.700 -4.634 1.00 50.16 351 ASN A CA 1
ATOM 2721 C C . ASN A 1 351 ? 30.108 11.636 -5.846 1.00 50.16 351 ASN A C 1
ATOM 2723 O O . ASN A 1 351 ? 29.037 11.607 -6.450 1.00 50.16 351 ASN A O 1
ATOM 2727 N N . ILE A 1 352 ? 31.145 12.371 -6.289 1.00 55.16 352 ILE A N 1
ATOM 2728 C CA . ILE A 1 352 ? 31.259 12.898 -7.676 1.00 55.16 352 ILE A CA 1
ATOM 2729 C C . ILE A 1 352 ? 31.045 11.764 -8.698 1.00 55.16 352 ILE A C 1
ATOM 2731 O O . ILE A 1 352 ? 30.419 11.979 -9.734 1.00 55.16 352 ILE A O 1
ATOM 2735 N N . ALA A 1 353 ? 31.423 10.526 -8.356 1.00 48.22 353 ALA A N 1
ATOM 2736 C CA . ALA A 1 353 ? 31.203 9.376 -9.218 1.00 48.22 353 ALA A CA 1
ATOM 2737 C C . ALA A 1 353 ? 29.734 8.943 -9.321 1.00 48.22 353 ALA A C 1
ATOM 2739 O O . ALA A 1 353 ? 29.436 8.161 -10.199 1.00 48.22 353 ALA A O 1
ATOM 2740 N N . LEU A 1 354 ? 28.779 9.444 -8.523 1.00 46.19 354 LEU A N 1
ATOM 2741 C CA . LEU A 1 354 ? 27.346 9.215 -8.802 1.00 46.19 354 LEU A CA 1
ATOM 2742 C C . LEU A 1 354 ? 26.888 10.018 -10.028 1.00 46.19 354 LEU A C 1
ATOM 2744 O O . LEU A 1 354 ? 25.993 9.596 -10.754 1.00 46.19 354 LEU A O 1
ATOM 2748 N N . ARG A 1 355 ? 27.541 11.158 -10.285 1.00 49.84 355 ARG A N 1
ATOM 2749 C CA . ARG A 1 355 ? 27.348 11.957 -11.498 1.00 49.84 355 ARG A CA 1
ATOM 2750 C C . ARG A 1 355 ? 27.981 11.265 -12.709 1.00 49.84 355 ARG A C 1
ATOM 2752 O O . ARG A 1 355 ? 27.331 11.195 -13.748 1.00 49.84 355 ARG A O 1
ATOM 2759 N N . ASP A 1 356 ? 29.169 10.680 -12.543 1.00 51.72 356 ASP A N 1
ATOM 2760 C CA . ASP A 1 356 ? 29.831 9.883 -13.588 1.00 51.72 356 ASP A CA 1
ATOM 2761 C C . ASP A 1 356 ? 29.153 8.526 -13.811 1.00 51.72 356 ASP A C 1
ATOM 2763 O O . ASP A 1 356 ? 29.027 8.091 -14.946 1.00 51.72 356 ASP A O 1
ATOM 2767 N N . VAL A 1 357 ? 28.642 7.878 -12.762 1.00 50.75 357 VAL A N 1
ATOM 2768 C CA . VAL A 1 357 ? 27.852 6.642 -12.844 1.00 50.75 357 VAL A CA 1
ATOM 2769 C C . VAL A 1 357 ? 26.504 6.931 -13.475 1.00 50.75 357 VAL A C 1
ATOM 2771 O O . VAL A 1 357 ? 26.093 6.132 -14.292 1.00 50.75 357 VAL A O 1
ATOM 2774 N N . ASN A 1 358 ? 25.851 8.071 -13.213 1.00 48.94 358 ASN A N 1
ATOM 2775 C CA . ASN A 1 358 ? 24.699 8.493 -14.015 1.00 48.94 358 ASN A CA 1
ATOM 2776 C C . ASN A 1 358 ? 25.107 8.703 -15.481 1.00 48.94 358 ASN A C 1
ATOM 2778 O O . ASN A 1 358 ? 24.450 8.173 -16.367 1.00 48.94 358 ASN A O 1
ATOM 2782 N N . ALA A 1 359 ? 26.219 9.387 -15.764 1.00 51.66 359 ALA A N 1
ATOM 2783 C CA . ALA A 1 359 ? 26.709 9.539 -17.137 1.00 51.66 359 ALA A CA 1
ATOM 2784 C C . ALA A 1 359 ? 27.056 8.190 -17.812 1.00 51.66 359 ALA A C 1
ATOM 2786 O O . ALA A 1 359 ? 26.880 8.053 -19.020 1.00 51.66 359 ALA A O 1
ATOM 2787 N N . GLN A 1 360 ? 27.490 7.186 -17.040 1.00 50.66 360 GLN A N 1
ATOM 2788 C CA . GLN A 1 360 ? 27.812 5.831 -17.506 1.00 50.66 360 GLN A CA 1
ATOM 2789 C C . GLN A 1 360 ? 26.605 4.876 -17.539 1.00 50.66 360 GLN A C 1
ATOM 2791 O O . GLN A 1 360 ? 26.561 3.963 -18.354 1.00 50.66 360 GLN A O 1
ATOM 2796 N N . LEU A 1 361 ? 25.593 5.100 -16.705 1.00 53.00 361 LEU A N 1
ATOM 2797 C CA . LEU A 1 361 ? 24.274 4.458 -16.731 1.00 53.00 361 LEU A CA 1
ATOM 2798 C C . LEU A 1 361 ? 23.571 4.733 -18.061 1.00 53.00 361 LEU A C 1
ATOM 2800 O O . LEU A 1 361 ? 22.929 3.851 -18.628 1.00 53.00 361 LEU A O 1
ATOM 2804 N N . PHE A 1 362 ? 23.748 5.958 -18.561 1.00 49.91 362 PHE A N 1
ATOM 2805 C CA . PHE A 1 362 ? 23.331 6.400 -19.889 1.00 49.91 362 PHE A CA 1
ATOM 2806 C C . PHE A 1 362 ? 24.433 6.218 -20.950 1.00 49.91 362 PHE A C 1
ATOM 2808 O O . PHE A 1 362 ? 24.318 6.777 -22.043 1.00 49.91 362 PHE A O 1
ATOM 2815 N N . ALA A 1 363 ? 25.504 5.461 -20.660 1.00 51.66 363 ALA A N 1
ATOM 2816 C CA . ALA A 1 363 ? 26.538 5.191 -21.652 1.00 51.66 363 ALA A CA 1
ATOM 2817 C C . ALA A 1 363 ? 25.976 4.412 -22.840 1.00 51.66 363 ALA A C 1
ATOM 2819 O O . ALA A 1 363 ? 24.935 3.751 -22.807 1.00 51.66 363 ALA A O 1
ATOM 2820 N N . THR A 1 364 ? 26.710 4.509 -23.932 1.00 55.56 364 THR A N 1
ATOM 2821 C CA . THR A 1 364 ? 26.375 3.878 -25.191 1.00 55.56 364 THR A CA 1
ATOM 2822 C C . THR A 1 364 ? 26.951 2.463 -25.170 1.00 55.56 364 THR A C 1
ATOM 2824 O O . THR A 1 364 ? 28.101 2.236 -24.788 1.00 55.56 364 THR A O 1
ATOM 2827 N N . CYS A 1 365 ? 26.147 1.471 -25.548 1.00 61.44 365 CYS A N 1
ATOM 2828 C CA . CYS A 1 365 ? 26.602 0.092 -25.611 1.00 61.44 365 CYS A CA 1
ATOM 2829 C C . CYS A 1 365 ? 27.626 -0.034 -26.742 1.00 61.44 365 CYS A C 1
ATOM 2831 O O . CYS A 1 365 ? 27.250 -0.126 -27.907 1.00 61.44 365 CYS A O 1
ATOM 2833 N N . SER A 1 366 ? 28.919 -0.063 -26.413 1.00 61.00 366 SER A N 1
ATOM 2834 C CA . SER A 1 366 ? 30.004 -0.162 -27.401 1.00 61.00 366 SER A CA 1
ATOM 2835 C C . SER A 1 366 ? 29.892 -1.413 -28.281 1.00 61.00 366 SER A C 1
ATOM 2837 O O . SER A 1 366 ? 30.131 -1.347 -29.485 1.00 61.00 366 SER A O 1
ATOM 2839 N N . ARG A 1 367 ? 29.442 -2.543 -27.712 1.00 61.41 367 ARG A N 1
ATOM 2840 C CA . ARG A 1 367 ? 29.128 -3.769 -28.471 1.00 61.41 367 ARG A CA 1
ATOM 2841 C C . ARG A 1 367 ? 27.907 -3.610 -29.372 1.00 61.41 367 ARG A C 1
ATOM 2843 O O . ARG A 1 367 ? 27.974 -3.960 -30.544 1.00 61.41 367 ARG A O 1
ATOM 2850 N N . GLY A 1 368 ? 26.820 -3.032 -28.859 1.00 59.22 368 GLY A N 1
ATOM 2851 C CA . GLY A 1 368 ? 25.633 -2.739 -29.664 1.00 59.22 368 GLY A CA 1
ATOM 2852 C C . GLY A 1 368 ? 25.940 -1.790 -30.825 1.00 59.22 368 GLY A C 1
ATOM 2853 O O . GLY A 1 368 ? 25.421 -1.976 -31.921 1.00 59.22 368 GLY A O 1
ATOM 2854 N N . HIS A 1 369 ? 26.847 -0.837 -30.610 1.00 57.31 369 HIS A N 1
ATOM 2855 C CA . HIS A 1 369 ? 27.289 0.120 -31.614 1.00 57.31 369 HIS A CA 1
ATOM 2856 C C . HIS A 1 369 ? 28.143 -0.556 -32.693 1.00 57.31 369 HIS A C 1
ATOM 2858 O O . HIS A 1 369 ? 28.085 -0.165 -33.856 1.00 57.31 369 HIS A O 1
ATOM 2864 N N . ALA A 1 370 ? 28.934 -1.570 -32.333 1.00 64.56 370 ALA A N 1
ATOM 2865 C CA . ALA A 1 370 ? 29.700 -2.356 -33.297 1.00 64.56 370 ALA A CA 1
ATOM 2866 C C . ALA A 1 370 ? 28.799 -3.250 -34.173 1.00 64.56 370 ALA A C 1
ATOM 2868 O O . ALA A 1 370 ? 29.102 -3.460 -35.345 1.00 64.56 370 ALA A O 1
ATOM 2869 N N . GLU A 1 371 ? 27.691 -3.752 -33.621 1.00 64.06 371 GLU A N 1
ATOM 2870 C CA . GLU A 1 371 ? 26.700 -4.579 -34.332 1.00 64.06 371 GLU A CA 1
ATOM 2871 C C . GLU A 1 371 ? 25.701 -3.751 -35.161 1.00 64.06 371 GLU A C 1
ATOM 2873 O O . GLU A 1 371 ? 25.168 -4.221 -36.169 1.00 64.06 371 GLU A O 1
ATOM 2878 N N . SER A 1 372 ? 25.434 -2.515 -34.737 1.00 59.59 372 SER A N 1
ATOM 2879 C CA . SER A 1 372 ? 24.598 -1.547 -35.441 1.00 59.59 372 SER A CA 1
ATOM 2880 C C . SER A 1 372 ? 25.228 -1.176 -36.786 1.00 59.59 372 SER A C 1
ATOM 2882 O O . SER A 1 372 ? 26.316 -0.607 -36.844 1.00 59.59 372 SER A O 1
ATOM 2884 N N . LYS A 1 373 ? 24.520 -1.424 -37.898 1.00 60.19 373 LYS A N 1
ATOM 2885 C CA . LYS A 1 373 ? 24.940 -0.952 -39.235 1.00 60.19 373 LYS A CA 1
ATOM 2886 C C . LYS A 1 373 ? 24.988 0.580 -39.346 1.00 60.19 373 LYS A C 1
ATOM 2888 O O . LYS A 1 373 ? 25.563 1.099 -40.298 1.00 60.19 373 LYS A O 1
ATOM 2893 N N . HIS A 1 374 ? 24.408 1.293 -38.384 1.00 57.00 374 HIS A N 1
ATOM 2894 C CA . HIS A 1 374 ? 24.419 2.745 -38.307 1.00 57.00 374 HIS A CA 1
ATOM 2895 C C . HIS A 1 374 ? 25.404 3.184 -37.221 1.00 57.00 374 HIS A C 1
ATOM 2897 O O . HIS A 1 374 ? 25.064 3.207 -36.040 1.00 57.00 374 HIS A O 1
ATOM 2903 N N . LYS A 1 375 ? 26.633 3.524 -37.631 1.00 59.19 375 LYS A N 1
ATOM 2904 C CA . LYS A 1 375 ? 27.682 4.050 -36.737 1.00 59.19 375 LYS A CA 1
ATOM 2905 C C . LYS A 1 375 ? 27.383 5.455 -36.206 1.00 59.19 375 LYS A C 1
ATOM 2907 O O . LYS A 1 375 ? 28.064 5.905 -35.296 1.00 59.19 375 LYS A O 1
ATOM 2912 N N . ASP A 1 376 ? 26.388 6.129 -36.772 1.00 60.59 376 ASP A N 1
ATOM 2913 C CA . ASP A 1 376 ? 26.072 7.521 -36.443 1.00 60.59 376 ASP A CA 1
ATOM 2914 C C . ASP A 1 376 ? 25.135 7.646 -35.232 1.00 60.59 376 ASP A C 1
ATOM 2916 O O . ASP A 1 376 ? 24.938 8.743 -34.714 1.00 60.59 376 ASP A O 1
ATOM 2920 N N . TYR A 1 377 ? 24.580 6.525 -34.753 1.00 46.88 377 TYR A N 1
ATOM 2921 C CA . TYR A 1 377 ? 23.712 6.490 -33.582 1.00 46.88 377 TYR A CA 1
ATOM 2922 C C . TYR A 1 377 ? 24.302 5.589 -32.508 1.00 46.88 377 TYR A C 1
ATOM 2924 O O . TYR A 1 377 ? 24.523 4.392 -32.705 1.00 46.88 377 TYR A O 1
ATOM 2932 N N . SER A 1 378 ? 24.503 6.160 -31.327 1.00 54.41 378 SER A N 1
ATOM 2933 C CA . SER A 1 378 ? 24.771 5.386 -30.133 1.00 54.41 378 SER A CA 1
ATOM 2934 C C . SER A 1 378 ? 23.607 4.445 -29.843 1.00 54.41 378 SER A C 1
ATOM 2936 O O . SER A 1 378 ? 22.505 4.892 -29.544 1.00 54.41 378 SER A O 1
ATOM 2938 N N . THR A 1 379 ? 23.837 3.132 -29.881 1.00 55.91 379 THR A N 1
ATOM 2939 C CA . THR A 1 379 ? 22.862 2.188 -29.323 1.00 55.91 379 THR A CA 1
ATOM 2940 C C . THR A 1 379 ? 22.931 2.284 -27.803 1.00 55.91 379 THR A C 1
ATOM 2942 O O . THR A 1 379 ? 23.978 1.946 -27.236 1.00 55.91 379 THR A O 1
ATOM 2945 N N . PRO A 1 380 ? 21.878 2.739 -27.117 1.00 63.31 380 PRO A N 1
ATOM 2946 C CA . PRO A 1 380 ? 21.871 2.743 -25.665 1.00 63.31 380 PRO A CA 1
ATOM 2947 C C . PRO A 1 380 ? 21.840 1.297 -25.142 1.00 63.31 380 PRO A C 1
ATOM 2949 O O . PRO A 1 380 ? 21.488 0.361 -25.866 1.00 63.31 380 PRO A O 1
ATOM 2952 N N . HIS A 1 381 ? 22.264 1.089 -23.897 1.00 66.50 381 HIS A N 1
ATOM 2953 C CA . HIS A 1 381 ? 22.207 -0.234 -23.277 1.00 66.50 381 HIS A CA 1
ATOM 2954 C C . HIS A 1 381 ? 20.770 -0.763 -23.237 1.00 66.50 381 HIS A C 1
ATOM 2956 O O . HIS A 1 381 ? 19.872 -0.113 -22.704 1.00 66.50 381 HIS A O 1
ATOM 2962 N N . ASP A 1 382 ? 20.562 -1.959 -23.789 1.00 74.44 382 ASP A N 1
ATOM 2963 C CA . ASP A 1 382 ? 19.262 -2.623 -23.761 1.00 74.44 382 ASP A CA 1
ATOM 2964 C C . ASP A 1 382 ? 18.988 -3.203 -22.366 1.00 74.44 382 ASP A C 1
ATOM 2966 O O . ASP A 1 382 ? 19.384 -4.327 -22.045 1.00 74.44 382 ASP A O 1
ATOM 2970 N N . PHE A 1 383 ? 18.368 -2.379 -21.524 1.00 79.50 383 PHE A N 1
ATOM 2971 C CA . PHE A 1 383 ? 17.819 -2.755 -20.219 1.00 79.50 383 PHE A CA 1
ATOM 2972 C C . PHE A 1 383 ? 16.335 -3.131 -20.307 1.00 79.50 383 PHE A C 1
ATOM 2974 O O . PHE A 1 383 ? 15.714 -3.453 -19.290 1.00 79.50 383 PHE A O 1
ATOM 2981 N N . LEU A 1 384 ? 15.749 -3.088 -21.509 1.00 81.31 384 LEU A N 1
ATOM 2982 C CA . LEU A 1 384 ? 14.375 -3.502 -21.715 1.00 81.31 384 LEU A CA 1
ATOM 2983 C C . LEU A 1 384 ? 14.320 -5.022 -21.540 1.00 81.31 384 LEU A C 1
ATOM 2985 O O . LEU A 1 384 ? 14.995 -5.788 -22.227 1.00 81.31 384 LEU A O 1
ATOM 2989 N N . GLY A 1 385 ? 13.556 -5.468 -20.549 1.00 83.81 385 GLY A N 1
ATOM 2990 C CA . GLY A 1 385 ? 13.294 -6.885 -20.362 1.00 83.81 385 GLY A CA 1
ATOM 2991 C C . GLY A 1 385 ? 12.173 -7.313 -21.283 1.00 83.81 385 GLY A C 1
ATOM 2992 O O . GLY A 1 385 ? 12.406 -7.832 -22.371 1.00 83.81 385 GLY A O 1
ATOM 2993 N N . VAL A 1 386 ? 10.944 -7.088 -20.829 1.00 92.50 386 VAL A N 1
ATOM 2994 C CA . VAL A 1 386 ? 9.739 -7.489 -21.553 1.00 92.50 386 VAL A CA 1
ATOM 2995 C C . VAL A 1 386 ? 8.695 -6.391 -21.435 1.00 92.50 386 VAL A C 1
ATOM 2997 O O . VAL A 1 386 ? 8.467 -5.853 -20.353 1.00 92.50 386 VAL A O 1
ATOM 3000 N N . ARG A 1 387 ? 8.033 -6.083 -22.549 1.00 95.06 387 ARG A N 1
ATOM 3001 C CA . ARG A 1 387 ? 6.809 -5.287 -22.566 1.00 95.06 387 ARG A CA 1
ATOM 3002 C C . ARG A 1 387 ? 5.627 -6.224 -22.763 1.00 95.06 387 ARG A C 1
ATOM 3004 O O . ARG A 1 387 ? 5.569 -6.946 -23.751 1.00 95.06 387 ARG A O 1
ATOM 3011 N N . VAL A 1 388 ? 4.702 -6.195 -21.819 1.00 97.00 388 VAL A N 1
ATOM 3012 C CA . VAL A 1 388 ? 3.480 -7.008 -21.797 1.00 97.00 388 VAL A CA 1
ATOM 3013 C C . VAL A 1 388 ? 2.302 -6.128 -21.405 1.00 97.00 388 VAL A C 1
ATOM 3015 O O . VAL A 1 388 ? 2.489 -4.977 -21.021 1.00 97.00 388 VAL A O 1
ATOM 3018 N N . THR A 1 389 ? 1.086 -6.645 -21.487 1.00 97.25 389 THR A N 1
ATOM 3019 C CA . THR A 1 389 ? -0.102 -6.000 -20.920 1.00 97.25 389 THR A CA 1
ATOM 3020 C C . THR A 1 389 ? -0.606 -6.750 -19.691 1.00 97.25 389 THR A C 1
ATOM 3022 O O . THR A 1 389 ? -0.210 -7.892 -19.431 1.00 97.25 389 THR A O 1
ATOM 3025 N N . LEU A 1 390 ? -1.511 -6.134 -18.923 1.00 95.25 390 LEU A N 1
ATOM 3026 C CA . LEU A 1 390 ? -2.195 -6.842 -17.836 1.00 95.25 390 LEU A CA 1
ATOM 3027 C C . LEU A 1 390 ? -2.966 -8.060 -18.368 1.00 95.25 390 LEU A C 1
ATOM 3029 O O . LEU A 1 390 ? -2.964 -9.112 -17.733 1.00 95.25 390 LEU A O 1
ATOM 3033 N N . ARG A 1 391 ? -3.553 -7.944 -19.565 1.00 94.62 391 ARG A N 1
ATOM 3034 C CA . ARG A 1 391 ? -4.213 -9.044 -20.278 1.00 94.62 391 ARG A CA 1
ATOM 3035 C C . ARG A 1 391 ? -3.260 -10.197 -20.589 1.00 94.62 391 ARG A C 1
ATOM 3037 O O . ARG A 1 391 ? -3.646 -11.344 -20.392 1.00 94.62 391 ARG A O 1
ATOM 3044 N N . ASP A 1 392 ? -2.038 -9.914 -21.037 1.00 96.12 392 ASP A N 1
ATOM 3045 C CA . ASP A 1 392 ? -1.051 -10.960 -21.348 1.00 96.12 392 ASP A CA 1
ATOM 3046 C C . ASP A 1 392 ? -0.575 -11.676 -20.081 1.00 96.12 392 ASP A C 1
ATOM 3048 O O . ASP A 1 392 ? -0.402 -12.894 -20.062 1.00 96.12 392 ASP A O 1
ATOM 3052 N N . LEU A 1 393 ? -0.382 -10.918 -18.997 1.00 95.12 393 LEU A N 1
ATOM 3053 C CA . LEU A 1 393 ? 0.059 -11.459 -17.714 1.00 95.12 393 LEU A CA 1
ATOM 3054 C C . LEU A 1 393 ? -1.052 -12.193 -16.960 1.00 95.12 393 LEU A C 1
ATOM 3056 O O . LEU A 1 393 ? -0.757 -13.057 -16.131 1.00 95.12 393 LEU A O 1
ATOM 3060 N N . PHE A 1 394 ? -2.311 -11.843 -17.192 1.00 94.50 394 PHE A N 1
ATOM 3061 C CA . PHE A 1 394 ? -3.445 -12.384 -16.454 1.00 94.50 394 PHE A CA 1
ATOM 3062 C C . PHE A 1 394 ? -4.629 -12.660 -17.399 1.00 94.50 394 PHE A C 1
ATOM 3064 O O . PHE A 1 394 ? -5.675 -12.022 -17.289 1.00 94.50 394 PHE A O 1
ATOM 3071 N N . PRO A 1 395 ? -4.478 -13.607 -18.352 1.00 89.75 395 PRO A N 1
ATOM 3072 C CA . PRO A 1 395 ? -5.452 -13.832 -19.428 1.00 89.75 395 PRO A CA 1
ATOM 3073 C C . PRO A 1 395 ? -6.774 -14.431 -18.931 1.00 89.75 395 PRO A C 1
ATOM 3075 O O . PRO A 1 395 ? -7.849 -14.148 -19.473 1.00 89.75 395 PRO A O 1
ATOM 3078 N N . TYR A 1 396 ? -6.702 -15.221 -17.859 1.00 85.38 396 TYR A N 1
ATOM 3079 C CA . TYR A 1 396 ? -7.836 -15.863 -17.199 1.00 85.38 396 TYR A CA 1
ATOM 3080 C C . TYR A 1 396 ? -7.940 -15.349 -15.762 1.00 85.38 396 TYR A C 1
ATOM 3082 O O . TYR A 1 396 ? -7.655 -16.091 -14.822 1.00 85.38 396 TYR A O 1
ATOM 3090 N N . PRO A 1 397 ? -8.282 -14.062 -15.582 1.00 81.44 397 PRO A N 1
ATOM 3091 C CA . PRO A 1 397 ? -8.494 -13.525 -14.252 1.00 81.44 397 PRO A CA 1
ATOM 3092 C C . PRO A 1 397 ? -9.639 -14.280 -13.576 1.00 81.44 397 PRO A C 1
ATOM 3094 O O . PRO A 1 397 ? -10.502 -14.847 -14.260 1.00 81.44 397 PRO A O 1
ATOM 3097 N N . SER A 1 398 ? -9.665 -14.280 -12.243 1.00 77.75 398 SER A N 1
ATOM 3098 C CA . SER A 1 398 ? -10.789 -14.868 -11.519 1.00 77.75 398 SER A CA 1
ATOM 3099 C C . SER A 1 398 ? -12.107 -14.256 -12.000 1.00 77.75 398 SER A C 1
ATOM 3101 O O . SER A 1 398 ? -12.150 -13.123 -12.490 1.00 77.75 398 SER A O 1
ATOM 3103 N N . VAL A 1 399 ? -13.199 -15.019 -11.888 1.00 69.50 399 VAL A N 1
ATOM 3104 C CA . VAL A 1 399 ? -14.535 -14.557 -12.310 1.00 69.50 399 VAL A CA 1
ATOM 3105 C C . VAL A 1 399 ? -14.851 -13.205 -11.672 1.00 69.50 399 VAL A C 1
ATOM 3107 O O . VAL A 1 399 ? -15.425 -12.333 -12.314 1.00 69.50 399 VAL A O 1
ATOM 3110 N N . TYR A 1 400 ? -14.382 -13.007 -10.442 1.00 64.69 400 TYR A N 1
ATOM 3111 C CA . TYR A 1 400 ? -14.530 -11.761 -9.720 1.00 64.69 400 TYR A CA 1
ATOM 3112 C C . TYR A 1 400 ? -13.725 -10.619 -10.339 1.00 64.69 400 TYR A C 1
ATOM 3114 O O . TYR A 1 400 ? -14.268 -9.540 -10.495 1.00 64.69 400 TYR A O 1
ATOM 3122 N N . ALA A 1 401 ? -12.489 -10.835 -10.784 1.00 65.31 401 ALA A N 1
ATOM 3123 C CA . ALA A 1 401 ? -11.656 -9.783 -11.372 1.00 65.31 401 ALA A CA 1
ATOM 3124 C C . ALA A 1 401 ? -12.159 -9.232 -12.729 1.00 65.31 401 ALA A C 1
ATOM 3126 O O . ALA A 1 401 ? -11.687 -8.188 -13.169 1.00 65.31 401 ALA A O 1
ATOM 3127 N N . ARG A 1 402 ? -13.127 -9.880 -13.399 1.00 66.44 402 ARG A N 1
ATOM 3128 C CA . ARG A 1 402 ? -13.814 -9.312 -14.587 1.00 66.44 402 ARG A CA 1
ATOM 3129 C C . ARG A 1 402 ? -15.092 -8.555 -14.256 1.00 66.44 402 ARG A C 1
ATOM 3131 O O . ARG A 1 402 ? -15.755 -8.060 -15.162 1.00 66.44 402 ARG A O 1
ATOM 3138 N N . MET A 1 403 ? -15.458 -8.531 -12.986 1.00 67.38 403 MET A N 1
ATOM 3139 C CA . MET A 1 403 ? -16.699 -7.967 -12.510 1.00 67.38 403 MET A CA 1
ATOM 3140 C C . MET A 1 403 ? -16.352 -6.866 -11.526 1.00 67.38 403 MET A C 1
ATOM 3142 O O . MET A 1 403 ? -15.632 -7.065 -10.553 1.00 67.38 403 MET A O 1
ATOM 3146 N N . THR A 1 404 ? -16.912 -5.686 -11.730 1.00 65.31 404 THR A N 1
ATOM 3147 C CA . THR A 1 404 ? -17.020 -4.730 -10.635 1.00 65.31 404 THR A CA 1
ATOM 3148 C C . THR A 1 404 ? -17.699 -5.413 -9.444 1.00 65.31 404 THR A C 1
ATOM 3150 O O . THR A 1 404 ? -18.498 -6.337 -9.615 1.00 65.31 404 THR A O 1
ATOM 3153 N N . ALA A 1 405 ? -17.454 -4.938 -8.221 1.00 57.94 405 ALA A N 1
ATOM 3154 C CA . ALA A 1 405 ? -18.162 -5.465 -7.050 1.00 57.94 405 ALA A CA 1
ATOM 3155 C C . ALA A 1 405 ? -19.698 -5.449 -7.243 1.00 57.94 405 ALA A C 1
ATOM 3157 O O . ALA A 1 405 ? -20.388 -6.368 -6.810 1.00 57.94 405 ALA A O 1
ATOM 3158 N N . ASN A 1 406 ? -20.221 -4.465 -7.992 1.00 59.69 406 ASN A N 1
ATOM 3159 C CA . ASN A 1 406 ? -21.622 -4.401 -8.417 1.00 59.69 406 ASN A CA 1
ATOM 3160 C C . ASN A 1 406 ? -22.028 -5.551 -9.344 1.00 59.69 406 ASN A C 1
ATOM 3162 O O . ASN A 1 406 ? -23.083 -6.147 -9.146 1.00 59.69 406 ASN A O 1
ATOM 3166 N N . GLU A 1 407 ? -21.234 -5.839 -10.371 1.00 73.06 407 GLU A N 1
ATOM 3167 C CA . GLU A 1 407 ? -21.505 -6.936 -11.300 1.00 73.06 407 GLU A CA 1
ATOM 3168 C C . GLU A 1 407 ? -21.404 -8.282 -10.592 1.00 73.06 407 GLU A C 1
ATOM 3170 O O . GLU A 1 407 ? -22.274 -9.120 -10.797 1.00 73.06 407 GLU A O 1
ATOM 3175 N N . ALA A 1 408 ? -20.421 -8.469 -9.709 1.00 66.94 408 ALA A N 1
ATOM 3176 C CA . ALA A 1 408 ? -20.271 -9.687 -8.921 1.00 66.94 408 ALA A CA 1
ATOM 3177 C C . ALA A 1 408 ? -21.464 -9.893 -7.969 1.00 66.94 408 ALA A C 1
ATOM 3179 O O . ALA A 1 408 ? -22.023 -10.989 -7.913 1.00 66.94 408 ALA A O 1
ATOM 3180 N N . LEU A 1 409 ? -21.907 -8.833 -7.277 1.00 62.75 409 LEU A N 1
ATOM 3181 C CA . LEU A 1 409 ? -23.115 -8.859 -6.443 1.00 62.75 409 LEU A CA 1
ATOM 3182 C C . LEU A 1 409 ? -24.359 -9.180 -7.273 1.00 62.75 409 LEU A C 1
ATOM 3184 O O . LEU A 1 409 ? -25.101 -10.097 -6.931 1.00 62.75 409 LEU A O 1
ATOM 3188 N N . LYS A 1 410 ? -24.563 -8.477 -8.392 1.00 74.12 410 LYS A N 1
ATOM 3189 C CA . LYS A 1 410 ? -25.698 -8.706 -9.294 1.00 74.12 410 LYS A CA 1
ATOM 3190 C C . LYS A 1 410 ? -25.687 -10.123 -9.862 1.00 74.12 410 LYS A C 1
ATOM 3192 O O . LYS A 1 410 ? -26.726 -10.766 -9.921 1.00 74.12 410 LYS A O 1
ATOM 3197 N N . PHE A 1 411 ? -24.518 -10.637 -10.227 1.00 79.38 411 PHE A N 1
ATOM 3198 C CA . PHE A 1 411 ? -24.345 -12.015 -10.665 1.00 79.38 411 PHE A CA 1
ATOM 3199 C C . PHE A 1 411 ? -24.716 -13.008 -9.567 1.00 79.38 411 PHE A C 1
ATOM 3201 O O . PHE A 1 411 ? -25.425 -13.970 -9.847 1.00 79.38 411 PHE A O 1
ATOM 3208 N N . GLY A 1 412 ? -24.309 -12.752 -8.320 1.00 73.00 412 GLY A N 1
ATOM 3209 C CA . GLY A 1 412 ? -24.732 -13.533 -7.159 1.00 73.00 412 GLY A CA 1
ATOM 3210 C C . GLY A 1 412 ? -26.251 -13.512 -6.956 1.00 73.00 412 GLY A C 1
ATOM 3211 O O . GLY A 1 412 ? -26.865 -14.568 -6.814 1.00 73.00 412 GLY A O 1
ATOM 3212 N N . GLU A 1 413 ? -26.879 -12.334 -7.009 1.00 76.06 413 GLU A N 1
ATOM 3213 C CA . GLU A 1 413 ? -28.338 -12.180 -6.914 1.00 76.06 413 GLU A CA 1
ATOM 3214 C C . GLU A 1 413 ? -29.073 -12.914 -8.044 1.00 76.06 413 GLU A C 1
ATOM 3216 O O . GLU A 1 413 ? -30.039 -13.638 -7.794 1.00 76.06 413 GLU A O 1
ATOM 3221 N N . ASP A 1 414 ? -28.614 -12.754 -9.285 1.00 80.44 414 ASP A N 1
ATOM 3222 C CA . ASP A 1 414 ? -29.189 -13.395 -10.466 1.00 80.44 414 ASP A CA 1
ATOM 3223 C C . ASP A 1 414 ? -29.003 -14.918 -10.413 1.00 80.44 414 ASP A C 1
ATOM 3225 O O . ASP A 1 414 ? -29.905 -15.667 -10.795 1.00 80.44 414 ASP A O 1
ATOM 3229 N N . PHE A 1 415 ? -27.870 -15.396 -9.893 1.00 79.50 415 PHE A N 1
ATOM 3230 C CA . PHE A 1 415 ? -27.610 -16.815 -9.666 1.00 79.50 415 PHE A CA 1
ATOM 3231 C C . PHE A 1 415 ? -28.556 -17.400 -8.609 1.00 79.50 415 PHE A C 1
ATOM 3233 O O . PHE A 1 415 ? -29.159 -18.449 -8.847 1.00 79.50 415 PHE A O 1
ATOM 3240 N N . ILE A 1 416 ? -28.760 -16.707 -7.480 1.00 75.69 416 ILE A N 1
ATOM 3241 C CA . ILE A 1 416 ? -29.713 -17.114 -6.433 1.00 75.69 416 ILE A CA 1
ATOM 3242 C C . ILE A 1 416 ? -31.141 -17.141 -6.988 1.00 75.69 416 ILE A C 1
ATOM 3244 O O . ILE A 1 416 ? -31.841 -18.139 -6.815 1.00 75.69 416 ILE A O 1
ATOM 3248 N N . LYS A 1 417 ? -31.564 -16.089 -7.704 1.00 82.56 417 LYS A N 1
ATOM 3249 C CA . LYS A 1 417 ? -32.894 -16.018 -8.334 1.00 82.56 417 LYS A CA 1
ATOM 3250 C C . LYS A 1 417 ? -33.107 -17.163 -9.323 1.00 82.56 417 LYS A C 1
ATOM 3252 O O . LYS A 1 417 ? -34.131 -17.834 -9.256 1.00 82.56 417 LYS A O 1
ATOM 3257 N N . LYS A 1 418 ? -32.135 -17.440 -10.201 1.00 84.50 418 LYS A N 1
ATOM 3258 C CA . LYS A 1 418 ? -32.211 -18.559 -11.158 1.00 84.50 418 LYS A CA 1
ATOM 3259 C C . LYS A 1 418 ? -32.304 -19.912 -10.453 1.00 84.50 418 LYS A C 1
ATOM 3261 O O . LYS A 1 418 ? -33.107 -20.744 -10.865 1.00 84.50 418 LYS A O 1
ATOM 3266 N N . LYS A 1 419 ? -31.538 -20.118 -9.377 1.00 79.12 419 LYS A N 1
ATOM 3267 C CA . LYS A 1 419 ? -31.559 -21.367 -8.600 1.00 79.12 419 LYS A CA 1
ATOM 3268 C C . LYS A 1 419 ? -32.873 -21.557 -7.832 1.00 79.12 419 LYS A C 1
ATOM 3270 O O . LYS A 1 419 ? -33.350 -22.681 -7.728 1.00 79.12 419 LYS A O 1
ATOM 3275 N N . ALA A 1 420 ? -33.483 -20.470 -7.354 1.00 75.88 420 ALA A N 1
ATOM 3276 C CA . ALA A 1 420 ? -34.803 -20.498 -6.721 1.00 75.88 420 ALA A CA 1
ATOM 3277 C C . ALA A 1 420 ? -35.930 -20.859 -7.708 1.00 75.88 420 ALA A C 1
ATOM 3279 O O . ALA A 1 420 ? -36.922 -21.464 -7.308 1.00 75.88 420 ALA A O 1
ATOM 3280 N N . VAL A 1 421 ? -35.772 -20.521 -8.993 1.00 79.25 421 VAL A N 1
ATOM 3281 C CA . VAL A 1 421 ? -36.723 -20.894 -10.055 1.00 79.25 421 VAL A CA 1
ATOM 3282 C C . VAL A 1 421 ? -36.529 -22.346 -10.502 1.00 79.25 421 VAL A C 1
ATOM 3284 O O . VAL A 1 421 ? -37.515 -23.034 -10.749 1.00 79.25 421 VAL A O 1
ATOM 3287 N N . SER A 1 422 ? -35.285 -22.832 -10.598 1.00 78.19 422 SER A N 1
ATOM 3288 C CA . SER A 1 422 ? -35.004 -24.199 -11.064 1.00 78.19 422 SER A CA 1
ATOM 3289 C C . SER A 1 422 ? -35.152 -25.279 -9.989 1.00 78.19 422 SER A C 1
ATOM 3291 O O . SER A 1 422 ? -35.390 -26.431 -10.333 1.00 78.19 422 SER A O 1
ATOM 3293 N N . ASN A 1 423 ? -35.057 -24.918 -8.708 1.00 62.88 423 ASN A N 1
ATOM 3294 C CA . ASN A 1 423 ? -35.336 -25.792 -7.571 1.00 62.88 423 ASN A CA 1
ATOM 3295 C C . ASN A 1 423 ? -36.193 -25.027 -6.553 1.00 62.88 423 ASN A C 1
ATOM 3297 O O . ASN A 1 423 ? -35.638 -24.444 -5.614 1.00 62.88 423 ASN A O 1
ATOM 3301 N N . PRO A 1 424 ? -37.532 -25.002 -6.710 1.00 61.31 424 PRO A N 1
ATOM 3302 C CA . PRO A 1 424 ? -38.396 -24.482 -5.665 1.00 61.31 424 PRO A CA 1
ATOM 3303 C C . PRO A 1 424 ? -38.169 -25.337 -4.417 1.00 61.31 424 PRO A C 1
ATOM 3305 O O . PRO A 1 424 ? -38.542 -26.509 -4.375 1.00 61.31 424 PRO A O 1
ATOM 3308 N N . LEU A 1 425 ? -37.496 -24.760 -3.418 1.00 51.81 425 LEU A N 1
ATOM 3309 C CA . LEU A 1 425 ? -37.349 -25.383 -2.107 1.00 51.81 425 LEU A CA 1
ATOM 3310 C C . LEU A 1 425 ? -38.745 -25.820 -1.630 1.00 51.81 425 LEU A C 1
ATOM 3312 O O . LEU A 1 425 ? -39.695 -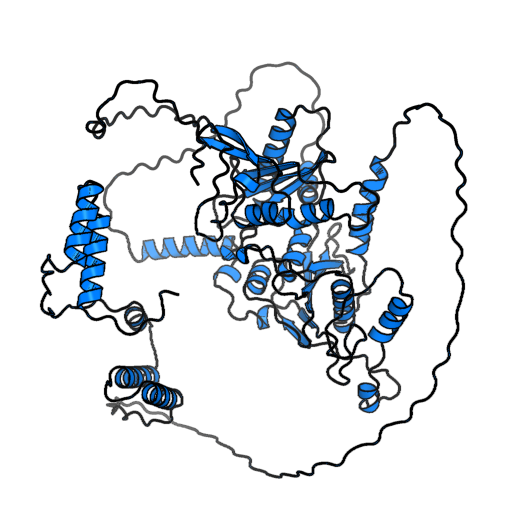25.041 -1.787 1.00 51.81 425 LEU A O 1
ATOM 3316 N N . PRO A 1 426 ? -38.893 -27.036 -1.070 1.00 53.78 426 PRO A N 1
ATOM 3317 C CA . PRO A 1 426 ? -40.157 -27.475 -0.500 1.00 53.78 426 PRO A CA 1
ATOM 3318 C C . PRO A 1 426 ? -40.637 -26.397 0.465 1.00 53.78 426 PRO A C 1
ATOM 3320 O O . PRO A 1 426 ? -39.894 -25.993 1.363 1.00 53.78 426 PRO A O 1
ATOM 3323 N N . LYS A 1 427 ? -41.847 -25.883 0.236 1.00 52.00 427 LYS A N 1
ATOM 3324 C CA . LYS A 1 427 ? -42.487 -24.918 1.127 1.00 52.00 427 LYS A CA 1
ATOM 3325 C C . LYS A 1 427 ? -42.707 -25.604 2.474 1.00 52.00 427 LYS A C 1
ATOM 3327 O O . LYS A 1 427 ? -43.728 -26.242 2.687 1.00 52.00 427 LYS A O 1
ATOM 3332 N N . ASN A 1 428 ? -41.729 -25.513 3.366 1.00 49.41 428 ASN A N 1
ATOM 3333 C CA . ASN A 1 428 ? -41.961 -25.763 4.776 1.00 49.41 428 ASN A CA 1
ATOM 3334 C C . ASN A 1 428 ? -42.659 -24.515 5.316 1.00 49.41 428 ASN A C 1
ATOM 3336 O O . ASN A 1 428 ? -42.044 -23.454 5.411 1.00 49.41 428 ASN A O 1
ATOM 3340 N N . ASP A 1 429 ? -43.944 -24.654 5.641 1.00 50.38 429 ASP A N 1
ATOM 3341 C CA . ASP A 1 429 ? -44.853 -23.620 6.162 1.00 50.38 429 ASP A CA 1
ATOM 3342 C C . ASP A 1 429 ? -44.483 -23.108 7.577 1.00 50.38 429 ASP A C 1
ATOM 3344 O O . ASP A 1 429 ? -45.342 -22.775 8.395 1.00 50.38 429 ASP A O 1
ATOM 3348 N N . ALA A 1 430 ? -43.194 -23.011 7.901 1.00 47.50 430 ALA A N 1
ATOM 3349 C CA . ALA A 1 430 ? -42.726 -22.417 9.143 1.00 47.50 430 ALA A CA 1
ATOM 3350 C C . ALA A 1 430 ? -42.651 -20.889 8.987 1.00 47.50 430 ALA A C 1
ATOM 3352 O O . ALA A 1 430 ? -41.706 -20.337 8.423 1.00 47.50 430 ALA A O 1
ATOM 3353 N N . LYS A 1 431 ? -43.670 -20.197 9.507 1.00 43.69 431 LYS A N 1
ATOM 3354 C CA . LYS A 1 431 ? -43.695 -18.741 9.715 1.00 43.69 431 LYS A CA 1
ATOM 3355 C C . LYS A 1 431 ? -42.525 -18.295 10.615 1.00 43.69 431 LYS A C 1
ATOM 3357 O O . LYS A 1 431 ? -42.705 -18.133 11.816 1.00 43.69 431 LYS A O 1
ATOM 3362 N N . MET A 1 432 ? -41.340 -18.049 10.059 1.00 39.31 432 MET A N 1
ATOM 3363 C CA . MET A 1 432 ? -40.299 -17.257 10.728 1.00 39.31 432 MET A CA 1
ATOM 3364 C C . MET A 1 432 ? -40.429 -15.796 10.295 1.00 39.31 432 MET A C 1
ATOM 3366 O O . MET A 1 432 ? -40.048 -15.414 9.190 1.00 39.31 432 MET A O 1
ATOM 3370 N N . GLY A 1 433 ? -41.011 -14.976 11.172 1.00 37.78 433 GLY A N 1
ATOM 3371 C CA . GLY A 1 433 ? -41.106 -13.532 10.994 1.00 37.78 433 GLY A CA 1
ATOM 3372 C C . GLY A 1 433 ? -39.749 -12.863 11.194 1.00 37.78 433 GLY A C 1
ATOM 3373 O O . GLY A 1 433 ? -39.369 -12.560 12.320 1.00 37.78 433 GLY A O 1
ATOM 3374 N N . ILE A 1 434 ? -39.028 -12.596 10.107 1.00 34.56 434 ILE A N 1
ATOM 3375 C CA . ILE A 1 434 ? -37.859 -11.711 10.132 1.00 34.56 434 ILE A CA 1
ATOM 3376 C C . ILE A 1 434 ? -38.376 -10.267 10.071 1.00 34.56 434 ILE A C 1
ATOM 3378 O O . ILE A 1 434 ? -38.724 -9.761 9.005 1.00 34.56 434 ILE A O 1
ATOM 3382 N N . ARG A 1 435 ? -38.464 -9.602 11.230 1.00 35.75 435 ARG A N 1
ATOM 3383 C CA . ARG A 1 435 ? -38.659 -8.147 11.316 1.00 35.75 435 ARG A CA 1
ATOM 3384 C C . ARG A 1 435 ? -37.337 -7.454 10.980 1.00 35.75 435 ARG A C 1
ATOM 3386 O O . ARG A 1 435 ? -36.385 -7.520 11.751 1.00 35.75 435 ARG A O 1
ATOM 3393 N N . ALA A 1 436 ? -37.286 -6.780 9.835 1.00 29.16 436 ALA A N 1
ATOM 3394 C CA . ALA A 1 436 ? -36.224 -5.833 9.523 1.00 29.16 436 ALA A CA 1
ATOM 3395 C C . ALA A 1 436 ? -36.387 -4.588 10.412 1.00 29.16 436 ALA A C 1
ATOM 3397 O O . ALA A 1 436 ? -37.365 -3.853 10.280 1.00 29.16 436 ALA A O 1
ATOM 3398 N N . HIS A 1 437 ? -35.447 -4.355 11.328 1.00 31.75 437 HIS A N 1
ATOM 3399 C CA . HIS A 1 437 ? -35.375 -3.108 12.087 1.00 31.75 437 HIS A CA 1
ATOM 3400 C C . HIS A 1 437 ? -34.765 -2.011 11.204 1.00 31.75 437 HIS A C 1
ATOM 3402 O O . HIS A 1 437 ? -33.548 -1.879 11.099 1.00 31.75 437 HIS A O 1
ATOM 3408 N N . SER A 1 438 ? -35.616 -1.222 10.547 1.00 28.52 438 SER A N 1
ATOM 3409 C CA . SER A 1 438 ? -35.237 0.071 9.976 1.00 28.52 438 SER A CA 1
ATOM 3410 C C . SER A 1 438 ? -35.236 1.115 11.094 1.00 28.52 438 SER A C 1
ATOM 3412 O O . SER A 1 438 ? -36.297 1.572 11.517 1.00 28.52 438 SER A O 1
ATOM 3414 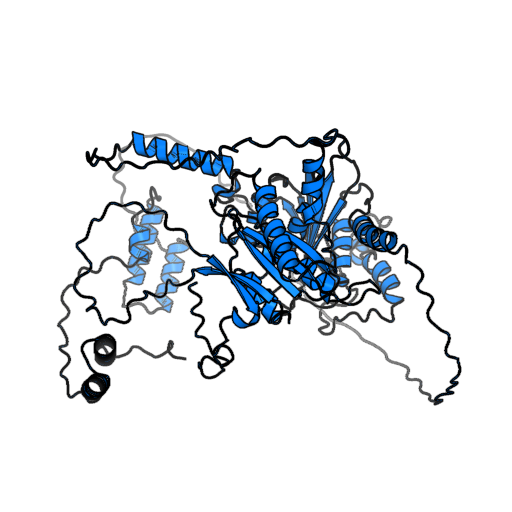N N . ALA A 1 439 ? -34.059 1.482 11.599 1.00 30.66 439 ALA A N 1
ATOM 3415 C CA . ALA A 1 439 ? -33.923 2.593 12.535 1.00 30.66 439 ALA A CA 1
ATOM 3416 C C . ALA A 1 439 ? -34.041 3.922 11.768 1.00 30.66 439 ALA A C 1
ATOM 3418 O O . ALA A 1 439 ? -33.061 4.434 11.229 1.00 30.66 439 ALA A O 1
ATOM 3419 N N . SER A 1 440 ? -35.255 4.467 11.683 1.00 28.64 440 SER A N 1
ATOM 3420 C CA . SER A 1 440 ? -35.471 5.871 11.340 1.00 28.64 440 SER A CA 1
ATOM 3421 C C . SER A 1 440 ? -35.222 6.711 12.591 1.00 28.64 440 SER A C 1
ATOM 3423 O O . SER A 1 440 ? -36.015 6.672 13.530 1.00 28.64 440 SER A O 1
ATOM 3425 N N . VAL A 1 441 ? -34.120 7.455 12.613 1.00 30.72 441 VAL A N 1
ATOM 3426 C CA . VAL A 1 441 ? -33.877 8.493 13.620 1.00 30.72 441 VAL A CA 1
ATOM 3427 C C . VAL A 1 441 ? -34.850 9.639 13.333 1.00 30.72 441 VAL A C 1
ATOM 3429 O O . VAL A 1 441 ? -34.666 10.378 12.369 1.00 30.72 441 VAL A O 1
ATOM 3432 N N . GLN A 1 442 ? -35.916 9.747 14.126 1.00 30.67 442 GLN A N 1
ATOM 3433 C CA . GLN A 1 442 ? -36.729 10.958 14.212 1.00 30.67 442 GLN A CA 1
ATOM 3434 C C . GLN A 1 442 ? -36.027 11.912 15.181 1.00 30.67 442 GLN A C 1
ATOM 3436 O O . GLN A 1 442 ? -35.863 11.596 16.357 1.00 30.67 442 GLN A O 1
ATOM 3441 N N . SER A 1 443 ? -35.555 13.044 14.664 1.00 30.23 443 SER A N 1
ATOM 3442 C CA . SER A 1 443 ? -35.118 14.181 15.469 1.00 30.23 443 SER A CA 1
ATOM 3443 C C . SER A 1 443 ? -36.351 14.901 16.009 1.00 30.23 443 SER A C 1
ATOM 3445 O O . SER A 1 443 ? -37.203 15.335 15.236 1.00 30.23 443 SER A O 1
ATOM 3447 N N . ASP A 1 444 ? -36.436 14.972 17.332 1.00 32.66 444 ASP A N 1
ATOM 3448 C CA . ASP A 1 444 ? -37.436 15.721 18.083 1.00 32.66 444 ASP A CA 1
ATOM 3449 C C . ASP A 1 444 ? -36.991 17.194 18.132 1.00 32.66 444 ASP A C 1
ATOM 3451 O O . ASP A 1 444 ? -35.954 17.520 18.717 1.00 32.66 444 ASP A O 1
ATOM 3455 N N . ASP A 1 445 ? -37.724 18.065 17.436 1.00 38.00 445 ASP A N 1
ATOM 3456 C CA . ASP A 1 445 ? -37.481 19.507 17.386 1.00 38.00 445 ASP A CA 1
ATOM 3457 C C . ASP A 1 445 ? -38.289 20.203 18.487 1.00 38.00 445 ASP A C 1
ATOM 3459 O O . ASP A 1 445 ? -39.515 20.303 18.414 1.00 38.00 445 ASP A O 1
ATOM 3463 N N . GLY A 1 446 ? -37.597 20.759 19.481 1.00 34.69 446 GLY A N 1
ATOM 3464 C CA . GLY A 1 446 ? -38.240 21.578 20.501 1.00 34.69 446 GLY A CA 1
ATOM 3465 C C . GLY A 1 446 ? -37.269 22.278 21.441 1.00 34.69 446 GLY A C 1
ATOM 3466 O O . GLY A 1 446 ? -37.147 21.862 22.581 1.00 34.69 446 GLY A O 1
ATOM 3467 N N . GLU A 1 447 ? -36.606 23.346 20.981 1.00 32.41 447 GLU A N 1
ATOM 3468 C CA . GLU A 1 447 ? -36.527 24.615 21.729 1.00 32.41 447 GLU A CA 1
ATOM 3469 C C . GLU A 1 447 ? -35.808 25.712 20.927 1.00 32.41 447 GLU A C 1
ATOM 3471 O O . GLU A 1 447 ? -34.672 25.589 20.471 1.00 32.41 447 GLU A O 1
ATOM 3476 N N . THR A 1 448 ? -36.524 26.817 20.752 1.00 41.12 448 THR A N 1
ATOM 3477 C CA . THR A 1 448 ? -36.130 28.037 20.054 1.00 41.12 448 THR A CA 1
ATOM 3478 C C . THR A 1 448 ? -35.193 28.902 20.897 1.00 41.12 448 THR A C 1
ATOM 3480 O O . THR A 1 448 ? -35.650 29.536 21.845 1.00 41.12 448 THR A O 1
ATOM 3483 N N . VAL A 1 449 ? -33.933 29.053 20.481 1.00 34.34 449 VAL A N 1
ATOM 3484 C CA . VAL A 1 449 ? -33.135 30.267 20.742 1.00 34.34 449 VAL A CA 1
ATOM 3485 C C . VAL A 1 449 ? -32.325 30.582 19.485 1.00 34.34 449 VAL A C 1
ATOM 3487 O O . VAL A 1 449 ? -31.541 29.766 19.008 1.00 34.34 449 VAL A O 1
ATOM 3490 N N . GLY A 1 450 ? -32.583 31.756 18.910 1.00 40.56 450 GLY A N 1
ATOM 3491 C CA . GLY A 1 450 ? -32.026 32.177 17.631 1.00 40.56 450 GLY A CA 1
ATOM 3492 C C . GLY A 1 450 ? -30.527 32.459 17.669 1.00 40.56 450 GLY A C 1
ATOM 3493 O O . GLY A 1 450 ? -29.989 32.915 18.674 1.00 40.56 450 GLY A O 1
ATOM 3494 N N . THR A 1 451 ? -29.866 32.214 16.539 1.00 34.03 451 THR A N 1
ATOM 3495 C CA . THR A 1 451 ? -28.856 33.089 15.915 1.00 34.03 451 THR A CA 1
ATOM 3496 C C . THR A 1 451 ? -28.380 32.470 14.597 1.00 34.03 451 THR A C 1
ATOM 3498 O O . THR A 1 451 ? -28.251 31.255 14.475 1.00 34.03 451 THR A O 1
ATOM 3501 N N . ASP A 1 452 ? -28.198 33.348 13.612 1.00 38.66 452 ASP A N 1
ATOM 3502 C CA . ASP A 1 452 ? -27.570 33.192 12.295 1.00 38.66 452 ASP A CA 1
ATOM 3503 C C . ASP A 1 452 ? -27.039 31.808 11.881 1.00 38.66 452 ASP A C 1
ATOM 3505 O O . ASP A 1 452 ? -25.984 31.347 12.320 1.00 38.66 452 ASP A O 1
ATOM 3509 N N . ARG A 1 453 ? -27.695 31.221 10.874 1.00 32.22 453 ARG A N 1
ATOM 3510 C CA . ARG A 1 453 ? -27.085 30.242 9.965 1.00 32.22 453 ARG A CA 1
ATOM 3511 C C . ARG A 1 453 ? -27.339 30.649 8.523 1.00 32.22 453 ARG A C 1
ATOM 3513 O O . ARG A 1 453 ? -28.283 30.203 7.880 1.00 32.22 453 ARG A O 1
ATOM 3520 N N . HIS A 1 454 ? -26.438 31.478 8.022 1.00 37.16 454 HIS A N 1
ATOM 3521 C CA . HIS A 1 454 ? -26.164 31.593 6.602 1.00 37.16 454 HIS A CA 1
ATOM 3522 C C . HIS A 1 454 ? -24.803 30.924 6.338 1.00 37.16 454 HIS A C 1
ATOM 3524 O O . HIS A 1 454 ? -23.834 31.198 7.041 1.00 37.16 454 HIS A O 1
ATOM 3530 N N . ILE A 1 455 ? -24.746 30.131 5.260 1.00 37.50 455 ILE A N 1
ATOM 3531 C CA . ILE A 1 455 ? -23.553 29.627 4.546 1.00 37.50 455 ILE A CA 1
ATOM 3532 C C . ILE A 1 455 ? -23.017 28.232 4.969 1.00 37.50 455 ILE A C 1
ATOM 3534 O O . ILE A 1 455 ? -22.707 27.958 6.123 1.00 37.50 455 ILE A O 1
ATOM 3538 N N . VAL A 1 456 ? -22.805 27.428 3.913 1.00 41.19 456 VAL A N 1
ATOM 3539 C CA . VAL A 1 456 ? -21.991 26.207 3.734 1.00 41.19 456 VAL A CA 1
ATOM 3540 C C . VAL A 1 456 ? -22.721 24.869 3.894 1.00 41.19 456 VAL A C 1
ATOM 3542 O O . VAL A 1 456 ? -22.572 24.192 4.903 1.00 41.19 456 VAL A O 1
ATOM 3545 N N . ASP A 1 457 ? -23.389 24.406 2.832 1.00 38.56 457 ASP A N 1
ATOM 3546 C CA . ASP A 1 457 ? -23.482 22.959 2.600 1.00 38.56 457 ASP A CA 1
ATOM 3547 C C . ASP A 1 457 ? -23.581 22.639 1.101 1.00 38.56 457 ASP A C 1
ATOM 3549 O O . ASP A 1 457 ? -24.636 22.742 0.482 1.00 38.56 457 ASP A O 1
ATOM 3553 N N . THR A 1 458 ? -22.425 22.372 0.489 1.00 35.75 458 THR A N 1
ATOM 3554 C CA . THR A 1 458 ? -22.242 21.673 -0.806 1.00 35.75 458 THR A CA 1
ATOM 3555 C C . THR A 1 458 ? -20.751 21.476 -1.124 1.00 35.75 458 THR A C 1
ATOM 3557 O O . THR A 1 458 ? -20.407 20.528 -1.823 1.00 35.75 458 THR A O 1
ATOM 3560 N N . ASP A 1 459 ? -19.851 22.270 -0.526 1.00 41.25 459 ASP A N 1
ATOM 3561 C CA . ASP A 1 459 ? -18.393 22.212 -0.772 1.00 41.25 459 ASP A CA 1
ATOM 3562 C C . ASP A 1 459 ? -17.597 21.318 0.213 1.00 41.25 459 ASP A C 1
ATOM 3564 O O . ASP A 1 459 ? -16.407 21.049 0.040 1.00 41.25 459 ASP A O 1
ATOM 3568 N N . SER A 1 460 ? -18.251 20.792 1.255 1.00 43.31 460 SER A N 1
ATOM 3569 C CA . SER A 1 460 ? -17.617 19.984 2.313 1.00 43.31 460 SER A CA 1
ATOM 3570 C C . SER A 1 460 ? -17.179 18.585 1.846 1.00 43.31 460 SER A C 1
ATOM 3572 O O . SER A 1 460 ? -16.272 17.987 2.428 1.00 43.31 460 SER A O 1
ATOM 3574 N N . ARG A 1 461 ? -17.779 18.058 0.770 1.00 43.09 461 ARG A N 1
ATOM 3575 C CA . ARG A 1 461 ? -17.530 16.687 0.282 1.00 43.09 461 ARG A CA 1
ATOM 3576 C C . ARG A 1 461 ? -16.303 16.562 -0.621 1.00 43.09 461 ARG A C 1
ATOM 3578 O O . ARG A 1 461 ? -15.566 15.588 -0.486 1.00 43.09 461 ARG A O 1
ATOM 3585 N N . SER A 1 462 ? -16.034 17.557 -1.471 1.00 42.59 462 SER A N 1
ATOM 3586 C CA . SER A 1 462 ? -14.792 17.611 -2.263 1.00 42.59 462 SER A CA 1
ATOM 3587 C C . SER A 1 462 ? -13.568 17.706 -1.340 1.00 42.59 462 SER A C 1
ATOM 3589 O O . SER A 1 462 ? -12.592 16.971 -1.496 1.00 42.59 462 SER A O 1
ATOM 3591 N N . ALA A 1 463 ? -13.676 18.496 -0.263 1.00 48.22 463 ALA A N 1
ATOM 3592 C CA . ALA A 1 463 ? -12.639 18.624 0.758 1.00 48.22 463 ALA A CA 1
ATOM 3593 C C . ALA A 1 463 ? -12.304 17.301 1.480 1.00 48.22 463 ALA A C 1
ATOM 3595 O O . ALA A 1 463 ? -11.165 17.117 1.914 1.00 48.22 463 ALA A O 1
ATOM 3596 N N . LEU A 1 464 ? -13.259 16.367 1.584 1.00 43.97 464 LEU A N 1
ATOM 3597 C CA . LEU A 1 464 ? -13.106 15.122 2.341 1.00 43.97 464 LEU A CA 1
ATOM 3598 C C . LEU A 1 464 ? -12.274 14.064 1.590 1.00 43.97 464 LEU A C 1
ATOM 3600 O O . LEU A 1 464 ? -11.462 13.375 2.207 1.00 43.97 464 LEU A O 1
ATOM 3604 N N . HIS A 1 465 ? -12.375 13.984 0.257 1.00 45.69 465 HIS A N 1
ATOM 3605 C CA . HIS A 1 465 ? -11.512 13.103 -0.551 1.00 45.69 465 HIS A CA 1
ATOM 3606 C C . HIS A 1 465 ? -10.026 13.498 -0.464 1.00 45.69 465 HIS A C 1
ATOM 3608 O O . HIS A 1 465 ? -9.147 12.635 -0.511 1.00 45.69 465 HIS A O 1
ATOM 3614 N N . HIS A 1 466 ? -9.736 14.781 -0.229 1.00 48.53 466 HIS A N 1
ATOM 3615 C CA . HIS A 1 466 ? -8.382 15.281 0.018 1.00 48.53 466 HIS A CA 1
ATOM 3616 C C . HIS A 1 466 ? -7.819 14.937 1.417 1.00 48.53 466 HIS A C 1
ATOM 3618 O O . HIS A 1 466 ? -6.628 15.161 1.655 1.00 48.53 466 HIS A O 1
ATOM 3624 N N . LEU A 1 467 ? -8.624 14.408 2.354 1.00 48.47 467 LEU A N 1
ATOM 3625 C CA . LEU A 1 467 ? -8.196 14.177 3.744 1.00 48.47 467 LEU A CA 1
ATOM 3626 C C . LEU A 1 467 ? -7.385 12.904 3.959 1.00 48.47 467 LEU A C 1
ATOM 3628 O O . LEU A 1 467 ? -6.553 12.890 4.860 1.00 48.47 467 LEU A O 1
ATOM 3632 N N . THR A 1 468 ? -7.555 11.863 3.140 1.00 52.09 468 THR A N 1
ATOM 3633 C CA . THR A 1 468 ? -6.773 10.624 3.319 1.00 52.09 468 THR A CA 1
ATOM 3634 C C . THR A 1 468 ? -5.263 10.890 3.213 1.00 52.09 468 THR A C 1
ATOM 3636 O O . THR A 1 468 ? -4.477 10.235 3.891 1.00 52.09 468 THR A O 1
ATOM 3639 N N . ALA A 1 469 ? -4.854 11.906 2.440 1.00 50.09 469 ALA A N 1
ATOM 3640 C CA . ALA A 1 469 ? -3.458 12.319 2.267 1.00 50.09 469 ALA A CA 1
ATOM 3641 C C . ALA A 1 469 ? -2.966 13.361 3.286 1.00 50.09 469 ALA A C 1
ATOM 3643 O O . ALA A 1 469 ? -1.758 13.557 3.441 1.00 50.09 469 ALA A O 1
ATOM 3644 N N . ARG A 1 470 ? -3.876 14.108 3.923 1.00 61.34 470 ARG A N 1
ATOM 3645 C CA . ARG A 1 470 ? -3.521 15.279 4.731 1.00 61.34 470 ARG A CA 1
ATOM 3646 C C . ARG A 1 470 ? -3.363 14.887 6.193 1.00 61.34 470 ARG A C 1
ATOM 3648 O O . ARG A 1 470 ? -4.277 14.363 6.815 1.00 61.34 470 ARG A O 1
ATOM 3655 N N . SER A 1 471 ? -2.202 15.216 6.757 1.00 74.81 471 SER A N 1
ATOM 3656 C CA . SER A 1 471 ? -2.000 15.176 8.205 1.00 74.81 471 SER A CA 1
ATOM 3657 C C . SER A 1 471 ? -2.949 16.175 8.876 1.00 74.81 471 SER A C 1
ATOM 3659 O O . SER A 1 471 ? -2.805 17.384 8.698 1.00 74.81 471 SER A O 1
ATOM 3661 N N . ILE A 1 472 ? -3.916 15.683 9.647 1.00 90.88 472 ILE A N 1
ATOM 3662 C CA . ILE A 1 472 ? -4.850 16.513 10.418 1.00 90.88 472 ILE A CA 1
ATOM 3663 C C . ILE A 1 472 ? -4.194 16.819 11.763 1.00 90.88 472 ILE A C 1
ATOM 3665 O O . ILE A 1 472 ? -3.754 15.900 12.442 1.00 90.88 472 ILE A O 1
ATOM 3669 N N . ARG A 1 473 ? -4.121 18.080 12.199 1.00 93.19 473 ARG A N 1
ATOM 3670 C CA . ARG A 1 473 ? -3.575 18.395 13.531 1.00 93.19 473 ARG A CA 1
ATOM 3671 C C . ARG A 1 473 ? -4.673 18.339 14.593 1.00 93.19 473 ARG A C 1
ATOM 3673 O O . ARG A 1 473 ? -5.709 18.997 14.467 1.00 93.19 473 ARG A O 1
ATOM 3680 N N . ILE A 1 474 ? -4.457 17.559 15.649 1.00 93.25 474 ILE A N 1
ATOM 3681 C CA . ILE A 1 474 ? -5.289 17.591 16.853 1.00 93.25 474 ILE A CA 1
ATOM 3682 C C . ILE A 1 474 ? -4.687 18.635 17.805 1.00 93.25 474 ILE A C 1
ATOM 3684 O O . ILE A 1 474 ? -3.507 18.534 18.137 1.00 93.25 474 ILE A O 1
ATOM 3688 N N . PRO A 1 475 ? -5.458 19.648 18.245 1.00 92.88 475 PRO A N 1
ATOM 3689 C CA . PRO A 1 475 ? -4.928 20.680 19.125 1.00 92.88 475 PRO A CA 1
ATOM 3690 C C . PRO A 1 475 ? -4.402 20.125 20.451 1.00 92.88 475 PRO A C 1
ATOM 3692 O O . PRO A 1 475 ? -5.054 19.310 21.107 1.00 92.88 475 PRO A O 1
ATOM 3695 N N . GLU A 1 476 ? -3.249 20.632 20.884 1.00 92.81 476 GLU A N 1
ATOM 3696 C CA . GLU A 1 476 ? -2.588 20.176 22.110 1.00 92.81 476 GLU A CA 1
ATOM 3697 C C . GLU A 1 476 ? -3.367 20.538 23.388 1.00 92.81 476 GLU A C 1
ATOM 3699 O O . GLU A 1 476 ? -3.247 19.861 24.406 1.00 92.81 476 GLU A O 1
ATOM 3704 N N . HIS A 1 477 ? -4.232 21.551 23.339 1.00 95.19 477 HIS A N 1
ATOM 3705 C CA . HIS A 1 477 ? -5.064 21.935 24.482 1.00 95.19 477 HIS A CA 1
ATOM 3706 C C . HIS A 1 477 ? -6.226 20.962 24.751 1.00 95.19 477 HIS A C 1
ATOM 3708 O O . HIS A 1 477 ? -6.859 21.048 25.803 1.00 95.19 477 HIS A O 1
ATOM 3714 N N . LEU A 1 478 ? -6.537 20.046 23.822 1.00 95.25 478 LEU A N 1
ATOM 3715 C CA . LEU A 1 478 ? -7.577 19.045 24.044 1.00 95.25 478 LEU A CA 1
ATOM 3716 C C . LEU A 1 478 ? -7.126 18.030 25.093 1.00 95.25 478 LEU A C 1
ATOM 3718 O O . LEU A 1 478 ? -6.010 17.499 25.025 1.00 95.25 478 LEU A O 1
ATOM 3722 N N . LYS A 1 479 ? -8.033 17.712 26.022 1.00 96.94 479 LYS A N 1
ATOM 3723 C CA . LYS A 1 479 ? -7.826 16.667 27.030 1.00 96.94 479 LYS A CA 1
ATOM 3724 C C . LYS A 1 479 ? -7.590 15.312 26.346 1.00 96.94 479 LYS A C 1
ATOM 3726 O O . LYS A 1 479 ? -8.166 15.077 25.282 1.00 96.94 479 LYS A O 1
ATOM 3731 N N . PRO A 1 480 ? -6.841 14.377 26.963 1.00 96.06 480 PRO A N 1
ATOM 3732 C CA . PRO A 1 480 ? -6.604 13.054 26.381 1.00 96.06 480 PRO A CA 1
ATOM 3733 C C . PRO A 1 480 ? -7.883 12.324 25.945 1.00 96.06 480 PRO A C 1
ATOM 3735 O O . PRO A 1 480 ? -7.913 11.748 24.863 1.00 96.06 480 PRO A O 1
ATOM 3738 N N . SER A 1 481 ? -8.972 12.415 26.720 1.00 95.69 481 SER A N 1
ATOM 3739 C CA . SER A 1 481 ? -10.279 11.856 26.338 1.00 95.69 481 SER A CA 1
ATOM 3740 C C . SER A 1 481 ? -10.826 12.456 25.041 1.00 95.69 481 SER A C 1
ATOM 3742 O O . SER A 1 481 ? -11.158 11.719 24.124 1.00 95.69 481 SER A O 1
ATOM 3744 N N . GLN A 1 482 ? -10.817 13.784 24.917 1.00 96.56 482 GLN A N 1
ATOM 3745 C CA . GLN A 1 482 ? -11.291 14.485 23.720 1.00 96.56 482 GLN A CA 1
ATOM 3746 C C . GLN A 1 482 ? -10.448 14.150 22.484 1.00 96.56 482 GLN A C 1
ATOM 3748 O O . GLN A 1 482 ? -10.974 14.074 21.374 1.00 96.56 482 GLN A O 1
ATOM 3753 N N . ARG A 1 483 ? -9.136 13.938 22.658 1.00 96.62 483 ARG A N 1
ATOM 3754 C CA . ARG A 1 483 ? -8.262 13.492 21.565 1.00 96.62 483 ARG A CA 1
ATOM 3755 C C . ARG A 1 483 ? -8.627 12.083 21.100 1.00 96.62 483 ARG A C 1
ATOM 3757 O O . ARG A 1 483 ? -8.690 11.865 19.894 1.00 96.62 483 ARG A O 1
ATOM 3764 N N . ARG A 1 484 ? -8.909 11.161 22.031 1.00 96.81 484 ARG A N 1
ATOM 3765 C CA . ARG A 1 484 ? -9.377 9.799 21.717 1.00 96.81 484 ARG A CA 1
ATOM 3766 C C . ARG A 1 484 ? -10.714 9.820 20.980 1.00 96.81 484 ARG A C 1
ATOM 3768 O O . ARG A 1 484 ? -10.819 9.191 19.935 1.00 96.81 484 ARG A O 1
ATOM 3775 N N . ASP A 1 485 ? -11.677 10.611 21.446 1.00 96.56 485 ASP A N 1
ATOM 3776 C CA . ASP A 1 485 ? -12.986 10.744 20.789 1.00 96.56 485 ASP A CA 1
ATOM 3777 C C . ASP A 1 485 ? -12.850 11.295 19.366 1.00 96.56 485 ASP A C 1
ATOM 3779 O O . ASP A 1 485 ? -13.485 10.808 18.431 1.00 96.56 485 ASP A O 1
ATOM 3783 N N . LYS A 1 486 ? -11.977 12.292 19.173 1.00 96.88 486 LYS A N 1
ATOM 3784 C CA . LYS A 1 486 ? -11.686 12.833 17.843 1.00 96.88 486 LYS A CA 1
ATOM 3785 C C . LYS A 1 486 ? -11.017 11.792 16.943 1.00 96.88 486 LYS A C 1
ATOM 3787 O O . LYS A 1 486 ? -11.370 11.703 15.772 1.00 96.88 486 LYS A O 1
ATOM 3792 N N . LEU A 1 487 ? -10.088 10.998 17.475 1.00 97.12 487 LEU A N 1
ATOM 3793 C CA . LEU A 1 487 ? -9.415 9.933 16.731 1.00 97.12 487 LEU A CA 1
ATOM 3794 C C . LEU A 1 487 ? -10.397 8.824 16.308 1.00 97.12 487 LEU A C 1
ATOM 3796 O O . LEU A 1 487 ? -10.387 8.421 15.148 1.00 97.12 487 LEU A O 1
ATOM 3800 N N . MET A 1 488 ? -11.287 8.404 17.215 1.00 97.56 488 MET A N 1
ATOM 3801 C CA . MET A 1 488 ? -12.386 7.468 16.941 1.00 97.56 488 MET A CA 1
ATOM 3802 C C . MET A 1 488 ? -13.278 7.969 15.805 1.00 97.56 488 MET A C 1
ATOM 3804 O O . MET A 1 488 ? -13.515 7.240 14.848 1.00 97.56 488 MET A O 1
ATOM 3808 N N . ARG A 1 489 ? -13.736 9.228 15.881 1.00 96.38 489 ARG A N 1
ATOM 3809 C CA . ARG A 1 489 ? -14.587 9.834 14.842 1.00 96.38 489 ARG A CA 1
ATOM 3810 C C . ARG A 1 489 ? -13.904 9.833 13.482 1.00 96.38 489 ARG A C 1
ATOM 3812 O O . ARG A 1 489 ? -14.510 9.392 12.517 1.00 96.38 489 ARG A O 1
ATOM 3819 N N . LEU A 1 490 ? -12.634 10.234 13.421 1.00 95.88 490 LEU A N 1
ATOM 3820 C CA . LEU A 1 490 ? -11.858 10.226 12.179 1.00 95.88 490 LEU A CA 1
ATOM 3821 C C . LEU A 1 490 ? -11.726 8.813 11.579 1.00 95.88 490 LEU A C 1
ATOM 3823 O O . LEU A 1 490 ? -11.888 8.641 10.370 1.00 95.88 490 LEU A O 1
ATOM 3827 N N . ALA A 1 491 ? -11.469 7.798 12.411 1.00 96.19 491 ALA A N 1
ATOM 3828 C CA . ALA A 1 491 ? -11.405 6.403 11.972 1.00 96.19 491 ALA A CA 1
ATOM 3829 C C . ALA A 1 491 ? -12.769 5.855 11.517 1.00 96.19 491 ALA A C 1
ATOM 3831 O O . ALA A 1 491 ? -12.821 5.035 10.606 1.00 96.19 491 ALA A O 1
ATOM 3832 N N . THR A 1 492 ? -13.878 6.308 12.099 1.00 95.75 492 THR A N 1
ATOM 3833 C CA . THR A 1 492 ? -15.225 5.928 11.646 1.00 95.75 492 THR A CA 1
ATOM 3834 C C . THR A 1 492 ? -15.602 6.654 10.354 1.00 95.75 492 THR A C 1
ATOM 3836 O O . THR A 1 492 ? -16.077 6.029 9.409 1.00 95.75 492 THR A O 1
ATOM 3839 N N . GLU A 1 493 ? -15.349 7.960 10.260 1.00 93.88 493 GLU A N 1
ATOM 3840 C CA . GLU A 1 493 ? -15.664 8.789 9.088 1.00 93.88 493 GLU A CA 1
ATOM 3841 C C . GLU A 1 493 ? -14.933 8.305 7.830 1.00 93.88 493 GLU A C 1
ATOM 3843 O O . GLU A 1 493 ? -15.526 8.260 6.750 1.00 93.88 493 GLU A O 1
ATOM 3848 N N . VAL A 1 494 ? -13.678 7.852 7.953 1.00 93.00 494 VAL A N 1
ATOM 3849 C CA . VAL A 1 494 ? -12.933 7.319 6.801 1.00 93.00 494 VAL A CA 1
ATOM 3850 C C . VAL A 1 494 ? -13.566 6.034 6.237 1.00 93.00 494 VAL A C 1
ATOM 3852 O O . VAL A 1 494 ? -13.418 5.763 5.049 1.00 93.00 494 VAL A O 1
ATOM 3855 N N . THR A 1 495 ? -14.355 5.279 7.018 1.00 92.38 495 THR A N 1
ATOM 3856 C CA . THR A 1 495 ? -15.125 4.132 6.483 1.00 92.38 495 THR A CA 1
ATOM 3857 C C . THR A 1 495 ? -16.238 4.566 5.527 1.00 92.38 495 THR A C 1
ATOM 3859 O O . THR A 1 495 ? -16.597 3.830 4.602 1.00 92.38 495 THR A O 1
ATOM 3862 N N . ALA A 1 496 ? -16.785 5.771 5.724 1.00 87.25 496 ALA A N 1
ATOM 3863 C CA . ALA A 1 496 ? -17.830 6.331 4.879 1.00 87.25 496 ALA A CA 1
ATOM 3864 C C . ALA A 1 496 ? -17.270 6.847 3.547 1.00 87.25 496 ALA A C 1
ATOM 3866 O O . ALA A 1 496 ? -17.975 6.790 2.540 1.00 87.25 496 ALA A O 1
ATOM 3867 N N . LEU A 1 497 ? -15.999 7.262 3.508 1.00 81.06 497 LEU A N 1
ATOM 3868 C CA . LEU A 1 497 ? -15.332 7.718 2.283 1.00 81.06 497 LEU A CA 1
ATOM 3869 C C . LEU A 1 497 ? -15.231 6.633 1.203 1.00 81.06 497 LEU A C 1
ATOM 3871 O O . LEU A 1 497 ? -15.223 6.952 0.017 1.00 81.06 497 LEU A O 1
ATOM 3875 N N . GLU A 1 498 ? -15.201 5.353 1.581 1.00 71.94 498 GLU A N 1
ATOM 3876 C CA . GLU A 1 498 ? -15.209 4.254 0.604 1.00 71.94 498 GLU A CA 1
ATOM 3877 C C . GLU A 1 498 ? -16.606 3.818 0.153 1.00 71.94 498 GLU A C 1
ATOM 3879 O O . GLU A 1 498 ? -16.727 3.055 -0.802 1.00 71.94 498 GLU A O 1
ATOM 3884 N N . SER A 1 499 ? -17.669 4.342 0.776 1.00 57.22 499 SER A N 1
ATOM 3885 C CA . SER A 1 499 ? -19.057 3.882 0.580 1.00 57.22 499 SER A CA 1
ATOM 3886 C C . SER A 1 499 ? -19.577 3.943 -0.860 1.00 57.22 499 SER A C 1
ATOM 3888 O O . SER A 1 499 ? -20.582 3.306 -1.173 1.00 57.22 499 SER A O 1
ATOM 3890 N N . HIS A 1 500 ? -18.910 4.684 -1.745 1.00 58.41 500 HIS A N 1
ATOM 3891 C CA . HIS A 1 500 ? -19.284 4.776 -3.153 1.00 58.41 500 HIS A CA 1
ATOM 3892 C C . HIS A 1 500 ? -18.997 3.493 -3.943 1.00 58.41 500 HIS A C 1
ATOM 3894 O O . HIS A 1 500 ? -19.617 3.270 -4.983 1.00 58.41 500 HIS A O 1
ATOM 3900 N N . MET A 1 501 ? -18.123 2.616 -3.444 1.00 56.34 501 MET A N 1
ATOM 3901 C CA . MET A 1 501 ? -17.982 1.267 -3.982 1.00 56.34 501 MET A CA 1
ATOM 3902 C C . MET A 1 501 ? -18.875 0.341 -3.154 1.00 56.34 501 MET A C 1
ATOM 3904 O O . MET A 1 501 ? -18.671 0.205 -1.951 1.00 56.34 501 MET A O 1
ATOM 3908 N N . LYS A 1 502 ? -19.896 -0.287 -3.762 1.00 59.88 502 LYS A N 1
ATOM 3909 C CA . LYS A 1 502 ? -20.700 -1.304 -3.061 1.00 59.88 502 LYS A CA 1
ATOM 3910 C C . LYS A 1 502 ? -19.777 -2.466 -2.694 1.00 59.88 502 LYS A C 1
ATOM 3912 O O . LYS A 1 502 ? -19.461 -3.298 -3.538 1.00 59.88 502 LYS A O 1
ATOM 3917 N N . HIS A 1 503 ? -19.276 -2.454 -1.463 1.00 64.50 503 HIS A N 1
ATOM 3918 C CA . HIS A 1 503 ? -18.325 -3.438 -0.973 1.00 64.50 503 HIS A CA 1
ATOM 3919 C C . HIS A 1 503 ? -18.947 -4.834 -0.975 1.00 64.50 503 HIS A C 1
ATOM 3921 O O . HIS A 1 503 ? -20.119 -5.008 -0.648 1.00 64.50 503 HIS A O 1
ATOM 3927 N N . VAL A 1 504 ? -18.130 -5.833 -1.306 1.00 69.00 504 VAL A N 1
ATOM 3928 C CA . VAL A 1 504 ? -18.513 -7.251 -1.242 1.00 69.00 504 VAL A CA 1
ATOM 3929 C C . VAL A 1 504 ? -18.729 -7.693 0.211 1.00 69.00 504 VAL A C 1
ATOM 3931 O O . VAL A 1 504 ? -19.557 -8.558 0.483 1.00 69.00 504 VAL A O 1
ATOM 3934 N N . HIS A 1 505 ? -18.005 -7.081 1.155 1.00 76.12 505 HIS A N 1
ATOM 3935 C CA . HIS A 1 505 ? -18.077 -7.398 2.577 1.00 76.12 505 HIS A CA 1
ATOM 3936 C C . HIS A 1 505 ? -18.939 -6.370 3.342 1.00 76.12 505 HIS A C 1
ATOM 3938 O O . HIS A 1 505 ? -18.757 -5.166 3.144 1.00 76.12 505 HIS A O 1
ATOM 3944 N N . PRO A 1 506 ? -19.850 -6.806 4.239 1.00 84.44 506 PRO A N 1
ATOM 3945 C CA . PRO A 1 506 ? -20.764 -5.907 4.950 1.00 84.44 506 PRO A CA 1
ATOM 3946 C C . PRO A 1 506 ? -20.074 -5.046 6.016 1.00 84.44 506 PRO A C 1
ATOM 3948 O O . PRO A 1 506 ? -20.589 -3.991 6.382 1.00 84.44 506 PRO A O 1
ATOM 3951 N N . ILE A 1 507 ? -18.922 -5.483 6.529 1.00 89.62 507 ILE A N 1
ATOM 3952 C CA . ILE A 1 507 ? -18.129 -4.733 7.513 1.00 89.62 507 ILE A CA 1
ATOM 3953 C C . ILE A 1 507 ? -16.981 -4.028 6.802 1.00 89.62 507 ILE A C 1
ATOM 3955 O O . ILE A 1 507 ? -16.269 -4.654 6.015 1.00 89.62 507 ILE A O 1
ATOM 3959 N N . ARG A 1 508 ? -16.810 -2.743 7.111 1.00 92.12 508 ARG A N 1
ATOM 3960 C CA . ARG A 1 508 ? -15.755 -1.863 6.613 1.00 92.12 508 ARG A CA 1
ATOM 3961 C C . ARG A 1 508 ? -14.928 -1.391 7.787 1.00 92.12 508 ARG A C 1
ATOM 3963 O O . ARG A 1 508 ? -15.497 -1.013 8.803 1.00 92.12 508 ARG A O 1
ATOM 3970 N N . TYR A 1 509 ? -13.615 -1.342 7.611 1.00 95.50 509 TYR A N 1
ATOM 3971 C CA . TYR A 1 509 ? -12.711 -0.852 8.644 1.00 95.50 509 TYR A CA 1
ATOM 3972 C C . TYR A 1 509 ? -12.036 0.449 8.229 1.00 95.50 509 TYR A C 1
ATOM 3974 O O . TYR A 1 509 ? -11.681 0.649 7.068 1.00 95.50 509 TYR A O 1
ATOM 3982 N N . GLY A 1 510 ? -11.840 1.328 9.199 1.00 96.19 510 GLY A N 1
ATOM 3983 C CA . GLY A 1 510 ? -11.090 2.566 9.086 1.00 96.19 510 GLY A CA 1
ATOM 3984 C C . GLY A 1 510 ? -10.127 2.666 10.252 1.00 96.19 510 GLY A C 1
ATOM 3985 O O . GLY A 1 510 ? -10.382 2.127 11.321 1.00 96.19 510 GLY A O 1
ATOM 3986 N N . ALA A 1 511 ? -8.987 3.300 10.045 1.00 97.44 511 ALA A N 1
ATOM 3987 C CA . ALA A 1 511 ? -7.954 3.456 11.046 1.00 97.44 511 ALA A CA 1
ATOM 3988 C C . ALA A 1 511 ? -7.483 4.904 11.102 1.00 97.44 511 ALA A C 1
ATOM 3990 O O . ALA A 1 511 ? -7.448 5.603 10.087 1.00 97.44 511 ALA A O 1
ATOM 3991 N N . ALA A 1 512 ? -7.096 5.335 12.297 1.00 97.25 512 ALA A N 1
ATOM 3992 C CA . ALA A 1 512 ? -6.478 6.626 12.537 1.00 97.25 512 ALA A CA 1
ATOM 3993 C C . ALA A 1 512 ? -5.319 6.477 13.527 1.00 97.25 512 ALA A C 1
ATOM 3995 O O . ALA A 1 512 ? -5.422 5.737 14.507 1.00 97.25 512 ALA A O 1
ATOM 3996 N N . VAL A 1 513 ? -4.224 7.193 13.282 1.00 97.62 513 VAL A N 1
ATOM 3997 C CA . VAL A 1 513 ? -3.025 7.193 14.130 1.00 97.62 513 VAL A CA 1
ATOM 3998 C C . VAL A 1 513 ? -2.624 8.621 14.485 1.00 97.62 513 VAL A C 1
ATOM 4000 O O . VAL A 1 513 ? -2.479 9.458 13.599 1.00 97.62 513 VAL A O 1
ATOM 4003 N N . LEU A 1 514 ? -2.470 8.898 15.781 1.00 97.38 514 LEU A N 1
ATOM 4004 C CA . LEU A 1 514 ? -1.983 10.147 16.364 1.00 97.38 514 LEU A CA 1
ATOM 4005 C C . LEU A 1 514 ? -0.478 10.047 16.627 1.00 97.38 514 LEU A C 1
ATOM 4007 O O . LEU A 1 514 ? -0.035 9.128 17.312 1.00 97.38 514 LEU A O 1
ATOM 4011 N N . PHE A 1 515 ? 0.284 11.019 16.138 1.00 97.12 515 PHE A N 1
ATOM 4012 C CA . PHE A 1 515 ? 1.734 11.117 16.293 1.00 97.12 515 PHE A CA 1
ATOM 4013 C C . PHE A 1 515 ? 2.147 12.075 17.418 1.00 97.12 515 PHE A C 1
ATOM 4015 O O . PHE A 1 515 ? 1.348 12.886 17.898 1.00 97.12 515 PHE A O 1
ATOM 4022 N N . SER A 1 516 ? 3.420 12.010 17.816 1.00 96.00 516 SER A N 1
ATOM 4023 C CA . SER A 1 516 ? 4.006 12.869 18.856 1.00 96.00 516 SER A CA 1
ATOM 4024 C C . SER A 1 516 ? 4.033 14.362 18.541 1.00 96.00 516 SER A C 1
ATOM 4026 O O . SER A 1 516 ? 3.968 15.171 19.461 1.00 96.00 516 SER A O 1
ATOM 4028 N N . ASP A 1 517 ? 4.009 14.743 17.266 1.00 94.00 517 ASP A N 1
ATOM 4029 C CA . ASP A 1 517 ? 3.857 16.134 16.815 1.00 94.00 517 ASP A CA 1
ATOM 4030 C C . ASP A 1 517 ? 2.398 16.645 16.846 1.00 94.00 517 ASP A C 1
ATOM 4032 O O . ASP A 1 517 ? 2.100 17.746 16.365 1.00 94.00 517 ASP A O 1
ATOM 4036 N N . GLY A 1 518 ? 1.465 15.837 17.363 1.00 95.19 518 GLY A N 1
ATOM 4037 C CA . GLY A 1 518 ? 0.036 16.142 17.430 1.00 95.19 518 GLY A CA 1
ATOM 4038 C C . GLY A 1 518 ? -0.702 16.003 16.096 1.00 95.19 518 GLY A C 1
ATOM 4039 O O . GLY A 1 518 ? -1.875 16.376 16.000 1.00 95.19 518 GLY A O 1
ATOM 4040 N N . THR A 1 519 ? -0.049 15.498 15.050 1.00 95.50 519 THR A N 1
ATOM 4041 C CA . THR A 1 519 ? -0.700 15.223 13.765 1.00 95.50 519 THR A CA 1
ATOM 4042 C C . THR A 1 519 ? -1.354 13.845 13.736 1.00 95.50 519 THR A C 1
ATOM 4044 O O . THR A 1 519 ? -1.010 12.956 14.509 1.00 95.50 519 THR A O 1
ATOM 4047 N N . VAL A 1 520 ? -2.301 13.664 12.820 1.00 96.06 520 VAL A N 1
ATOM 4048 C CA . VAL A 1 520 ? -3.064 12.435 12.623 1.00 96.06 520 VAL A CA 1
ATOM 4049 C C . VAL A 1 520 ? -3.046 12.037 11.159 1.00 96.06 520 VAL A C 1
ATOM 4051 O O . VAL A 1 520 ? -3.241 12.885 10.288 1.00 96.06 520 VAL A O 1
ATOM 4054 N N . ALA A 1 521 ? -2.862 10.746 10.904 1.00 94.62 521 ALA A N 1
ATOM 4055 C CA . ALA A 1 521 ? -3.097 10.131 9.602 1.00 94.62 521 ALA A CA 1
ATOM 4056 C C . ALA A 1 521 ? -4.273 9.154 9.685 1.00 94.62 521 ALA A C 1
ATOM 4058 O O . ALA A 1 521 ? -4.478 8.524 10.723 1.00 94.62 521 ALA A O 1
ATOM 4059 N N . ILE A 1 522 ? -5.036 9.041 8.597 1.00 95.25 522 ILE A N 1
ATOM 4060 C CA . ILE A 1 522 ? -6.219 8.181 8.502 1.00 95.25 522 ILE A CA 1
ATOM 4061 C C . ILE A 1 522 ? -6.144 7.296 7.260 1.00 95.25 522 ILE A C 1
ATOM 4063 O O . ILE A 1 522 ? -5.600 7.702 6.233 1.00 95.25 522 ILE A O 1
ATOM 4067 N N . ALA A 1 523 ? -6.707 6.096 7.338 1.00 93.56 523 ALA A N 1
ATOM 4068 C CA . ALA A 1 523 ? -6.837 5.197 6.200 1.00 93.56 523 ALA A CA 1
ATOM 4069 C C . ALA A 1 523 ? -8.055 4.287 6.349 1.00 93.56 523 ALA A C 1
ATOM 4071 O O . ALA A 1 523 ? -8.423 3.901 7.449 1.00 93.56 523 ALA A O 1
ATOM 4072 N N . SER A 1 524 ? -8.661 3.909 5.235 1.00 93.50 524 SER A N 1
ATOM 4073 C CA . SER A 1 524 ? -9.743 2.927 5.151 1.00 93.50 524 SER A CA 1
ATOM 4074 C C . SER A 1 524 ? -9.232 1.609 4.578 1.00 93.50 524 SER A C 1
ATOM 4076 O O . SER A 1 524 ? -8.296 1.602 3.780 1.00 93.50 524 SER A O 1
ATOM 4078 N N . GLN A 1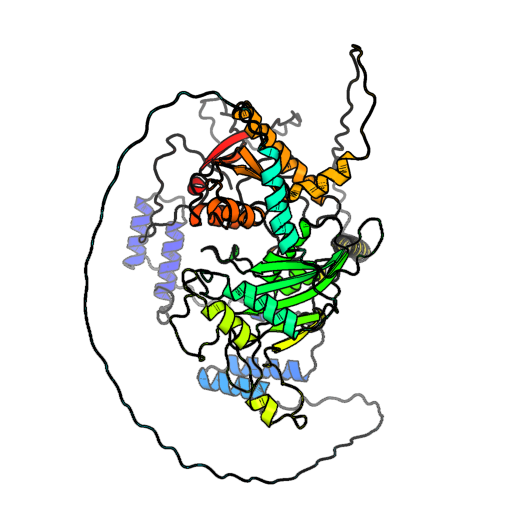 525 ? -9.834 0.491 4.980 1.00 92.12 525 GLN A N 1
ATOM 4079 C CA . GLN A 1 525 ? -9.560 -0.838 4.436 1.00 92.12 525 GLN A CA 1
ATOM 4080 C C . GLN A 1 525 ? -9.963 -0.898 2.962 1.00 92.12 525 GLN A C 1
ATOM 4082 O O . GLN A 1 525 ? -11.090 -0.559 2.628 1.00 92.12 525 GLN A O 1
ATOM 4087 N N . LYS A 1 526 ? -9.080 -1.420 2.105 1.00 85.69 526 LYS A N 1
ATOM 4088 C CA . LYS A 1 526 ? -9.353 -1.627 0.679 1.00 85.69 526 LYS A CA 1
ATOM 4089 C C . LYS A 1 526 ? -9.687 -3.087 0.459 1.00 85.69 526 LYS A C 1
ATOM 4091 O O . LYS A 1 526 ? -8.790 -3.924 0.367 1.00 85.69 526 LYS A O 1
ATOM 4096 N N . VAL A 1 527 ? -10.981 -3.377 0.421 1.00 83.88 527 VAL A N 1
ATOM 4097 C CA . VAL A 1 527 ? -11.483 -4.726 0.157 1.00 83.88 527 VAL A CA 1
ATOM 4098 C C . VAL A 1 527 ? -11.198 -5.074 -1.299 1.00 83.88 527 VAL A C 1
ATOM 4100 O O . VAL A 1 527 ? -11.690 -4.404 -2.206 1.00 83.88 527 VAL A O 1
ATOM 4103 N N . ALA A 1 528 ? -10.394 -6.110 -1.506 1.00 75.44 528 ALA A N 1
ATOM 4104 C CA . ALA A 1 528 ? -10.241 -6.724 -2.814 1.00 75.44 528 ALA A CA 1
ATOM 4105 C C . ALA A 1 528 ? -11.324 -7.791 -3.003 1.00 75.44 528 ALA A C 1
ATOM 4107 O O . ALA A 1 528 ? -11.906 -8.288 -2.036 1.00 75.44 528 ALA A O 1
ATOM 4108 N N . LEU A 1 529 ? -11.604 -8.124 -4.260 1.00 68.31 529 LEU A N 1
ATOM 4109 C CA . LEU A 1 529 ? -12.574 -9.159 -4.598 1.00 68.31 529 LEU A CA 1
ATOM 4110 C C . LEU A 1 529 ? -12.142 -10.525 -4.054 1.00 68.31 529 LEU A C 1
ATOM 4112 O O . LEU A 1 529 ? -12.946 -11.189 -3.401 1.00 68.31 529 LEU A O 1
ATOM 4116 N N . GLU A 1 530 ? -10.873 -10.911 -4.227 1.00 72.56 530 GLU A N 1
ATOM 4117 C CA . GLU A 1 530 ? -10.306 -11.993 -3.428 1.00 72.56 530 GLU A CA 1
ATOM 4118 C C . GLU A 1 530 ? -9.836 -11.447 -2.086 1.00 72.56 530 GLU A C 1
ATOM 4120 O O . GLU A 1 530 ? -8.987 -10.558 -1.979 1.00 72.56 530 GLU A O 1
ATOM 4125 N N . PHE A 1 531 ? -10.394 -12.012 -1.021 1.00 76.56 531 PHE A N 1
ATOM 4126 C CA . PHE A 1 531 ? -10.204 -11.498 0.328 1.00 76.56 531 PHE A CA 1
ATOM 4127 C C . PHE A 1 531 ? -8.725 -11.454 0.752 1.00 76.56 531 PHE A C 1
ATOM 4129 O O . PHE A 1 531 ? -8.328 -10.537 1.465 1.00 76.56 531 PHE A O 1
ATOM 4136 N N . GLY A 1 532 ? -7.888 -12.378 0.260 1.00 80.06 532 GLY A N 1
ATOM 4137 C CA . GLY A 1 532 ? -6.443 -12.406 0.529 1.00 80.06 532 GLY A CA 1
ATOM 4138 C C . GLY A 1 532 ? -5.663 -11.210 -0.032 1.00 80.06 532 GLY A C 1
ATOM 4139 O O . GLY A 1 532 ? -4.580 -10.902 0.462 1.00 80.06 532 GLY A O 1
ATOM 4140 N N . CYS A 1 533 ? -6.224 -10.502 -1.014 1.00 78.06 533 CYS A N 1
ATOM 4141 C CA . CYS A 1 533 ? -5.670 -9.272 -1.577 1.00 78.06 533 CYS A CA 1
ATOM 4142 C C . CYS A 1 533 ? -6.164 -8.006 -0.860 1.00 78.06 533 CYS A C 1
ATOM 4144 O O . CYS A 1 533 ? -5.748 -6.901 -1.215 1.00 78.06 533 CYS A O 1
ATOM 4146 N N . THR A 1 534 ? -7.044 -8.145 0.139 1.00 84.56 534 THR A N 1
ATOM 4147 C CA . THR A 1 534 ? -7.549 -7.017 0.928 1.00 84.56 534 THR A CA 1
ATOM 4148 C C . THR A 1 534 ? -6.415 -6.375 1.709 1.00 84.56 534 THR A C 1
ATOM 4150 O O . THR A 1 534 ? -5.654 -7.050 2.399 1.00 84.56 534 THR A O 1
ATOM 4153 N N . LEU A 1 535 ? -6.332 -5.051 1.631 1.00 85.88 535 LEU A N 1
ATOM 4154 C CA . LEU A 1 535 ? -5.357 -4.275 2.385 1.00 85.88 535 LEU A CA 1
ATOM 4155 C C . LEU A 1 535 ? -6.012 -3.775 3.668 1.00 85.88 535 LEU A C 1
ATOM 4157 O O . LEU A 1 535 ? -6.994 -3.023 3.626 1.00 85.88 535 LEU A O 1
ATOM 4161 N N . ASP A 1 536 ? -5.472 -4.176 4.811 1.00 91.31 536 ASP A N 1
ATOM 4162 C CA . ASP A 1 536 ? -5.989 -3.788 6.116 1.00 91.31 536 ASP A CA 1
ATOM 4163 C C . ASP A 1 536 ? -5.772 -2.295 6.387 1.00 91.31 536 ASP A C 1
ATOM 4165 O O . ASP A 1 536 ? -4.767 -1.730 5.969 1.00 91.31 536 ASP A O 1
ATOM 4169 N N . ALA A 1 537 ? -6.710 -1.638 7.079 1.00 94.00 537 ALA A N 1
ATOM 4170 C CA . ALA A 1 537 ? -6.670 -0.187 7.292 1.00 94.00 537 ALA A CA 1
ATOM 4171 C C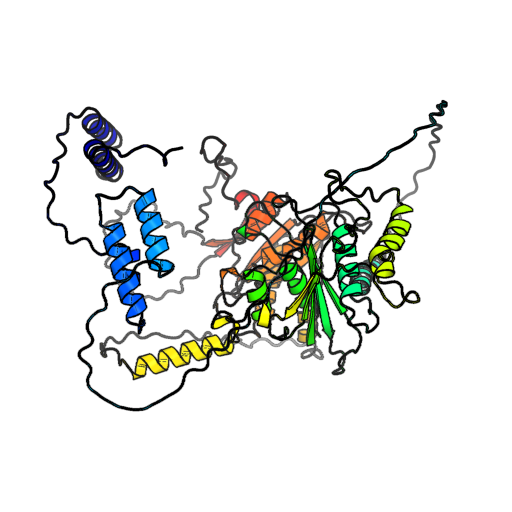 . ALA A 1 537 ? -5.374 0.278 7.987 1.00 94.00 537 ALA A C 1
ATOM 4173 O O . ALA A 1 537 ? -4.806 1.302 7.606 1.00 94.00 537 ALA A O 1
ATOM 4174 N N . VAL A 1 538 ? -4.878 -0.496 8.960 1.00 94.94 538 VAL A N 1
ATOM 4175 C CA . VAL A 1 538 ? -3.633 -0.200 9.687 1.00 94.94 538 VAL A CA 1
ATOM 4176 C C . VAL A 1 538 ? -2.400 -0.406 8.808 1.00 94.94 538 VAL A C 1
ATOM 4178 O O . VAL A 1 538 ? -1.534 0.464 8.785 1.00 94.94 538 VAL A O 1
ATOM 4181 N N . GLY A 1 539 ? -2.332 -1.478 8.019 1.00 90.62 539 GLY A N 1
ATOM 4182 C CA . GLY A 1 539 ? -1.253 -1.700 7.056 1.00 90.62 539 GLY A CA 1
ATOM 4183 C C . GLY A 1 539 ? -1.127 -0.575 6.031 1.00 90.62 539 GLY A C 1
ATOM 4184 O O . GLY A 1 539 ? -0.021 -0.225 5.628 1.00 90.62 539 GLY A O 1
ATOM 4185 N N . GLN A 1 540 ? -2.222 0.104 5.676 1.00 89.81 540 GLN A N 1
ATOM 4186 C CA . GLN A 1 540 ? -2.137 1.275 4.788 1.00 89.81 540 GLN A CA 1
ATOM 4187 C C . GLN A 1 540 ? -1.531 2.511 5.464 1.00 89.81 540 GLN A C 1
ATOM 4189 O O . GLN A 1 540 ? -1.028 3.394 4.768 1.00 89.81 540 GLN A O 1
ATOM 4194 N N . LEU A 1 541 ? -1.544 2.576 6.798 1.00 92.69 541 LEU A N 1
ATOM 4195 C CA . LEU A 1 541 ? -0.864 3.620 7.566 1.00 92.69 541 LEU A CA 1
ATOM 4196 C C . LEU A 1 541 ? 0.642 3.358 7.705 1.00 92.69 541 LEU A C 1
ATOM 4198 O O . LEU A 1 541 ? 1.371 4.294 8.035 1.00 92.69 541 LEU A O 1
ATOM 4202 N N . ALA A 1 542 ? 1.126 2.145 7.405 1.00 90.00 542 ALA A N 1
ATOM 4203 C CA . ALA A 1 542 ? 2.523 1.748 7.597 1.00 90.00 542 ALA A CA 1
ATOM 4204 C C . ALA A 1 542 ? 3.518 2.716 6.938 1.00 90.00 542 ALA A C 1
ATOM 4206 O O . ALA A 1 542 ? 4.425 3.220 7.595 1.00 90.00 542 ALA A O 1
ATOM 4207 N N . SER A 1 543 ? 3.286 3.074 5.667 1.00 83.25 543 SER A N 1
ATOM 4208 C CA . SER A 1 543 ? 4.162 3.998 4.931 1.00 83.25 543 SER A CA 1
ATOM 4209 C C . SER A 1 543 ? 4.248 5.384 5.580 1.00 83.25 543 SER A C 1
ATOM 4211 O O . SER A 1 543 ? 5.314 5.997 5.589 1.00 83.25 543 SER A O 1
ATOM 4213 N N . VAL A 1 544 ? 3.140 5.898 6.127 1.00 87.94 544 VAL A N 1
ATOM 4214 C CA . VAL A 1 544 ? 3.130 7.204 6.804 1.00 87.94 544 VAL A CA 1
ATOM 4215 C C . VAL A 1 544 ? 3.807 7.112 8.167 1.00 87.94 544 VAL A C 1
ATOM 4217 O O . VAL A 1 544 ? 4.552 8.023 8.523 1.00 87.94 544 VAL A O 1
ATOM 4220 N N . ILE A 1 545 ? 3.584 6.019 8.899 1.00 92.62 545 ILE A N 1
ATOM 4221 C CA . ILE A 1 545 ? 4.226 5.769 10.190 1.00 92.62 545 ILE A CA 1
ATOM 4222 C C . ILE A 1 545 ? 5.749 5.718 10.019 1.00 92.62 545 ILE A C 1
ATOM 4224 O O . ILE A 1 545 ? 6.456 6.500 10.651 1.00 92.62 545 ILE A O 1
ATOM 4228 N N . ASP A 1 546 ? 6.251 4.894 9.098 1.00 88.12 546 ASP A N 1
ATOM 4229 C CA . ASP A 1 546 ? 7.691 4.756 8.863 1.00 88.12 546 ASP A CA 1
ATOM 4230 C C . ASP A 1 546 ? 8.324 6.044 8.341 1.00 88.12 546 ASP A C 1
ATOM 4232 O O . ASP A 1 546 ? 9.403 6.437 8.783 1.00 88.12 546 ASP A O 1
ATOM 4236 N N . ARG A 1 547 ? 7.638 6.756 7.440 1.00 82.88 547 ARG A N 1
ATOM 4237 C CA . ARG A 1 547 ? 8.122 8.043 6.926 1.00 82.88 547 ARG A CA 1
ATOM 4238 C C . ARG A 1 547 ? 8.331 9.054 8.049 1.00 82.88 547 ARG A C 1
ATOM 4240 O O . ARG A 1 547 ? 9.342 9.752 8.052 1.00 82.88 547 ARG A O 1
ATOM 4247 N N . LYS A 1 548 ? 7.388 9.126 8.992 1.00 89.31 548 LYS A N 1
ATOM 4248 C CA . LYS A 1 548 ? 7.468 10.030 10.144 1.00 89.31 548 LYS A CA 1
ATOM 4249 C C . LYS A 1 548 ? 8.501 9.588 11.181 1.00 89.31 548 LYS A C 1
ATOM 4251 O O . LYS A 1 548 ? 9.121 10.446 11.807 1.00 89.31 548 LYS A O 1
ATOM 4256 N N . ALA A 1 549 ? 8.734 8.286 11.320 1.00 88.62 549 ALA A N 1
ATOM 4257 C CA . ALA A 1 549 ? 9.711 7.746 12.258 1.00 88.62 549 ALA A CA 1
ATOM 4258 C C . ALA A 1 549 ? 11.172 7.849 11.764 1.00 88.62 549 ALA A C 1
ATOM 4260 O O . ALA A 1 549 ? 12.064 8.151 12.555 1.00 88.62 549 ALA A O 1
ATOM 4261 N N . ILE A 1 550 ? 11.440 7.619 10.469 1.00 80.06 550 ILE A N 1
ATOM 4262 C CA . ILE A 1 550 ? 12.799 7.355 9.939 1.00 80.06 550 ILE A CA 1
ATOM 4263 C C . ILE A 1 550 ? 13.586 8.627 9.533 1.00 80.06 550 ILE A C 1
ATOM 4265 O O . ILE A 1 550 ? 14.775 8.539 9.239 1.00 80.06 550 ILE A O 1
ATOM 4269 N N . ARG A 1 551 ? 13.003 9.835 9.588 1.00 71.06 551 ARG A N 1
ATOM 4270 C CA . ARG A 1 551 ? 13.668 11.108 9.197 1.00 71.06 551 ARG A CA 1
ATOM 4271 C C . ARG A 1 551 ? 14.195 11.108 7.751 1.00 71.06 551 ARG A C 1
ATOM 4273 O O . ARG A 1 551 ? 15.379 11.338 7.499 1.00 71.06 551 ARG A O 1
ATOM 4280 N N . ILE A 1 552 ? 13.339 10.847 6.765 1.00 57.22 552 ILE A N 1
ATOM 4281 C CA . ILE A 1 552 ? 13.767 10.923 5.359 1.00 57.22 552 ILE A CA 1
ATOM 4282 C C . ILE A 1 552 ? 13.592 12.359 4.845 1.00 57.22 552 ILE A C 1
ATOM 4284 O O . ILE A 1 552 ? 12.578 12.683 4.236 1.00 57.22 552 ILE A O 1
ATOM 4288 N N . GLY A 1 553 ? 14.607 13.201 5.059 1.00 54.59 553 GLY A N 1
ATOM 4289 C CA . GLY A 1 553 ? 14.801 14.438 4.290 1.00 54.59 553 GLY A CA 1
ATOM 4290 C C . GLY A 1 553 ? 14.311 15.758 4.896 1.00 54.59 553 GLY A C 1
ATOM 4291 O O . GLY A 1 553 ? 14.479 16.767 4.221 1.00 54.59 553 GLY A O 1
ATOM 4292 N N . ASP A 1 554 ? 13.790 15.772 6.127 1.00 62.81 554 ASP A N 1
ATOM 4293 C CA . ASP A 1 554 ? 13.370 16.995 6.832 1.00 62.81 554 ASP A CA 1
ATOM 4294 C C . ASP A 1 554 ? 14.148 17.194 8.142 1.00 62.81 554 ASP A C 1
ATOM 4296 O O . ASP A 1 554 ? 14.366 16.236 8.886 1.00 62.81 554 ASP A O 1
ATOM 4300 N N . ASP A 1 555 ? 14.481 18.449 8.471 1.00 77.88 555 ASP A N 1
ATOM 4301 C CA . ASP A 1 555 ? 15.077 18.867 9.758 1.00 77.88 555 ASP A CA 1
ATOM 4302 C C . ASP A 1 555 ? 14.108 18.731 10.957 1.00 77.88 555 ASP A C 1
ATOM 4304 O O . ASP A 1 555 ? 14.417 19.132 12.080 1.00 77.88 555 ASP A O 1
ATOM 4308 N N . SER A 1 556 ? 12.909 18.181 10.747 1.00 80.38 556 SER A N 1
ATOM 4309 C CA . SER A 1 556 ? 11.930 17.951 11.808 1.00 80.38 556 SER A CA 1
ATOM 4310 C C . SER A 1 556 ? 12.318 16.777 12.705 1.00 80.38 556 SER A C 1
ATOM 4312 O O . SER A 1 556 ? 12.810 15.747 12.235 1.00 80.38 556 SER A O 1
ATOM 4314 N N . GLU A 1 557 ? 12.013 16.890 13.997 1.00 87.94 557 GLU A N 1
ATOM 4315 C CA . GLU A 1 557 ? 12.176 15.780 14.932 1.00 87.94 557 GLU A CA 1
ATOM 4316 C C . GLU A 1 557 ? 11.341 14.556 14.499 1.00 87.94 557 GLU A C 1
ATOM 4318 O O . GLU A 1 557 ? 10.203 14.707 14.042 1.00 87.94 557 GLU A O 1
ATOM 4323 N N . PRO A 1 558 ? 11.891 13.332 14.621 1.00 90.69 558 PRO A N 1
ATOM 4324 C CA . PRO A 1 558 ? 11.183 12.111 14.264 1.00 90.69 558 PRO A CA 1
ATOM 4325 C C . PRO A 1 558 ? 9.926 11.983 15.113 1.00 90.69 558 PRO A C 1
ATOM 4327 O O . PRO A 1 558 ? 9.948 12.180 16.329 1.00 90.69 558 PRO A O 1
ATOM 4330 N N . CYS A 1 559 ? 8.831 11.628 14.457 1.00 93.56 559 CYS A N 1
ATOM 4331 C CA . CYS A 1 559 ? 7.526 11.545 15.086 1.00 93.56 559 CYS A CA 1
ATOM 4332 C C . CYS A 1 559 ? 7.123 10.079 15.224 1.00 93.56 559 CYS A C 1
ATOM 4334 O O . CYS A 1 559 ? 6.952 9.383 14.222 1.00 93.56 559 CYS A O 1
ATOM 4336 N N . CYS A 1 560 ? 6.957 9.609 16.459 1.00 95.19 560 CYS A N 1
ATOM 4337 C CA . CYS A 1 560 ? 6.486 8.255 16.737 1.00 95.19 560 CYS A CA 1
ATOM 4338 C C . CYS A 1 560 ? 4.948 8.211 16.818 1.00 95.19 560 CYS A C 1
ATOM 4340 O O . CYS A 1 560 ? 4.315 9.212 17.182 1.00 95.19 560 CYS A O 1
ATOM 4342 N N . PRO A 1 561 ? 4.320 7.076 16.466 1.00 97.25 561 PRO A N 1
ATOM 4343 C CA . PRO A 1 561 ? 2.891 6.880 16.681 1.00 97.25 561 PRO A CA 1
ATOM 4344 C C . PRO A 1 561 ? 2.602 6.704 18.182 1.00 97.25 561 PRO A C 1
ATOM 4346 O O . PRO A 1 561 ? 3.147 5.812 18.822 1.00 97.25 561 PRO A O 1
ATOM 4349 N N . ILE A 1 562 ? 1.721 7.532 18.747 1.00 97.56 562 ILE A N 1
ATOM 4350 C CA . ILE A 1 562 ? 1.350 7.492 20.172 1.00 97.56 562 ILE A CA 1
ATOM 4351 C C . ILE A 1 562 ? 0.072 6.690 20.387 1.00 97.56 562 ILE A C 1
ATOM 4353 O O . ILE A 1 562 ? 0.043 5.815 21.245 1.00 97.56 562 ILE A O 1
ATOM 4357 N N . VAL A 1 563 ? -0.989 7.007 19.640 1.00 98.06 563 VAL A N 1
ATOM 4358 C CA . VAL A 1 563 ? -2.300 6.360 19.789 1.00 98.06 563 VAL A CA 1
ATOM 4359 C C . VAL A 1 563 ? -2.811 5.944 18.421 1.00 98.06 563 VAL A C 1
ATOM 4361 O O . VAL A 1 563 ? -2.860 6.768 17.512 1.00 98.06 563 VAL A O 1
ATOM 4364 N N . LEU A 1 564 ? -3.232 4.695 18.280 1.00 98.12 564 LEU A N 1
ATOM 4365 C CA . LEU A 1 564 ? -3.853 4.159 17.081 1.00 98.12 564 LEU A CA 1
ATOM 4366 C C . LEU A 1 564 ? -5.223 3.577 17.418 1.00 98.12 564 LEU A C 1
ATOM 4368 O O . LEU A 1 564 ? -5.440 2.984 18.474 1.00 98.12 564 LEU A O 1
ATOM 4372 N N . VAL A 1 565 ? -6.158 3.723 16.489 1.00 98.19 565 VAL A N 1
ATOM 4373 C CA . VAL A 1 565 ? -7.453 3.058 16.563 1.00 98.19 565 VAL A CA 1
ATOM 4374 C C . VAL A 1 565 ? -7.869 2.537 15.203 1.00 98.19 565 VAL A C 1
ATOM 4376 O O . VAL A 1 565 ? -7.634 3.196 14.192 1.00 98.19 565 VAL A O 1
ATOM 4379 N N . GLN A 1 566 ? -8.486 1.359 15.191 1.00 98.06 566 GLN A N 1
ATOM 4380 C CA . GLN A 1 566 ? -9.181 0.805 14.038 1.00 98.06 566 GLN A CA 1
ATOM 4381 C C . GLN A 1 566 ? -10.661 0.676 14.402 1.00 98.06 566 GLN A C 1
ATOM 4383 O O . GLN A 1 566 ? -10.988 -0.038 15.341 1.00 98.06 566 GLN A O 1
ATOM 4388 N N . CYS A 1 567 ? -11.550 1.348 13.679 1.00 97.50 567 CYS A N 1
ATOM 4389 C CA . CYS A 1 567 ? -12.996 1.293 13.875 1.00 97.50 567 CYS A CA 1
ATOM 4390 C C . CYS A 1 567 ? -13.680 0.582 12.710 1.00 97.50 567 CYS A C 1
ATOM 4392 O O . CYS A 1 567 ? -13.178 0.609 11.586 1.00 97.50 567 CYS A O 1
ATOM 4394 N N . ASP A 1 568 ? -14.844 -0.011 12.959 1.00 96.44 568 ASP A N 1
ATOM 4395 C CA . ASP A 1 568 ? -15.780 -0.344 11.885 1.00 96.44 568 ASP A CA 1
ATOM 4396 C C . ASP A 1 568 ? -16.716 0.831 11.542 1.00 96.44 568 ASP A C 1
ATOM 4398 O O . ASP A 1 568 ? -16.646 1.908 12.144 1.00 96.44 568 ASP A O 1
ATOM 4402 N N . GLN A 1 569 ? -17.623 0.635 10.579 1.00 94.50 569 GLN A N 1
ATOM 4403 C CA . GLN A 1 569 ? -18.600 1.661 10.196 1.00 94.50 569 GLN A CA 1
ATOM 4404 C C . GLN A 1 569 ? -19.610 2.035 11.294 1.00 94.50 569 GLN A C 1
ATOM 4406 O O . GLN A 1 569 ? -20.335 3.014 11.136 1.00 94.50 569 GLN A O 1
ATOM 4411 N N . PHE A 1 570 ? -19.702 1.248 12.367 1.00 94.88 570 PHE A N 1
ATOM 4412 C CA . PHE A 1 570 ? -20.589 1.496 13.504 1.00 94.88 570 PHE A CA 1
ATOM 4413 C C . PHE A 1 570 ? -19.864 2.233 14.637 1.00 94.88 570 PHE A C 1
ATOM 4415 O O . PHE A 1 570 ? -20.454 2.503 15.681 1.00 94.88 570 PHE A O 1
ATOM 4422 N N . GLY A 1 571 ? -18.585 2.570 14.441 1.00 95.62 571 GLY A N 1
ATOM 4423 C CA . GLY A 1 571 ? -17.756 3.216 15.450 1.00 95.62 571 GLY A CA 1
ATOM 4424 C C . GLY A 1 571 ? -17.306 2.273 16.560 1.00 95.62 571 GLY A C 1
ATOM 4425 O O . GLY A 1 571 ? -16.916 2.739 17.631 1.00 95.62 571 GLY A O 1
ATOM 4426 N N . ILE A 1 572 ? -17.341 0.957 16.331 1.00 96.50 572 ILE A N 1
ATOM 4427 C CA . ILE A 1 572 ? -16.797 -0.009 17.280 1.00 96.50 572 ILE A CA 1
ATOM 4428 C C . ILE A 1 572 ? -15.288 -0.103 17.052 1.00 96.50 572 ILE A C 1
ATOM 4430 O O . ILE A 1 572 ? -14.856 -0.395 15.942 1.00 96.50 572 ILE A O 1
ATOM 4434 N N . ALA A 1 573 ? -14.485 0.148 18.090 1.00 97.38 573 ALA A N 1
ATOM 4435 C CA . ALA A 1 573 ? -13.035 -0.000 18.030 1.00 97.38 573 ALA A CA 1
ATOM 4436 C C . ALA A 1 573 ? -12.619 -1.476 18.131 1.00 97.38 573 ALA A C 1
ATOM 4438 O O . ALA A 1 573 ? -12.971 -2.167 19.088 1.00 97.38 573 ALA A O 1
ATOM 4439 N N . HIS A 1 574 ? -11.821 -1.924 17.167 1.00 96.62 574 HIS A N 1
ATOM 4440 C CA . HIS A 1 574 ? -11.319 -3.283 17.001 1.00 96.62 574 HIS A CA 1
ATOM 4441 C C . HIS A 1 574 ? -9.804 -3.333 17.170 1.00 96.62 574 HIS A C 1
ATOM 4443 O O . HIS A 1 574 ? -9.093 -2.362 16.904 1.00 96.62 574 HIS A O 1
ATOM 4449 N N . ALA A 1 575 ? -9.292 -4.509 17.534 1.00 96.00 575 ALA A N 1
ATOM 4450 C CA . ALA A 1 575 ? -7.858 -4.748 17.460 1.00 96.00 575 ALA A CA 1
ATOM 4451 C C . ALA A 1 575 ? -7.393 -4.688 15.999 1.00 96.00 575 ALA A C 1
ATOM 4453 O O . ALA A 1 575 ? -8.103 -5.192 15.121 1.00 96.00 575 ALA A O 1
ATOM 4454 N N . PRO A 1 576 ? -6.199 -4.129 15.718 1.00 95.25 576 PRO A N 1
ATOM 4455 C CA . PRO A 1 576 ? -5.591 -4.249 14.403 1.00 95.25 576 PRO A CA 1
ATOM 4456 C C . PRO A 1 576 ? -5.539 -5.716 13.989 1.00 95.25 576 PRO A C 1
ATOM 4458 O O . PRO A 1 576 ? -5.353 -6.597 14.836 1.00 95.25 576 PRO A O 1
ATOM 4461 N N . PHE A 1 577 ? -5.673 -5.996 12.695 1.00 93.00 577 PHE A N 1
ATOM 4462 C CA . PHE A 1 577 ? -5.505 -7.355 12.184 1.00 93.00 577 PHE A CA 1
ATOM 4463 C C . PHE A 1 577 ? -4.074 -7.857 12.405 1.00 93.00 577 PHE A C 1
ATOM 4465 O O . PHE A 1 577 ? -3.170 -7.085 12.725 1.00 93.00 577 PHE A O 1
ATOM 4472 N N . ALA A 1 578 ? -3.854 -9.163 12.236 1.00 88.75 578 ALA A N 1
ATOM 4473 C CA . ALA A 1 578 ? -2.555 -9.786 12.499 1.00 88.75 578 ALA A CA 1
ATOM 4474 C C . ALA A 1 578 ? -1.387 -9.062 11.799 1.00 88.75 578 ALA A C 1
ATOM 4476 O O . ALA A 1 578 ? -0.339 -8.882 12.412 1.00 88.75 578 ALA A O 1
ATOM 4477 N N . GLN A 1 579 ? -1.597 -8.593 10.564 1.00 87.62 579 GLN A N 1
ATOM 4478 C CA . GLN A 1 579 ? -0.614 -7.829 9.788 1.00 87.62 579 GLN A CA 1
ATOM 4479 C C . GLN A 1 579 ? -0.283 -6.479 10.446 1.00 87.62 579 GLN A C 1
ATOM 4481 O O . GLN A 1 579 ? 0.883 -6.208 10.720 1.00 87.62 579 GLN A O 1
ATOM 4486 N N . GLY A 1 580 ? -1.297 -5.673 10.782 1.00 91.69 580 GLY A N 1
ATOM 4487 C CA . GLY A 1 580 ? -1.111 -4.396 11.474 1.00 91.69 580 GLY A CA 1
ATOM 4488 C C . GLY A 1 580 ? -0.455 -4.538 12.852 1.00 91.69 580 GLY A C 1
ATOM 4489 O O . GLY A 1 580 ? 0.408 -3.738 13.204 1.00 91.69 580 GLY A O 1
ATOM 4490 N N . ARG A 1 581 ? -0.797 -5.585 13.620 1.00 92.19 581 ARG A N 1
ATOM 4491 C CA . ARG A 1 581 ? -0.137 -5.868 14.909 1.00 92.19 581 ARG A CA 1
ATOM 4492 C C . ARG A 1 581 ? 1.338 -6.206 14.726 1.00 92.19 581 ARG A C 1
ATOM 4494 O O . ARG A 1 581 ? 2.170 -5.598 15.389 1.00 92.19 581 ARG A O 1
ATOM 4501 N N . ALA A 1 582 ? 1.641 -7.128 13.810 1.00 88.75 582 ALA A N 1
ATOM 4502 C CA . ALA A 1 582 ? 3.007 -7.526 13.485 1.00 88.75 582 ALA A CA 1
ATOM 4503 C C . ALA A 1 582 ? 3.847 -6.313 13.067 1.00 88.75 582 ALA A C 1
ATOM 4505 O O . ALA A 1 582 ? 4.907 -6.079 13.642 1.00 88.75 582 ALA A O 1
ATOM 4506 N N . PHE A 1 583 ? 3.323 -5.485 12.156 1.00 90.44 583 PHE A N 1
ATOM 4507 C CA . PHE A 1 583 ? 3.966 -4.243 11.729 1.00 90.44 583 PHE A CA 1
ATOM 4508 C C . PHE A 1 583 ? 4.336 -3.348 12.919 1.00 90.44 583 PHE A C 1
ATOM 4510 O O . PHE A 1 583 ? 5.501 -2.979 13.063 1.00 90.44 583 PHE A O 1
ATOM 4517 N N . LEU A 1 584 ? 3.375 -3.043 13.800 1.00 93.50 584 LEU A N 1
ATOM 4518 C CA . LEU A 1 584 ? 3.615 -2.171 14.952 1.00 93.50 584 LEU A CA 1
ATOM 4519 C C . LEU A 1 584 ? 4.679 -2.750 15.889 1.00 93.50 584 LEU A C 1
ATOM 4521 O O . LEU A 1 584 ? 5.623 -2.057 16.259 1.00 93.50 584 LEU A O 1
ATOM 4525 N N . THR A 1 585 ? 4.574 -4.028 16.248 1.00 90.81 585 THR A N 1
ATOM 4526 C CA . THR A 1 585 ? 5.514 -4.631 17.198 1.00 90.81 585 THR A CA 1
ATOM 4527 C C . THR A 1 585 ? 6.916 -4.797 16.629 1.00 90.81 585 THR A C 1
ATOM 4529 O O . THR A 1 585 ? 7.899 -4.527 17.314 1.00 90.81 585 THR A O 1
ATOM 4532 N N . GLU A 1 586 ? 7.030 -5.217 15.374 1.00 86.69 586 GLU A N 1
ATOM 4533 C CA . GLU A 1 586 ? 8.312 -5.579 14.769 1.00 86.69 586 GLU A CA 1
ATOM 4534 C C . GLU A 1 586 ? 9.115 -4.368 14.296 1.00 86.69 586 GLU A C 1
ATOM 4536 O O . GLU A 1 586 ? 10.341 -4.434 14.212 1.00 86.69 586 GLU A O 1
ATOM 4541 N N . ARG A 1 587 ? 8.439 -3.253 13.998 1.00 88.19 587 ARG A N 1
ATOM 4542 C CA . ARG A 1 587 ? 9.083 -1.986 13.628 1.00 88.19 587 ARG A CA 1
ATOM 4543 C C . ARG A 1 587 ? 9.452 -1.116 14.828 1.00 88.19 587 ARG A C 1
ATOM 4545 O O . ARG A 1 587 ? 9.937 -0.006 14.645 1.00 88.19 587 ARG A O 1
ATOM 4552 N N . GLY A 1 588 ? 9.279 -1.630 16.046 1.00 91.69 588 GLY A N 1
ATOM 4553 C CA . GLY A 1 588 ? 9.635 -0.916 17.271 1.00 91.69 588 GLY A CA 1
ATOM 4554 C C . GLY A 1 588 ? 8.576 0.079 17.744 1.00 91.69 588 GLY A C 1
ATOM 4555 O O . GLY A 1 588 ? 8.888 0.925 18.569 1.00 91.69 588 GLY A O 1
ATOM 4556 N N . TYR A 1 589 ? 7.333 -0.045 17.270 1.00 95.06 589 TYR A N 1
ATOM 4557 C CA . TYR A 1 589 ? 6.172 0.743 17.709 1.00 95.06 589 TYR A CA 1
ATOM 4558 C C . TYR A 1 589 ? 5.297 -0.038 18.706 1.00 95.06 589 TYR A C 1
ATOM 4560 O O . TYR A 1 589 ? 4.077 0.126 18.758 1.00 95.06 589 TYR A O 1
ATOM 4568 N N . GLY A 1 590 ? 5.904 -0.952 19.471 1.00 93.94 590 GLY A N 1
ATOM 4569 C CA . GLY A 1 590 ? 5.203 -1.821 20.420 1.00 93.94 590 GLY A CA 1
ATOM 4570 C C . GLY A 1 590 ? 4.603 -1.086 21.627 1.00 93.94 590 GLY A C 1
ATOM 4571 O O . GLY A 1 590 ? 3.746 -1.649 22.307 1.00 93.94 590 GLY A O 1
ATOM 4572 N N . ASP A 1 591 ? 5.041 0.145 21.880 1.00 95.56 591 ASP A N 1
ATOM 4573 C CA . ASP A 1 591 ? 4.559 1.075 22.908 1.00 95.56 591 ASP A CA 1
ATOM 4574 C C . ASP A 1 591 ? 3.395 1.964 22.431 1.00 95.56 591 ASP A C 1
ATOM 4576 O O . ASP A 1 591 ? 2.774 2.656 23.242 1.00 95.56 591 ASP A O 1
ATOM 4580 N N . CYS A 1 592 ? 3.064 1.922 21.134 1.00 97.12 592 CYS A N 1
ATOM 4581 C CA . CYS A 1 592 ? 1.906 2.614 20.580 1.00 97.12 592 CYS A CA 1
ATOM 4582 C C . CYS A 1 592 ? 0.621 2.113 21.253 1.00 97.12 592 CYS A C 1
ATOM 4584 O O . CYS A 1 592 ? 0.343 0.910 21.284 1.00 97.12 592 CYS A O 1
ATOM 4586 N N . LYS A 1 593 ? -0.174 3.042 21.786 1.00 97.81 593 LYS A N 1
ATOM 4587 C CA . LYS A 1 593 ? -1.422 2.754 22.491 1.00 97.81 593 LYS A CA 1
ATOM 4588 C C . LYS A 1 593 ? -2.537 2.450 21.500 1.00 97.81 593 LYS A C 1
ATOM 4590 O O . LYS A 1 593 ? -2.830 3.255 20.622 1.00 97.81 593 LYS A O 1
ATOM 4595 N N . ILE A 1 594 ? -3.200 1.317 21.661 1.00 98.00 594 ILE A N 1
ATOM 4596 C CA . ILE A 1 594 ? -4.302 0.859 20.822 1.00 98.00 594 ILE A CA 1
ATOM 4597 C C . ILE A 1 594 ? -5.616 1.034 21.571 1.00 98.00 594 ILE A C 1
ATOM 4599 O O . ILE A 1 594 ? -5.778 0.531 22.685 1.00 98.00 594 ILE A O 1
ATOM 4603 N N . LEU A 1 595 ? -6.563 1.734 20.947 1.00 97.94 595 LEU A N 1
ATOM 4604 C CA . LEU A 1 595 ? -7.917 1.882 21.477 1.00 97.94 595 LEU A CA 1
ATOM 4605 C C . LEU A 1 595 ? -8.797 0.708 21.039 1.00 97.94 595 LEU A C 1
ATOM 4607 O O . LEU A 1 595 ? -8.854 0.397 19.851 1.00 97.94 595 LEU A O 1
ATOM 4611 N N . LEU A 1 596 ? -9.495 0.077 21.987 1.00 96.88 596 LEU A N 1
ATOM 4612 C CA . LEU A 1 596 ? -10.326 -1.114 21.757 1.00 96.88 596 LEU A CA 1
ATOM 4613 C C . LEU A 1 596 ? -11.643 -1.022 22.519 1.00 96.88 596 LEU A C 1
ATOM 4615 O O . LEU A 1 596 ? -11.638 -0.652 23.691 1.00 96.88 596 LEU A O 1
ATOM 4619 N N . HIS A 1 597 ? -12.761 -1.430 21.921 1.00 96.50 597 HIS A N 1
ATOM 4620 C CA . HIS A 1 597 ? -13.981 -1.659 22.690 1.00 96.50 597 HIS A CA 1
ATOM 4621 C C . HIS A 1 597 ? -13.963 -3.055 23.310 1.00 96.50 597 HIS A C 1
ATOM 4623 O O . HIS A 1 597 ? -13.790 -4.060 22.627 1.00 96.50 597 HIS A O 1
ATOM 4629 N N . GLN A 1 598 ? -14.179 -3.117 24.621 1.00 93.19 598 GLN A N 1
ATOM 4630 C CA . GLN A 1 598 ? -14.402 -4.359 25.348 1.00 93.19 598 GLN A CA 1
ATOM 4631 C C . GLN A 1 598 ? -15.847 -4.414 25.832 1.00 93.19 598 GLN A C 1
ATOM 4633 O O . GLN A 1 598 ? -16.346 -3.467 26.445 1.00 93.19 598 GLN A O 1
ATOM 4638 N N . LEU A 1 599 ? -16.496 -5.560 25.617 1.00 89.75 599 LEU A N 1
ATOM 4639 C CA . LEU A 1 599 ? -17.793 -5.845 26.215 1.00 89.75 599 LEU A CA 1
ATOM 4640 C C . LEU A 1 599 ? -17.641 -5.903 27.738 1.00 89.75 599 LEU A C 1
ATOM 4642 O O . LEU A 1 599 ? -16.915 -6.750 28.276 1.00 89.75 599 LEU A O 1
ATOM 4646 N N . LYS A 1 600 ? -18.326 -5.015 28.458 1.00 86.94 600 LYS A N 1
ATOM 4647 C CA . LYS A 1 600 ? -18.344 -5.080 29.913 1.00 86.94 600 LYS A CA 1
ATOM 4648 C C . LYS A 1 600 ? -19.105 -6.333 30.317 1.00 86.94 600 LYS A C 1
ATOM 4650 O O . LYS A 1 600 ? -20.314 -6.441 30.122 1.00 86.94 600 LYS A O 1
ATOM 4655 N N . LYS A 1 601 ? -18.406 -7.293 30.927 1.00 80.81 601 LYS A N 1
ATOM 4656 C CA . LYS A 1 601 ? -19.088 -8.402 31.592 1.00 80.81 601 LYS A CA 1
ATOM 4657 C C . LYS A 1 601 ? -19.976 -7.803 32.669 1.00 80.81 601 LYS A C 1
ATOM 4659 O O . LYS A 1 601 ? -19.467 -7.234 33.639 1.00 80.81 601 LYS A O 1
ATOM 4664 N N . ARG A 1 602 ? -21.295 -7.928 32.504 1.00 78.31 602 ARG A N 1
ATOM 4665 C CA . ARG A 1 602 ? -22.223 -7.711 33.609 1.00 78.31 602 ARG A CA 1
ATOM 4666 C C . ARG A 1 602 ? -21.745 -8.637 34.719 1.00 78.31 602 ARG A C 1
ATOM 4668 O O . ARG A 1 602 ? -21.746 -9.856 34.560 1.00 78.31 602 ARG A O 1
ATOM 4675 N N . LYS A 1 603 ? -21.233 -8.059 35.809 1.00 75.38 603 LYS A N 1
ATOM 4676 C CA . LYS A 1 603 ? -21.042 -8.820 37.039 1.00 75.38 603 LYS A CA 1
ATOM 4677 C C . LYS A 1 603 ? -22.442 -9.300 37.380 1.00 75.38 603 LYS A C 1
ATOM 4679 O O . LYS A 1 603 ? -23.263 -8.475 37.772 1.00 75.38 603 LYS A O 1
ATOM 4684 N N . ASN A 1 604 ? -22.736 -10.576 37.133 1.00 67.19 604 ASN A N 1
ATOM 4685 C CA . ASN A 1 604 ? -23.970 -11.186 37.599 1.00 67.19 604 ASN A CA 1
ATOM 4686 C C . ASN A 1 604 ? -23.961 -10.997 39.113 1.00 67.19 604 ASN A C 1
ATOM 4688 O O . ASN A 1 604 ? -23.235 -11.677 39.830 1.00 67.19 604 ASN A O 1
ATOM 4692 N N . GLY A 1 605 ? -24.679 -9.974 39.579 1.00 60.09 605 GLY A N 1
ATOM 4693 C CA . GLY A 1 605 ? -24.661 -9.472 40.950 1.00 60.09 605 GLY A CA 1
ATOM 4694 C C . GLY A 1 605 ? -25.360 -10.401 41.935 1.00 60.09 605 GLY A C 1
ATOM 4695 O O . GLY A 1 605 ? -25.972 -9.935 42.886 1.00 60.09 605 GLY A O 1
ATOM 4696 N N . ARG A 1 606 ? -25.297 -11.711 41.709 1.00 51.91 606 ARG A N 1
ATOM 4697 C CA . ARG A 1 606 ? -25.726 -12.728 42.654 1.00 51.91 606 ARG A CA 1
ATOM 4698 C C . ARG A 1 606 ? -24.532 -13.623 42.920 1.00 51.91 606 ARG A C 1
ATOM 4700 O O . ARG A 1 606 ? -24.309 -14.595 42.214 1.00 51.91 606 ARG A O 1
ATOM 4707 N N . GLY A 1 607 ? -23.787 -13.288 43.970 1.00 53.66 607 GLY A N 1
ATOM 4708 C CA . GLY A 1 607 ? -22.925 -14.233 44.679 1.00 53.66 607 GLY A CA 1
ATOM 4709 C C . GLY A 1 607 ? -23.744 -15.303 45.408 1.00 53.66 607 GLY A C 1
ATOM 4710 O O . GLY A 1 607 ? -23.532 -15.530 46.590 1.00 53.66 607 GLY A O 1
ATOM 4711 N N . GLY A 1 608 ? -24.715 -15.904 44.721 1.00 54.06 608 GLY A N 1
ATOM 4712 C CA . GLY A 1 608 ? -25.291 -17.180 45.102 1.00 54.06 608 GLY A CA 1
ATOM 4713 C C . GLY A 1 608 ? -24.769 -18.194 44.102 1.00 54.06 608 GLY A C 1
ATOM 4714 O O . GLY A 1 608 ? -24.980 -18.014 42.903 1.00 54.06 608 GLY A O 1
ATOM 4715 N N . GLU A 1 609 ? -24.066 -19.217 44.583 1.00 51.56 609 GLU A N 1
ATOM 4716 C CA . GLU A 1 609 ? -23.924 -20.479 43.860 1.00 51.56 609 GLU A CA 1
ATOM 4717 C C . GLU A 1 609 ? -25.329 -20.926 43.445 1.00 51.56 609 GLU A C 1
ATOM 4719 O O . GLU A 1 609 ? -26.111 -21.398 44.266 1.00 51.56 609 GLU A O 1
ATOM 4724 N N . VAL A 1 610 ? -25.701 -20.694 42.190 1.00 52.00 610 VAL A N 1
ATOM 4725 C CA . VAL A 1 610 ? -26.888 -21.308 41.609 1.00 52.00 610 VAL A CA 1
ATOM 4726 C C . VAL A 1 610 ? -26.367 -22.333 40.627 1.00 52.00 610 VAL A C 1
ATOM 4728 O O . VAL A 1 610 ? -25.745 -21.986 39.625 1.00 52.00 610 VAL A O 1
ATOM 4731 N N . ASP A 1 611 ? -26.592 -23.586 41.003 1.00 52.28 611 ASP A N 1
ATOM 4732 C CA . ASP A 1 611 ? -26.382 -24.806 40.237 1.00 52.28 611 ASP A CA 1
ATOM 4733 C C . ASP A 1 611 ? -26.698 -24.577 38.744 1.00 52.28 611 ASP A C 1
ATOM 4735 O O . ASP A 1 611 ? -27.835 -24.270 38.375 1.00 52.28 611 ASP A O 1
ATOM 4739 N N . GLU A 1 612 ? -25.697 -24.728 37.869 1.00 56.91 612 GLU A N 1
ATOM 4740 C CA . GLU A 1 612 ? -25.769 -24.487 36.411 1.00 56.91 612 GLU A CA 1
ATOM 4741 C C . GLU A 1 612 ? -26.729 -25.445 35.662 1.00 56.91 612 GLU A C 1
ATOM 4743 O O . GLU A 1 612 ? -26.753 -25.479 34.435 1.00 56.91 612 GLU A O 1
ATOM 4748 N N . ARG A 1 613 ? -27.555 -26.229 36.366 1.00 55.28 613 ARG A N 1
ATOM 4749 C CA . ARG A 1 613 ? -28.388 -27.299 35.789 1.00 55.28 613 ARG A CA 1
ATOM 4750 C C . ARG A 1 613 ? -29.851 -26.940 35.510 1.00 55.28 613 ARG A C 1
ATOM 4752 O O . ARG A 1 613 ? -30.585 -27.812 35.059 1.00 55.28 613 ARG A O 1
ATOM 4759 N N . ALA A 1 614 ? -30.300 -25.704 35.744 1.00 51.94 614 ALA A N 1
ATOM 4760 C CA . ALA A 1 614 ? -31.734 -25.370 35.666 1.00 51.94 614 ALA A CA 1
ATOM 4761 C C . ALA A 1 614 ? -32.137 -24.282 34.645 1.00 51.94 614 ALA A C 1
ATOM 4763 O O . ALA A 1 614 ? -33.291 -23.855 34.650 1.00 51.94 614 ALA A O 1
ATOM 4764 N N . VAL A 1 615 ? -31.247 -23.822 33.757 1.00 50.84 615 VAL A N 1
ATOM 4765 C CA . VAL A 1 615 ? -31.510 -22.645 32.893 1.00 50.84 615 VAL A CA 1
ATOM 4766 C C . VAL A 1 615 ? -31.703 -23.012 31.417 1.00 50.84 615 VAL A C 1
ATOM 4768 O O . VAL A 1 615 ? -31.057 -22.444 30.545 1.00 50.84 615 VAL A O 1
ATOM 4771 N N . GLU A 1 616 ? -32.611 -23.944 31.116 1.00 49.25 616 GLU A N 1
ATOM 4772 C CA . GLU A 1 616 ? -33.018 -24.209 29.719 1.00 49.25 616 GLU A CA 1
ATOM 4773 C C . GLU A 1 616 ? -34.504 -23.948 29.414 1.00 49.25 616 GLU A C 1
ATOM 4775 O O . GLU A 1 616 ? -34.890 -24.056 28.259 1.00 49.25 616 GLU A O 1
ATOM 4780 N N . ASN A 1 617 ? -35.347 -23.520 30.370 1.00 50.16 617 ASN A N 1
ATOM 4781 C CA . ASN A 1 617 ? -36.807 -23.495 30.133 1.00 50.16 617 ASN A CA 1
ATOM 4782 C C . ASN A 1 617 ? -37.570 -22.184 30.415 1.00 50.16 617 ASN A C 1
ATOM 4784 O O . ASN A 1 617 ? -38.799 -22.208 30.451 1.00 50.16 617 ASN A O 1
ATOM 4788 N N . SER A 1 618 ? -36.923 -21.020 30.555 1.00 47.59 618 SER A N 1
ATOM 4789 C CA . SER A 1 618 ? -37.666 -19.744 30.644 1.00 47.59 618 SER A CA 1
ATOM 4790 C C . SER A 1 618 ? -37.667 -18.964 29.326 1.00 47.59 618 SER A C 1
ATOM 4792 O O . SER A 1 618 ? -36.856 -18.059 29.135 1.00 47.59 618 SER A O 1
ATOM 4794 N N . ASN A 1 619 ? -38.633 -19.286 28.454 1.00 48.22 619 ASN A N 1
ATOM 4795 C CA . ASN A 1 619 ? -39.057 -18.496 27.285 1.00 48.22 619 ASN A CA 1
ATOM 4796 C C . ASN A 1 619 ? -39.723 -17.179 27.723 1.00 48.22 619 ASN A C 1
ATOM 4798 O O . ASN A 1 619 ? -40.929 -16.997 27.571 1.00 48.22 619 ASN A O 1
ATOM 4802 N N . ASN A 1 620 ? -38.959 -16.267 28.322 1.00 47.47 620 ASN A N 1
ATOM 4803 C CA . ASN A 1 620 ? -39.477 -14.954 28.685 1.00 47.47 620 ASN A CA 1
ATOM 4804 C C . ASN A 1 620 ? -39.256 -13.985 27.513 1.00 47.47 620 ASN A C 1
ATOM 4806 O O . ASN A 1 620 ? -38.173 -13.430 27.349 1.00 47.47 620 ASN A O 1
ATOM 4810 N N . GLU A 1 621 ? -40.299 -13.795 26.702 1.00 58.62 621 GLU A N 1
ATOM 4811 C CA . GLU A 1 621 ? -40.362 -12.935 25.505 1.00 58.62 621 GLU A CA 1
ATOM 4812 C C . GLU A 1 621 ? -40.326 -11.419 25.798 1.00 58.62 621 GLU A C 1
ATOM 4814 O O . GLU A 1 621 ? -40.740 -10.601 24.976 1.00 58.62 621 GLU A O 1
ATOM 4819 N N . ASN A 1 622 ? -39.805 -10.996 26.950 1.00 53.91 622 ASN A N 1
ATOM 4820 C CA . ASN A 1 622 ? -39.626 -9.575 27.227 1.00 53.91 622 ASN A CA 1
ATOM 4821 C C . ASN A 1 622 ? -38.326 -9.099 26.576 1.00 53.91 622 ASN A C 1
ATOM 4823 O O . ASN A 1 622 ? -37.256 -9.159 27.182 1.00 53.91 622 ASN A O 1
ATOM 4827 N N . GLY A 1 623 ? -38.442 -8.638 25.327 1.00 53.75 623 GLY A N 1
ATOM 4828 C CA . GLY A 1 623 ? -37.397 -7.969 24.549 1.00 53.75 623 GLY A CA 1
ATOM 4829 C C . GLY A 1 623 ? -36.958 -6.645 25.174 1.00 53.75 623 GLY A C 1
ATOM 4830 O O . GLY A 1 623 ? -37.227 -5.580 24.632 1.00 53.75 623 GLY A O 1
ATOM 4831 N N . GLY A 1 624 ? -36.312 -6.710 26.337 1.00 57.41 624 GLY A N 1
ATOM 4832 C CA . GLY A 1 624 ? -35.589 -5.581 26.899 1.00 57.41 624 GLY A CA 1
ATOM 4833 C C . GLY A 1 624 ? -34.381 -5.285 26.022 1.00 57.41 624 GLY A C 1
ATOM 4834 O O . GLY A 1 624 ? -33.588 -6.189 25.757 1.00 57.41 624 GLY A O 1
ATOM 4835 N N . ASP A 1 625 ? -34.259 -4.036 25.575 1.00 61.97 625 ASP A N 1
ATOM 4836 C CA . ASP A 1 625 ? -33.099 -3.542 24.839 1.00 61.97 625 ASP A CA 1
ATOM 4837 C C . ASP A 1 625 ? -31.815 -3.938 25.577 1.00 61.97 625 ASP A C 1
ATOM 4839 O O . ASP A 1 625 ? -31.498 -3.451 26.667 1.00 61.97 625 ASP A O 1
ATOM 4843 N N . PHE A 1 626 ? -31.078 -4.884 24.995 1.00 60.69 626 PHE A N 1
ATOM 4844 C CA . PHE A 1 626 ? -29.753 -5.255 25.463 1.00 60.69 626 PHE A CA 1
ATOM 4845 C C . PHE A 1 626 ? -28.792 -4.136 25.071 1.00 60.69 626 PHE A C 1
ATOM 4847 O O . PHE A 1 626 ? -28.077 -4.224 24.074 1.00 60.69 626 PHE A O 1
ATOM 4854 N N . GLU A 1 627 ? -28.789 -3.061 25.857 1.00 74.69 627 GLU A N 1
ATOM 4855 C CA . GLU A 1 627 ? -27.783 -2.015 25.750 1.00 74.69 627 GLU A CA 1
ATOM 4856 C C . GLU A 1 627 ? -26.424 -2.631 26.122 1.00 74.69 627 GLU A C 1
ATOM 4858 O O . GLU A 1 627 ? -26.115 -2.913 27.288 1.00 74.69 627 GLU A O 1
ATOM 4863 N N . ASN A 1 628 ? -25.642 -2.950 25.090 1.00 77.56 628 ASN A N 1
ATOM 4864 C CA . ASN A 1 628 ? -24.294 -3.475 25.229 1.00 77.56 628 ASN A CA 1
ATOM 4865 C C . ASN A 1 628 ? -23.393 -2.355 25.760 1.00 77.56 628 ASN A C 1
ATOM 4867 O O . ASN A 1 628 ? -22.953 -1.494 25.004 1.00 77.56 628 ASN A O 1
ATOM 4871 N N . ASP A 1 629 ? -23.113 -2.375 27.064 1.00 86.69 629 ASP A N 1
ATOM 4872 C CA . ASP A 1 629 ? -22.176 -1.452 27.714 1.00 86.69 629 ASP A CA 1
ATOM 4873 C C . ASP A 1 629 ? -20.744 -1.762 27.227 1.00 86.69 629 ASP A C 1
ATOM 4875 O O . ASP A 1 629 ? -20.054 -2.655 27.739 1.00 86.69 629 ASP A O 1
ATOM 4879 N N . LEU A 1 630 ? -20.330 -1.083 26.153 1.00 91.06 630 LEU A N 1
ATOM 4880 C CA . LEU A 1 630 ? -18.987 -1.155 25.586 1.00 91.06 630 LEU A CA 1
ATOM 4881 C C . LEU A 1 630 ? -18.087 -0.136 26.282 1.00 91.06 630 LEU A C 1
ATOM 4883 O O . LEU A 1 630 ? -18.345 1.066 26.270 1.00 91.06 630 LEU A O 1
ATOM 4887 N N . ARG A 1 631 ? -16.976 -0.612 26.844 1.00 92.69 631 ARG A N 1
ATOM 4888 C CA . ARG A 1 631 ? -15.947 0.253 27.424 1.00 92.69 631 ARG A CA 1
ATOM 4889 C C . ARG A 1 631 ? -14.774 0.384 26.465 1.00 92.69 631 ARG A C 1
ATOM 4891 O O . ARG A 1 631 ? -14.234 -0.625 26.020 1.00 92.69 631 ARG A O 1
ATOM 4898 N N . LEU A 1 632 ? -14.320 1.614 26.232 1.00 94.94 632 LEU A N 1
ATOM 4899 C CA . LEU A 1 632 ? -13.067 1.870 25.526 1.00 94.94 632 LEU A CA 1
ATOM 4900 C C . LEU A 1 632 ? -11.868 1.594 26.448 1.00 94.94 632 LEU A C 1
ATOM 4902 O O . LEU A 1 632 ? -11.760 2.154 27.545 1.00 94.94 632 LEU A O 1
ATOM 4906 N N . LEU A 1 633 ? -10.985 0.710 26.002 1.00 95.69 633 LEU A N 1
ATOM 4907 C CA . LEU A 1 633 ? -9.716 0.362 26.623 1.00 95.69 633 LEU A CA 1
ATOM 4908 C C . LEU A 1 633 ? -8.554 0.941 25.829 1.00 95.69 633 LEU A C 1
ATOM 4910 O O . LEU A 1 633 ? -8.663 1.171 24.628 1.00 95.69 633 LEU A O 1
ATOM 4914 N N . GLU A 1 634 ? -7.437 1.113 26.521 1.00 96.38 634 GLU A N 1
ATOM 4915 C CA . GLU A 1 634 ? -6.154 1.492 25.953 1.00 96.38 634 GLU A CA 1
ATOM 4916 C C . GLU A 1 634 ? -5.151 0.402 26.337 1.00 96.38 634 GLU A C 1
ATOM 4918 O O . GLU A 1 634 ? -5.007 0.093 27.522 1.00 96.38 634 GLU A O 1
ATOM 4923 N N . VAL A 1 635 ? -4.532 -0.224 25.342 1.00 95.75 635 VAL A N 1
ATOM 4924 C CA . VAL A 1 635 ? -3.565 -1.319 25.521 1.00 95.75 635 VAL A CA 1
ATOM 4925 C C . VAL A 1 635 ? -2.347 -1.082 24.646 1.00 95.75 635 VAL A C 1
ATOM 4927 O O . VAL A 1 635 ? -2.453 -0.399 23.632 1.00 95.75 635 VAL A O 1
ATOM 4930 N N . ASP A 1 636 ? -1.202 -1.654 24.986 1.00 95.88 636 ASP A N 1
ATOM 4931 C CA . ASP A 1 636 ? -0.002 -1.459 24.175 1.00 95.88 636 ASP A CA 1
ATOM 4932 C C . ASP A 1 636 ? -0.059 -2.384 22.958 1.00 95.88 636 ASP A C 1
ATOM 4934 O O . ASP A 1 636 ? -0.550 -3.513 23.038 1.00 95.88 636 ASP A O 1
ATOM 4938 N N . ALA A 1 637 ? 0.445 -1.934 21.807 1.00 94.00 637 ALA A N 1
ATOM 4939 C CA . ALA A 1 637 ? 0.481 -2.762 20.601 1.00 94.00 637 ALA A CA 1
ATOM 4940 C C . ALA A 1 637 ? 1.211 -4.097 20.845 1.00 94.00 637 ALA A C 1
ATOM 4942 O O . ALA A 1 637 ? 0.819 -5.134 20.308 1.00 94.00 637 ALA A O 1
ATOM 4943 N N . SER A 1 638 ? 2.232 -4.080 21.707 1.00 91.75 638 SER A N 1
ATOM 4944 C CA . SER A 1 638 ? 2.972 -5.269 22.141 1.00 91.75 638 SER A CA 1
ATOM 4945 C C . SER A 1 638 ? 2.158 -6.254 22.984 1.00 91.75 638 SER A C 1
ATOM 4947 O O . SER A 1 638 ? 2.428 -7.451 22.903 1.00 91.75 638 SER A O 1
ATOM 4949 N N . ASP A 1 639 ? 1.128 -5.803 23.705 1.00 90.12 639 ASP A N 1
ATOM 4950 C CA . ASP A 1 639 ? 0.230 -6.679 24.473 1.00 90.12 639 ASP A CA 1
ATOM 4951 C C . ASP A 1 639 ? -0.784 -7.408 23.576 1.00 90.12 639 ASP A C 1
ATOM 4953 O O . ASP A 1 639 ? -1.384 -8.406 23.979 1.00 90.12 639 ASP A O 1
ATOM 4957 N N . LEU A 1 640 ? -0.988 -6.920 22.346 1.00 88.19 640 LEU A N 1
ATOM 4958 C CA . LEU A 1 640 ? -1.878 -7.537 21.358 1.00 88.19 640 LEU A CA 1
ATOM 4959 C C . LEU A 1 640 ? -1.173 -8.541 20.444 1.00 88.19 640 LEU A C 1
ATOM 4961 O O . LEU A 1 640 ? -1.839 -9.316 19.745 1.00 88.19 640 LEU A O 1
ATOM 4965 N N . ALA A 1 641 ? 0.158 -8.528 20.407 1.00 79.88 641 ALA A N 1
ATOM 4966 C CA . ALA A 1 641 ? 0.904 -9.578 19.740 1.00 79.88 641 ALA A CA 1
ATOM 4967 C C . ALA A 1 641 ? 0.912 -10.824 20.638 1.00 79.88 641 ALA A C 1
ATOM 4969 O O . ALA A 1 641 ? 1.210 -10.714 21.829 1.00 79.88 641 ALA A O 1
ATOM 4970 N N . PRO A 1 642 ? 0.598 -12.020 20.105 1.00 66.00 642 PRO A N 1
ATOM 4971 C CA . PRO A 1 642 ? 0.821 -13.240 20.863 1.00 66.00 642 PRO A CA 1
ATOM 4972 C C . PRO A 1 642 ? 2.298 -13.263 21.249 1.00 66.00 642 PRO A C 1
ATOM 4974 O O . PRO A 1 642 ? 3.161 -13.182 20.373 1.00 66.00 642 PRO A O 1
ATOM 4977 N N . SER A 1 643 ? 2.589 -13.315 22.552 1.00 57.81 643 SER A N 1
ATOM 4978 C CA . SER A 1 643 ? 3.968 -13.437 23.012 1.00 57.81 643 SER A CA 1
ATOM 4979 C C . SER A 1 643 ? 4.557 -14.655 22.306 1.00 57.81 643 SER A C 1
ATOM 4981 O O . SER A 1 643 ? 3.963 -15.736 22.420 1.00 57.81 643 SER A O 1
ATOM 4983 N N . PRO A 1 644 ? 5.649 -14.507 21.532 1.00 55.38 644 PRO A N 1
ATOM 4984 C CA . PRO A 1 644 ? 6.259 -15.665 20.918 1.00 55.38 644 PRO A CA 1
ATOM 4985 C C . PRO A 1 644 ? 6.555 -16.656 22.047 1.00 55.38 644 PRO A C 1
ATOM 4987 O O . PRO A 1 644 ? 7.005 -16.232 23.122 1.00 55.38 644 PRO A O 1
ATOM 4990 N N . PRO A 1 645 ? 6.248 -17.952 21.868 1.00 51.16 645 PRO A N 1
ATOM 4991 C CA . PRO A 1 645 ? 6.774 -18.940 22.786 1.00 51.16 645 PRO A CA 1
ATOM 4992 C C . PRO A 1 645 ? 8.287 -18.721 22.875 1.00 51.16 645 PRO A C 1
ATOM 4994 O O . PRO A 1 645 ? 8.930 -18.420 21.864 1.00 51.16 645 PRO A O 1
ATOM 4997 N N . ASP A 1 646 ? 8.854 -18.819 24.075 1.00 53.94 646 ASP A N 1
ATOM 4998 C CA . ASP A 1 646 ? 10.305 -18.824 24.213 1.00 53.94 646 ASP A CA 1
ATOM 4999 C C . ASP A 1 646 ? 10.914 -19.953 23.355 1.00 53.94 646 ASP A C 1
ATOM 5001 O O . ASP A 1 646 ? 10.204 -20.809 22.813 1.00 53.94 646 ASP A O 1
ATOM 5005 N N . MET A 1 647 ? 12.244 -19.999 23.232 1.00 48.47 647 MET A N 1
ATOM 5006 C CA . MET A 1 647 ? 12.914 -21.075 22.480 1.00 48.47 647 MET A CA 1
ATOM 5007 C C . MET A 1 647 ? 12.566 -22.493 22.990 1.00 48.47 647 MET A C 1
ATOM 5009 O O . MET A 1 647 ? 12.885 -23.475 22.323 1.00 48.47 647 MET A O 1
ATOM 5013 N N . PHE A 1 648 ? 11.901 -22.612 24.144 1.00 60.47 648 PHE A N 1
ATOM 5014 C CA . PHE A 1 648 ? 11.445 -23.849 24.771 1.00 60.47 648 PHE A CA 1
ATOM 5015 C C . PHE A 1 648 ? 9.925 -24.069 24.674 1.00 60.47 648 PHE A C 1
ATOM 5017 O O . PHE A 1 648 ? 9.404 -24.993 25.302 1.00 60.47 648 PHE A O 1
ATOM 5024 N N . GLY A 1 649 ? 9.192 -23.260 23.905 1.00 50.81 649 GLY A N 1
ATOM 5025 C CA . GLY A 1 649 ? 7.745 -23.408 23.758 1.00 50.81 649 GLY A CA 1
ATOM 5026 C C . GLY A 1 649 ? 6.915 -22.830 24.911 1.00 50.81 649 GLY A C 1
ATOM 5027 O O . GLY A 1 649 ? 5.696 -23.004 24.914 1.00 50.81 649 GLY A O 1
ATOM 5028 N N . ARG A 1 650 ? 7.519 -22.169 25.908 1.00 55.59 650 ARG A N 1
ATOM 5029 C CA . ARG A 1 650 ? 6.791 -21.574 27.038 1.00 55.59 650 ARG A CA 1
ATOM 5030 C C . ARG A 1 650 ? 6.313 -20.177 26.668 1.00 55.59 650 ARG A C 1
ATOM 5032 O O . ARG A 1 650 ? 7.098 -19.329 26.253 1.00 55.59 650 ARG A O 1
ATOM 5039 N N . LEU A 1 651 ? 5.020 -19.916 26.850 1.00 47.50 651 LEU A N 1
ATOM 5040 C CA . LEU A 1 651 ? 4.485 -18.561 26.739 1.00 47.50 651 LEU A CA 1
ATOM 5041 C C . LEU A 1 651 ? 5.145 -17.666 27.794 1.00 47.50 651 LEU A C 1
ATOM 5043 O O . LEU A 1 651 ? 4.944 -17.861 28.993 1.00 47.50 651 LEU A O 1
ATOM 5047 N N . ILE A 1 652 ? 5.896 -16.659 27.347 1.00 49.47 652 ILE A N 1
ATOM 5048 C CA . ILE A 1 652 ? 6.372 -15.579 28.213 1.00 49.47 652 ILE A CA 1
ATOM 5049 C C . ILE A 1 652 ? 5.191 -14.634 28.455 1.00 49.47 652 ILE A C 1
ATOM 5051 O O . ILE A 1 652 ? 5.080 -13.581 27.833 1.00 49.47 652 ILE A O 1
ATOM 5055 N N . THR A 1 653 ? 4.268 -14.994 29.345 1.00 48.75 653 THR A N 1
ATOM 5056 C CA . THR A 1 653 ? 3.271 -14.030 29.819 1.00 48.75 653 THR A CA 1
ATOM 5057 C C . THR A 1 653 ? 3.968 -13.069 30.775 1.00 48.75 653 THR A C 1
ATOM 5059 O O . THR A 1 653 ? 4.267 -13.427 31.916 1.00 48.75 653 THR A O 1
ATOM 5062 N N . LYS A 1 654 ? 4.252 -11.838 30.333 1.00 52.56 654 LYS A N 1
ATOM 5063 C CA . LYS A 1 654 ? 4.611 -10.766 31.268 1.00 52.56 654 LYS A CA 1
ATOM 5064 C C . LYS A 1 654 ? 3.432 -10.580 32.229 1.00 52.56 654 LYS A C 1
ATOM 5066 O O . LYS A 1 654 ? 2.330 -10.256 31.800 1.00 52.56 654 LYS A O 1
ATOM 5071 N N . ASN A 1 655 ? 3.667 -10.760 33.529 1.00 45.28 655 ASN A N 1
ATOM 5072 C CA . ASN A 1 655 ? 2.688 -10.608 34.620 1.00 45.28 655 ASN A CA 1
ATOM 5073 C C . ASN A 1 655 ? 2.177 -9.159 34.818 1.00 45.28 655 ASN A C 1
ATOM 5075 O O . ASN A 1 655 ? 1.772 -8.790 35.918 1.00 45.28 655 ASN A O 1
ATOM 5079 N N . HIS A 1 656 ? 2.202 -8.307 33.790 1.00 43.56 656 HIS A N 1
ATOM 5080 C CA . HIS A 1 656 ? 1.919 -6.878 33.937 1.00 43.56 656 HIS A CA 1
ATOM 5081 C C . HIS A 1 656 ? 0.430 -6.514 33.995 1.00 43.56 656 HIS A C 1
ATOM 5083 O O . HIS A 1 656 ? 0.099 -5.377 34.321 1.00 43.56 656 HIS A O 1
ATOM 5089 N N . LEU A 1 657 ? -0.478 -7.470 33.786 1.00 48.69 657 LEU A N 1
ATOM 5090 C CA . LEU A 1 657 ? -1.917 -7.265 33.945 1.00 48.69 657 LEU A CA 1
ATOM 5091 C C . LEU A 1 657 ? -2.427 -8.033 35.173 1.00 48.69 657 LEU A C 1
ATOM 5093 O O . LEU A 1 657 ? -2.993 -9.116 35.060 1.00 48.69 657 LEU A O 1
ATOM 5097 N N . GLN A 1 658 ? -2.270 -7.446 36.366 1.00 44.25 658 GLN A N 1
ATOM 5098 C CA . GLN A 1 658 ? -2.871 -7.947 37.618 1.00 44.25 658 GLN A CA 1
ATOM 5099 C C . GLN A 1 658 ? -4.419 -7.935 37.627 1.00 44.25 658 GLN A C 1
ATOM 5101 O O . GLN A 1 658 ? -5.036 -8.363 38.598 1.00 44.25 658 GLN A O 1
ATOM 5106 N N . GLY A 1 659 ? -5.076 -7.506 36.547 1.00 50.28 659 GLY A N 1
ATOM 5107 C CA . GLY A 1 659 ? -6.506 -7.709 36.322 1.00 50.28 659 GLY A CA 1
ATOM 5108 C C . GLY A 1 659 ? -6.701 -8.527 35.055 1.00 50.28 659 GLY A C 1
ATOM 5109 O O . GLY A 1 659 ? -6.506 -7.988 33.973 1.00 50.28 659 GLY A O 1
ATOM 5110 N N . GLY A 1 660 ? -7.059 -9.809 35.189 1.00 44.47 660 GLY A N 1
ATOM 5111 C CA . GLY A 1 660 ? -7.184 -10.780 34.095 1.00 44.47 660 GLY A CA 1
ATOM 5112 C C . GLY A 1 660 ? -8.047 -10.297 32.926 1.00 44.47 660 GLY A C 1
ATOM 5113 O O . GLY A 1 660 ? -9.252 -10.557 32.865 1.00 44.47 660 GLY A O 1
ATOM 5114 N N . LEU A 1 661 ? -7.415 -9.608 31.982 1.00 45.69 661 LEU A N 1
ATOM 5115 C CA . LEU A 1 661 ? -8.048 -9.063 30.796 1.00 45.69 661 LEU A CA 1
ATOM 5116 C C . LEU A 1 661 ? -8.177 -10.207 29.789 1.00 45.69 661 LEU A C 1
ATOM 5118 O O . LEU A 1 661 ? -7.261 -10.512 29.033 1.00 45.69 661 LEU A O 1
ATOM 5122 N N . LYS A 1 662 ? -9.316 -10.907 29.822 1.00 48.09 662 LYS A N 1
ATOM 5123 C CA . LYS A 1 662 ? -9.678 -11.849 28.757 1.00 48.09 662 LYS A CA 1
ATOM 5124 C C . LYS A 1 662 ? -10.099 -11.030 27.539 1.00 48.09 662 LYS A C 1
ATOM 5126 O O . LYS A 1 662 ? -11.241 -10.579 27.469 1.00 48.09 662 LYS A O 1
ATOM 5131 N N . ILE A 1 663 ? -9.166 -10.812 26.617 1.00 49.09 663 ILE A N 1
ATOM 5132 C CA . ILE A 1 663 ? -9.481 -10.344 25.266 1.00 49.09 663 ILE A CA 1
ATOM 5133 C C . ILE A 1 663 ? -10.121 -11.534 24.549 1.00 49.09 663 ILE A C 1
ATOM 5135 O O . ILE A 1 663 ? -9.487 -12.573 24.371 1.00 49.09 663 ILE A O 1
ATOM 5139 N N . GLN A 1 664 ? -11.408 -11.419 24.240 1.00 37.75 664 GLN A N 1
ATOM 5140 C CA . GLN A 1 664 ? -12.120 -12.407 23.440 1.00 37.75 664 GLN A CA 1
ATOM 5141 C C . GLN A 1 664 ? -11.923 -11.981 21.982 1.00 37.75 664 GLN A C 1
ATOM 5143 O O . GLN A 1 664 ? -12.446 -10.941 21.587 1.00 37.75 664 GLN A O 1
ATOM 5148 N N . PHE A 1 665 ? -11.050 -12.700 21.272 1.00 38.12 665 PHE A N 1
ATOM 5149 C CA . PHE A 1 665 ? -10.764 -12.480 19.852 1.00 38.12 665 PHE A CA 1
ATOM 5150 C C . PHE A 1 665 ? -11.911 -12.951 18.966 1.00 38.12 665 PHE A C 1
ATOM 5152 O O . PHE A 1 665 ? -12.546 -13.969 19.337 1.00 38.12 665 PHE A O 1
#

Secondary structure (DSSP, 8-state):
--S------HHHHHHHHHHHHHHH-TTS-HHHHHHHHHHHHTT-S-----------PPPPHHHHTTTS-----HHHHHHHHHHHHHHH-TTS-HHHHHHHHHHHHTT-S--------PPP------------------------------------------------------------THHHHHHHHHHHHHHHS--B-S---HHHHHHHHHHHHHH-SS--TTT---EEEEEEEEEEETTEE--SBEEEEEE-B--SSGGG-B-HHHHHHHHGGG-TTEEEEEEEEEEESSSSPPPPPHHHHHHHHT-TTS-TT-EEEEE-SB-TTT--BTTSS-TT-TT----TTS-HHHHHHHHHHT-B-HHHHHH-S-TTS--B---EEEEEEHHHH-SS--TGGGS-HHHHHHHHHHHHHHHHHHS-------------------------------S-SSSHHHHHHTTTTS-EEPPTTS-HHHHHHHHHHHHHHHHHHTTTS--SSS--EEEEEEETTSEEEEEE-B--SSGGGPBPHHHHHHHHHHHHHHT-S-SSPP--EEEEEEEETT--EEPPPHHHHHHHHHTT-TT-EEEEEEE-----S--S---TTS-S-------------EEEEEEEHHHHSPPPBPTTS-B---TT-SS------

Organism: NCBI:txid2934178

Radius of gyration: 35.08 Å; chains: 1; bounding box: 100×95×91 Å

InterPro domains:
  IPR016193 Cytidine deaminase-like [SSF53927] (252-314)

Foldseek 3Di:
DPPDDPDDDPLVVLLVVQLVVLVPDPVDDPVRNVVSNVCSVVVVDDRPPPDDDPDPDDDDPVVVVVPPDPDDDPLVVLLVVQLVVLVPDPVDDPVRSVVSNVCSVVVVDDRPDDDDPDPDDDDDDDDDDDDDDDDDDDDDDDDDDDDDDDDDDDDDDDDDDDDDDDDDDDDDDDDDDDDPVPPVVVVVVVVVVCVQFVFDPLPPDLVVVQLVQVVVQLPDQFDADPPSKKKKKKWWFWFQDPNDIDSTIGIFMFIWYDFPPNLLTDHRLRRRVLVCLLVPGTQATQAMEMEIPAQAFDDDDPLSLLVLLQDPRYDQQRKYWTFGQAFPQQQQGLQRDHPPDPPPGDPPPDDPVVVVSSVVSQDFDPRVCVVDPDVPDRHGRPRGHDIDGSCRVCVPHPPLSVDQLVRVVVVVVVVVVVVCVVDVDPPPVDPDDDDDDDDDDDDDDDDDDDDDDDDDDDCVLVVVSNQLVDWAADDPPDDPVRLVVVQLVLFLVQQVVVVVRVANDPKWKKKKWAKPVRTMHIFIWAQRSPNSSIDFNLSSCLVVQCCQQVPDPDPDDRIHTAEMFMAINVSATDQGPPSNLSSCVRVPNQQHKYKHWDQDPPPPPDPPPDPPPPPDDDPPPPPDPPPRPIDIDIDGSNVVDQQPQPVVRHRPDDPPCPPPDPDDD

Sequence (665 aa):
MLRDMPDEDDITLAKRKAVRSVMQDRTLSALERNEKIQEIMSGKVTIPVTAPSEDKRDPTGGEAMLRDMPDEDDITLAKRKAVRSVMQDRTLSALERNEKIQEIMSGKVTIPNVAFVKRGDSSSARERTNAMQGIVAGETRPLPPPTPPDIFKSSSKNEDQRPIDTTTSTNKSFARQQSNDGGMRIAIADQWKQRMIVVHPRSHDDQLDILLAHQYRLSLKTAPRQSFFRVVALVFFSRVVDGIIQSERYHVVGTNDEPHSIGGSICAERAALMQLRFIPDLKEITKVVIVTDEVDAISPGVLCREYMASQNCIPWDVPIVLGRSVCSKCGLTVSGRACSDVNGCFDTTKNIALRDVNAQLFATCSRGHAESKHKDYSTPHDFLGVRVTLRDLFPYPSVYARMTANEALKFGEDFIKKKAVSNPLPKNDAKMGIRAHSASVQSDDGETVGTDRHIVDTDSRSALHHLTARSIRIPEHLKPSQRRDKLMRLATEVTALESHMKHVHPIRYGAAVLFSDGTVAIASQKVALEFGCTLDAVGQLASVIDRKAIRIGDDSEPCCPIVLVQCDQFGIAHAPFAQGRAFLTERGYGDCKILLHQLKKRKNGRGGEVDERAVENSNNENGGDFENDLRLLEVDASDLAPSPPDMFGRLITKNHLQGGLKIQF